Protein 8FEK (pdb70)

Nearest PDB structures (foldseek):
  8fek-assembly1_A  TM=1.002E+00  e=8.211E-88  Streptomyces sp. KCB13F003
  6ksv-assembly1_A  TM=8.564E-01  e=2.194E-37  Streptomyces albidoflavus
  6ksv-assembly2_B  TM=8.534E-01  e=2.439E-36  Streptomyces albidoflavus
  6ksu-assembly2_B  TM=8.434E-01  e=5.977E-36  Streptomyces albidoflavus
  6ksu-assembly1_A  TM=8.569E-01  e=5.311E-35  Streptomyces albidoflavus

Sequence (408 aa):
GPLGGAGDGAPVGLDLDRLARDCDVVGGQLALHHQGTLTTWEFGTEEHAGGRPVHVGSAFPYGSSVTKAFTATAVLQLAGDGDLDLDRPVRELLPEAEAHPALAATLRQLLSHTAGLPSDHDDERAPSLRRWLTGFLALPVGPWPAPGSFSYSNVGYGIAGRVVEAVTGLTWSEAVRDFLLHHPLGTAITVLPTDPGSLPAGGLAGSAADLVRLGRLHLDEPGDPDLARLADPDALREMARPTAGADPFGLADGWGPGLGRFGPAGNRWLGHDGTLDGATCHLRIHPGRGTVVALTTNSPTGQALWDAVVDALRDADIDVGVHRPAPPPAIAAAAFADCTGTYRNGDLAVTVGIDGPYLVLELPGGARELAQPLAHRTFSSRGAGFFLGRFVTDADAVHALQYSGRTLLRE

B-factor: mean 40.67, std 15.97, range [16.1, 115.21]

Secondary structure (DSSP, 8-state):
-TT------SPSS--HHHHHHHTT--EEEEEEEETTEEEEEEEEBSSTT--SBP-TT--EE-GGGHHHHHHHHHHHHHHTTS--TTSBGGGT-HHHH--GGGGSBHHHHHHT-S---S----TT--SHHHHHHHHHTS---S-PPTTS----HHHHHHHHHHHHHHHSS-HHHHHIIIIITTTT---EE-S--TTTHHHH-EEE-HHHHHHHHHHTSSS-S-HHHHTTS-HHHHGGGGSPPTT---TTT-SEE-SS-EEESSTT--EEEEEE-GGG-EEEEEEETTTTEEEEEEESSTTHHHHHHHHHHHHHHTT---------PPPB--GGGGGGG-EEEEETTEEEEEEEETTEEEEE-GGG-EEEEEEBSTTEEEETTT--EEEEEE----EEEEEETTEEEEE-

InterPro domains:
  IPR001466 Beta-lactamase-related [PF00144] (30-327)
  IPR012338 Beta-lactamase/transpeptidase-like [G3DSA:3.40.710.10] (23-341)
  IPR012338 Beta-lactamase/transpeptidase-like [SSF56601] (23-339)
  IPR050491 Beta-lactamase AmpC-like [PTHR46825] (23-214)

Radius of gyration: 21.03 Å; Cα contacts (8 Å, |Δi|>4): 965; chains: 1; bounding box: 51×48×56 Å

Organism: NCBI:txid2052824

Foldseek 3Di:
DVVDDLAFWDDDPPDLQVLCVVLVFQWWKKWKFFPLDIDIDTYHPPDNVGDHGDDQWDKFFQAQLLLLLLLQLLLQVVVVVLDDQQQQCCVLVVVLVCALQSRDGLFQLLQQQSQAFADDDDQPQPALSSSSSVVRPDPRPDTGHHLEFAHHLQSQSSSLVSSCSRPVHGSQVSSVVQPQVLLPFPKDFAPGRNSNRSRTGIMIHQNSVVSSQLLQAPHSNDPSSPVSGDNVSSCQQVDFDPNYCQALAARGGGRRWGWFADPPATWTWDWRQPPQKIWTWTHDRHSSMIMIMTGNGSSVVVSVVVVQVVVVVRVHHTGHHDDDFAAFDALVVCVLVAAWFAGPNWIWGWDDDHRWIKIQGPPRDIWIWGHHPPQKTATPPVRRIKGFDADVHGTFWIQDPSHITGGD

Structure (mmCIF, N/CA/C/O backbone):
data_8FEK
#
_entry.id   8FEK
#
_cell.length_a   48.822
_cell.length_b   67.871
_cell.length_c   56.779
_cell.angle_alpha   90.00
_cell.angle_beta   102.50
_cell.angle_gamma   90.00
#
_symmetry.space_group_name_H-M   'P 1 21 1'
#
loop_
_entity.id
_entity.type
_entity.pdbx_description
1 polymer 'PBP cyclase Ulm16'
2 water water
#
loop_
_atom_site.group_PDB
_atom_site.id
_atom_site.type_symbol
_atom_site.label_atom_id
_atom_site.label_alt_id
_atom_site.label_comp_id
_atom_site.label_asym_id
_atom_site.label_entity_id
_atom_site.label_seq_id
_atom_site.pdbx_PDB_ins_code
_atom_site.Cartn_x
_atom_site.Cartn_y
_atom_site.Cartn_z
_atom_site.occupancy
_atom_site.B_iso_or_equiv
_atom_site.auth_seq_id
_atom_site.auth_comp_id
_atom_site.auth_asym_id
_atom_site.auth_atom_id
_atom_site.pdbx_PDB_model_num
ATOM 1 N N . GLY A 1 1 ? -7.267 -17.339 -17.852 1.00 78.77 12 GLY A N 1
ATOM 2 C CA . GLY A 1 1 ? -8.546 -17.922 -17.501 1.00 78.97 12 GLY A CA 1
ATOM 3 C C . GLY A 1 1 ? -8.592 -19.434 -17.618 1.00 80.35 12 GLY A C 1
ATOM 4 O O . GLY A 1 1 ? -8.490 -20.137 -16.612 1.00 83.68 12 GLY A O 1
ATOM 5 N N . PRO A 1 2 ? -8.758 -19.937 -18.846 1.00 77.31 13 PRO A N 1
ATOM 6 C CA . PRO A 1 2 ? -8.879 -21.395 -19.027 1.00 77.85 13 PRO A CA 1
ATOM 7 C C . PRO A 1 2 ? -7.687 -22.179 -18.504 1.00 76.40 13 PRO A C 1
ATOM 8 O O . PRO A 1 2 ? -7.870 -23.243 -17.898 1.00 76.22 13 PRO A O 1
ATOM 12 N N . LEU A 1 3 ? -6.468 -21.684 -18.723 1.00 72.56 14 LEU A N 1
ATOM 13 C CA . LEU A 1 3 ? -5.251 -22.358 -18.286 1.00 69.90 14 LEU A CA 1
ATOM 14 C C . LEU A 1 3 ? -4.590 -21.669 -17.098 1.00 71.56 14 LEU A C 1
ATOM 15 O O . LEU A 1 3 ? -3.431 -21.968 -16.789 1.00 72.11 14 LEU A O 1
ATOM 20 N N . GLY A 1 4 ? -5.289 -20.755 -16.431 1.00 68.62 15 GLY A N 1
ATOM 21 C CA . GLY A 1 4 ? -4.737 -20.066 -15.278 1.00 66.68 15 GLY A CA 1
ATOM 22 C C . GLY A 1 4 ? -5.131 -18.605 -15.184 1.00 63.34 15 GLY A C 1
ATOM 23 O O . GLY A 1 4 ? -5.108 -17.882 -16.179 1.00 63.09 15 GLY A O 1
ATOM 24 N N . GLY A 1 6 ? -2.994 -16.591 -14.142 1.00 64.44 17 GLY A N 1
ATOM 25 C CA . GLY A 1 6 ? -1.701 -16.011 -14.440 1.00 67.83 17 GLY A CA 1
ATOM 26 C C . GLY A 1 6 ? -1.185 -15.131 -13.319 1.00 73.37 17 GLY A C 1
ATOM 27 O O . GLY A 1 6 ? -1.818 -15.015 -12.270 1.00 72.45 17 GLY A O 1
ATOM 28 N N . ALA A 1 7 ? -0.029 -14.504 -13.547 1.00 80.97 18 ALA A N 1
ATOM 29 C CA . ALA A 1 7 ? 0.598 -13.657 -12.540 1.00 80.27 18 ALA A CA 1
ATOM 30 C C . ALA A 1 7 ? 0.086 -12.224 -12.555 1.00 79.16 18 ALA A C 1
ATOM 31 O O . ALA A 1 7 ? 0.183 -11.537 -11.532 1.00 83.81 18 ALA A O 1
ATOM 33 N N . GLY A 1 8 ? -0.450 -11.758 -13.675 1.00 78.10 19 GLY A N 1
ATOM 34 C CA . GLY A 1 8 ? -0.942 -10.399 -13.797 1.00 79.25 19 GLY A CA 1
ATOM 35 C C . GLY A 1 8 ? -0.066 -9.567 -14.719 1.00 79.95 19 GLY A C 1
ATOM 36 O O . GLY A 1 8 ? 0.892 -10.047 -15.328 1.00 82.37 19 GLY A O 1
ATOM 37 N N . ASP A 1 9 ? -0.420 -8.289 -14.808 1.00 80.09 20 ASP A N 1
ATOM 38 C CA . ASP A 1 9 ? 0.304 -7.360 -15.662 1.00 79.18 20 ASP A CA 1
ATOM 39 C C . ASP A 1 9 ? 1.644 -6.981 -15.033 1.00 71.03 20 ASP A C 1
ATOM 40 O O . ASP A 1 9 ? 1.844 -7.078 -13.818 1.00 67.70 20 ASP A O 1
ATOM 45 N N . GLY A 1 10 ? 2.570 -6.539 -15.885 1.00 65.91 21 GLY A N 1
ATOM 46 C CA . GLY A 1 10 ? 3.908 -6.179 -15.455 1.00 61.33 21 GLY A CA 1
ATOM 47 C C . GLY A 1 10 ? 3.976 -4.831 -14.770 1.00 59.16 21 GLY A C 1
ATOM 48 O O . GLY A 1 10 ? 3.009 -4.363 -14.159 1.00 60.69 21 GLY A O 1
ATOM 49 N N . ALA A 1 11 ? 5.143 -4.199 -14.870 1.00 57.72 22 ALA A N 1
ATOM 50 C CA . ALA A 1 11 ? 5.338 -2.882 -14.287 1.00 52.46 22 ALA A CA 1
ATOM 51 C C . ALA A 1 11 ? 4.464 -1.849 -14.997 1.00 50.54 22 ALA A C 1
ATOM 52 O O . ALA A 1 11 ? 4.198 -1.970 -16.197 1.00 48.11 22 ALA A O 1
ATOM 54 N N . PRO A 1 12 ? 4.006 -0.824 -14.276 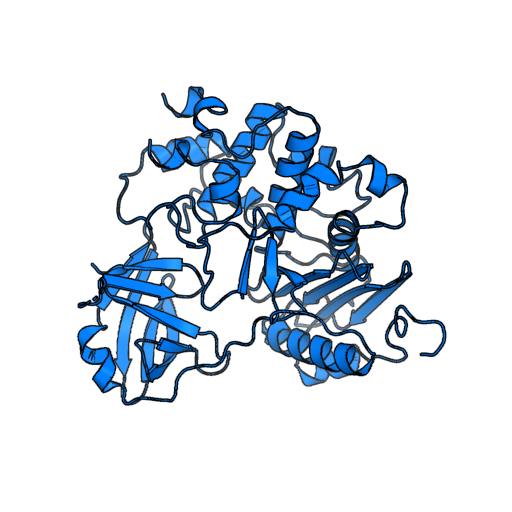1.00 49.49 23 PRO A N 1
ATOM 55 C CA . PRO A 1 12 ? 3.139 0.186 -14.894 1.00 49.55 23 PRO A CA 1
ATOM 56 C C . PRO A 1 12 ? 3.864 0.933 -16.001 1.00 57.03 23 PRO A C 1
ATOM 57 O O . PRO A 1 12 ? 4.997 1.390 -15.836 1.00 56.71 23 PRO A O 1
ATOM 61 N N . VAL A 1 13 ? 3.191 1.055 -17.137 1.00 64.61 24 VAL A N 1
ATOM 62 C CA . VAL A 1 13 ? 3.758 1.639 -18.343 1.00 69.88 24 VAL A CA 1
ATOM 63 C C . VAL A 1 13 ? 3.324 3.094 -18.427 1.00 72.81 24 VAL A C 1
ATOM 64 O O . VAL A 1 13 ? 2.130 3.404 -18.318 1.00 77.34 24 VAL A O 1
ATOM 68 N N . GLY A 1 14 ? 4.293 3.988 -18.606 1.00 71.43 25 GLY A N 1
ATOM 69 C CA . GLY A 1 14 ? 3.977 5.393 -18.753 1.00 68.90 25 GLY A CA 1
ATOM 70 C C . GLY A 1 14 ? 3.498 6.076 -17.495 1.00 62.28 25 GLY A C 1
ATOM 71 O O . GLY A 1 14 ? 2.846 7.119 -17.580 1.00 67.17 25 GLY A O 1
ATOM 72 N N . LEU A 1 15 ? 3.798 5.520 -16.324 1.00 53.66 26 LEU A N 1
ATOM 73 C CA . LEU A 1 15 ? 3.430 6.167 -15.070 1.00 49.34 26 LEU A CA 1
ATOM 74 C C . LEU A 1 15 ? 4.286 7.412 -14.881 1.00 45.78 26 LEU A C 1
ATOM 75 O O . LEU A 1 15 ? 5.507 7.316 -14.718 1.00 47.25 26 LEU A O 1
ATOM 80 N N . ASP A 1 16 ? 3.647 8.581 -14.897 1.00 42.64 27 ASP A N 1
ATOM 81 C CA . ASP A 1 16 ? 4.338 9.869 -14.822 1.00 40.15 27 ASP A CA 1
ATOM 82 C C . ASP A 1 16 ? 4.422 10.294 -13.361 1.00 36.32 27 ASP A C 1
ATOM 83 O O . ASP A 1 16 ? 3.575 11.033 -12.852 1.00 36.75 27 ASP A O 1
ATOM 88 N N . LEU A 1 17 ? 5.471 9.830 -12.676 1.00 32.04 28 LEU A N 1
ATOM 89 C CA . LEU A 1 17 ? 5.680 10.210 -11.283 1.00 33.93 28 LEU A CA 1
ATOM 90 C C . LEU A 1 17 ? 6.017 11.686 -11.125 1.00 34.77 28 LEU A C 1
ATOM 91 O O . LEU A 1 17 ? 5.818 12.241 -10.039 1.00 31.42 28 LEU A O 1
ATOM 96 N N . ASP A 1 18 ? 6.527 12.331 -12.176 1.00 38.68 29 ASP A N 1
ATOM 97 C CA . ASP A 1 18 ? 6.771 13.768 -12.110 1.00 43.06 29 ASP A CA 1
ATOM 98 C C . ASP A 1 18 ? 5.463 14.542 -11.999 1.00 40.95 29 ASP A C 1
ATOM 99 O O . ASP A 1 18 ? 5.364 15.495 -11.218 1.00 39.56 29 ASP A O 1
ATOM 104 N N . ARG A 1 19 ? 4.450 14.145 -12.772 1.00 40.51 30 ARG A N 1
ATOM 105 C CA . ARG A 1 19 ? 3.146 14.793 -12.675 1.00 41.70 30 ARG A CA 1
ATOM 106 C C . ARG A 1 19 ? 2.521 14.558 -11.307 1.00 37.52 30 ARG A C 1
ATOM 107 O O . ARG A 1 19 ? 2.053 15.501 -10.661 1.00 39.28 30 ARG A O 1
ATOM 115 N N . LEU A 1 20 ? 2.512 13.304 -10.846 1.00 36.37 31 LEU A N 1
ATOM 116 C CA . LEU A 1 20 ? 1.947 13.005 -9.534 1.00 33.08 31 LEU A CA 1
ATOM 117 C C . LEU A 1 20 ? 2.663 13.784 -8.437 1.00 28.87 31 LEU A C 1
ATOM 118 O O . LEU A 1 20 ? 2.025 14.300 -7.512 1.00 30.00 31 LEU A O 1
ATOM 123 N N . ALA A 1 21 ? 3.988 13.892 -8.530 1.00 32.64 32 ALA A N 1
ATOM 124 C CA . ALA A 1 21 ? 4.744 14.637 -7.527 1.00 32.05 32 ALA A CA 1
ATOM 125 C C . ALA A 1 21 ? 4.394 16.119 -7.552 1.00 33.74 32 ALA A C 1
ATOM 126 O O . ALA A 1 21 ? 4.318 16.763 -6.498 1.00 27.60 32 ALA A O 1
ATOM 128 N N . ARG A 1 22 ? 4.190 16.681 -8.744 1.00 29.64 33 ARG A N 1
ATOM 129 C CA . ARG A 1 22 ? 3.766 18.076 -8.833 1.00 35.46 33 ARG A CA 1
ATOM 130 C C . ARG A 1 22 ? 2.352 18.257 -8.297 1.00 36.41 33 ARG A C 1
ATOM 131 O O . ARG A 1 22 ? 2.064 19.245 -7.613 1.00 33.42 33 ARG A O 1
ATOM 139 N N . ASP A 1 23 ? 1.457 17.313 -8.600 1.00 37.65 34 ASP A N 1
ATOM 140 C CA . ASP A 1 23 ? 0.096 17.385 -8.079 1.00 36.40 34 ASP A CA 1
ATOM 141 C C . ASP A 1 23 ? 0.086 17.395 -6.555 1.00 31.24 34 ASP A C 1
ATOM 142 O O . ASP A 1 23 ? -0.688 18.131 -5.935 1.00 31.83 34 ASP A O 1
ATOM 147 N N . CYS A 1 24 ? 0.935 16.584 -5.934 1.00 29.50 35 CYS A N 1
ATOM 148 C CA . CYS A 1 24 ? 1.001 16.498 -4.484 1.00 33.03 35 CYS A CA 1
ATOM 149 C C . CYS A 1 24 ? 2.020 17.454 -3.885 1.00 32.40 35 CYS A C 1
ATOM 150 O O . CYS A 1 24 ? 2.172 17.483 -2.660 1.00 31.73 35 CYS A O 1
ATOM 153 N N . ASP A 1 25 ? 2.711 18.228 -4.720 1.00 32.04 36 ASP A N 1
ATOM 154 C CA . ASP A 1 25 ? 3.697 19.221 -4.298 1.00 30.78 36 ASP A CA 1
ATOM 155 C C . ASP A 1 25 ? 4.755 18.591 -3.392 1.00 28.28 36 ASP A C 1
ATOM 156 O O . ASP A 1 25 ? 4.970 18.991 -2.245 1.00 29.56 36 ASP A O 1
ATOM 161 N N . VAL A 1 26 ? 5.409 17.569 -3.936 1.00 26.65 37 VAL A N 1
ATOM 162 C CA . VAL A 1 26 ? 6.559 16.931 -3.310 1.00 23.99 37 VAL A CA 1
ATOM 163 C C . VAL A 1 26 ? 7.806 17.477 -3.985 1.00 27.66 37 VAL A C 1
ATOM 164 O O . VAL A 1 26 ? 7.884 17.517 -5.221 1.00 30.10 37 VAL A O 1
ATOM 168 N N . VAL A 1 27 ? 8.779 17.910 -3.182 1.00 23.90 38 VAL A N 1
ATOM 169 C CA . VAL A 1 27 ? 9.931 18.609 -3.741 1.00 23.88 38 VAL A CA 1
ATOM 170 C C . VAL A 1 27 ? 10.791 17.650 -4.559 1.00 23.64 38 VAL A C 1
ATOM 171 O O . VAL A 1 27 ? 11.174 17.947 -5.694 1.00 29.82 38 VAL A O 1
ATOM 175 N N . GLY A 1 28 ? 11.080 16.478 -4.010 1.00 22.56 39 GLY A N 1
ATOM 176 C CA . GLY A 1 28 ? 11.858 15.478 -4.721 1.00 24.99 39 GLY A CA 1
ATOM 177 C C . GLY A 1 28 ? 11.714 14.133 -4.045 1.00 21.45 39 GLY A C 1
ATOM 178 O O . GLY A 1 28 ? 11.284 14.041 -2.889 1.00 20.88 39 GLY A O 1
ATOM 179 N N . GLY A 1 29 ? 12.071 13.090 -4.783 1.00 21.46 40 GLY A N 1
ATOM 180 C CA . GLY A 1 29 ? 11.960 11.750 -4.244 1.00 22.72 40 GLY A CA 1
ATOM 181 C C . GLY A 1 29 ? 12.192 10.709 -5.314 1.00 24.99 40 GLY A C 1
ATOM 182 O O . GLY A 1 29 ? 12.429 11.022 -6.486 1.00 24.19 40 GLY A O 1
ATOM 183 N N . GLN A 1 30 ? 12.120 9.450 -4.879 1.00 22.23 41 GLN A N 1
ATOM 184 C CA . GLN A 1 30 ? 12.288 8.310 -5.762 1.00 25.35 41 GLN A CA 1
ATOM 185 C C . GLN A 1 30 ? 11.200 7.286 -5.500 1.00 27.24 41 GLN A C 1
ATOM 186 O O . GLN A 1 30 ? 10.720 7.140 -4.374 1.00 27.65 41 GLN A O 1
ATOM 192 N N . LEU A 1 31 ? 10.831 6.567 -6.548 1.00 21.92 42 LEU A N 1
ATOM 193 C CA . LEU A 1 31 ? 10.012 5.382 -6.396 1.00 22.23 42 LEU A CA 1
ATOM 194 C C . LEU A 1 31 ? 10.709 4.245 -7.122 1.00 28.19 42 LEU A C 1
ATOM 195 O O . LEU A 1 31 ? 11.252 4.433 -8.218 1.00 22.86 42 LEU A O 1
ATOM 200 N N . ALA A 1 32 ? 10.730 3.081 -6.486 1.00 22.52 43 ALA A N 1
ATOM 201 C CA . ALA A 1 32 ? 11.373 1.903 -7.034 1.00 26.38 43 ALA A CA 1
ATOM 202 C C . ALA A 1 32 ? 10.433 0.726 -6.855 1.00 28.54 43 ALA A C 1
ATOM 203 O O . ALA A 1 32 ? 9.768 0.602 -5.823 1.00 28.83 43 ALA A O 1
ATOM 205 N N . LEU A 1 33 ? 10.369 -0.128 -7.868 1.00 28.35 44 LEU A N 1
ATOM 206 C CA . LEU A 1 33 ? 9.395 -1.208 -7.895 1.00 27.34 44 LEU A CA 1
ATOM 207 C C . LEU A 1 33 ? 10.058 -2.459 -8.444 1.00 30.97 44 LEU A C 1
ATOM 208 O O . LEU A 1 33 ? 10.490 -2.473 -9.600 1.00 32.34 44 LEU A O 1
ATOM 213 N N . HIS A 1 34 ? 10.136 -3.501 -7.622 1.00 31.06 45 HIS A N 1
ATOM 214 C CA . HIS A 1 34 ? 10.509 -4.828 -8.090 1.00 31.58 45 HIS A CA 1
ATOM 215 C C . HIS A 1 34 ? 9.230 -5.627 -8.277 1.00 34.62 45 HIS A C 1
ATOM 216 O O . HIS A 1 34 ? 8.508 -5.881 -7.308 1.00 38.05 45 HIS A O 1
ATOM 223 N N . HIS A 1 35 ? 8.951 -6.012 -9.519 1.00 34.56 46 HIS A N 1
ATOM 224 C CA . HIS A 1 35 ? 7.690 -6.654 -9.865 1.00 36.53 46 HIS A CA 1
ATOM 225 C C . HIS A 1 35 ? 7.970 -7.704 -10.923 1.00 36.03 46 HIS A C 1
ATOM 226 O O . HIS A 1 35 ? 8.402 -7.367 -12.027 1.00 32.31 46 HIS A O 1
ATOM 233 N N . GLN A 1 36 ? 7.744 -8.969 -10.574 1.00 41.66 47 GLN A N 1
ATOM 234 C CA . GLN A 1 36 ? 7.909 -10.083 -11.502 1.00 45.93 47 GLN A CA 1
ATOM 235 C C . GLN A 1 36 ? 9.334 -10.137 -12.048 1.00 44.90 47 GLN A C 1
ATOM 236 O O . GLN A 1 36 ? 9.561 -10.235 -13.254 1.00 47.16 47 GLN A O 1
ATOM 242 N N . GLY A 1 37 ? 10.301 -10.054 -11.138 1.00 41.20 48 GLY A N 1
ATOM 243 C CA . GLY A 1 37 ? 11.702 -10.165 -11.481 1.00 41.51 48 GLY A CA 1
ATOM 244 C C . GLY A 1 37 ? 12.328 -8.946 -12.126 1.00 42.44 48 GLY A C 1
ATOM 245 O O . GLY A 1 37 ? 13.518 -8.997 -12.466 1.00 40.50 48 GLY A O 1
ATOM 246 N N . THR A 1 38 ? 11.589 -7.850 -12.297 1.00 38.95 49 THR A N 1
ATOM 247 C CA . THR A 1 38 ? 12.078 -6.690 -13.031 1.00 40.12 49 THR A CA 1
ATOM 248 C C . THR A 1 38 ? 12.016 -5.454 -12.150 1.00 36.27 49 THR A C 1
ATOM 249 O O . THR A 1 38 ? 10.981 -5.175 -11.531 1.00 34.36 49 THR A O 1
ATOM 253 N N . LEU A 1 39 ? 13.119 -4.711 -12.110 1.00 32.85 50 LEU A N 1
ATOM 254 C CA . LEU A 1 39 ? 13.213 -3.479 -11.344 1.00 29.31 50 LEU A CA 1
ATOM 255 C C . LEU A 1 39 ? 12.937 -2.284 -12.248 1.00 29.48 50 LEU A C 1
ATOM 256 O O . LEU A 1 39 ? 13.549 -2.146 -13.313 1.00 33.21 50 LEU A O 1
ATOM 261 N N . THR A 1 40 ? 12.012 -1.432 -11.824 1.00 28.56 51 THR A N 1
ATOM 262 C CA . THR A 1 40 ? 11.740 -0.160 -12.474 1.00 31.82 51 THR A CA 1
ATOM 263 C C . THR A 1 40 ? 11.890 0.935 -11.433 1.00 28.42 51 THR A C 1
ATOM 264 O O . THR A 1 40 ? 11.429 0.780 -10.300 1.00 28.15 51 THR A O 1
ATOM 268 N N . THR A 1 41 ? 12.558 2.027 -11.806 1.00 28.19 52 THR A N 1
ATOM 269 C CA . THR A 1 41 ? 12.778 3.144 -10.895 1.00 27.60 52 THR A CA 1
ATOM 270 C C . THR A 1 41 ? 12.289 4.437 -11.533 1.00 26.57 52 THR A C 1
ATOM 271 O O . THR A 1 41 ? 12.325 4.596 -12.757 1.00 26.27 52 THR A O 1
ATOM 275 N N . TRP A 1 42 ? 11.830 5.357 -10.681 1.00 25.11 53 TRP A N 1
ATOM 276 C CA . TRP A 1 42 ? 11.444 6.705 -11.076 1.00 25.97 53 TRP A CA 1
ATOM 277 C C . TRP A 1 42 ? 12.124 7.704 -10.149 1.00 28.21 53 TRP A C 1
ATOM 278 O O . TRP A 1 42 ? 12.193 7.481 -8.935 1.00 28.57 53 TRP A O 1
ATOM 289 N N . GLU A 1 43 ? 12.602 8.816 -10.719 1.00 26.87 54 GLU A N 1
ATOM 290 C CA . GLU A 1 43 ? 13.160 9.924 -9.948 1.00 25.34 54 GLU A CA 1
ATOM 291 C C . GLU A 1 43 ? 12.520 11.231 -10.395 1.00 31.48 54 GLU A C 1
ATOM 292 O O . GLU A 1 43 ? 12.196 11.411 -11.573 1.00 35.17 54 GLU A O 1
ATOM 298 N N . PHE A 1 44 ? 12.358 12.152 -9.446 1.00 29.86 55 PHE A N 1
ATOM 299 C CA . PHE A 1 44 ? 11.701 13.417 -9.730 1.00 33.40 55 PHE A CA 1
ATOM 300 C C . PHE A 1 44 ? 12.206 14.481 -8.767 1.00 32.29 55 PHE A C 1
ATOM 301 O O . PHE A 1 44 ? 12.600 14.190 -7.632 1.00 30.70 55 PHE A O 1
ATOM 309 N N . GLY A 1 45 ? 12.151 15.726 -9.225 1.00 27.61 56 GLY A N 1
ATOM 310 C CA . GLY A 1 45 ? 12.406 16.832 -8.340 1.00 28.22 56 GLY A CA 1
ATOM 311 C C . GLY A 1 45 ? 13.872 16.947 -7.967 1.00 28.30 56 GLY A C 1
ATOM 312 O O . GLY A 1 45 ? 14.764 16.354 -8.581 1.00 28.14 56 GLY A O 1
ATOM 313 N N . THR A 1 46 ? 14.113 17.724 -6.925 1.00 28.84 57 THR A N 1
ATOM 314 C CA . THR A 1 46 ? 15.467 18.056 -6.522 1.00 32.52 57 THR A CA 1
ATOM 315 C C . THR A 1 46 ? 15.724 17.514 -5.127 1.00 34.84 57 THR A C 1
ATOM 316 O O . THR A 1 46 ? 14.795 17.311 -4.341 1.00 32.07 57 THR A O 1
ATOM 320 N N . GLU A 1 47 ? 16.998 17.250 -4.835 1.00 36.08 58 GLU A N 1
ATOM 321 C CA . GLU A 1 47 ? 17.364 16.822 -3.493 1.00 41.05 58 GLU A CA 1
ATOM 322 C C . GLU A 1 47 ? 17.086 17.905 -2.454 1.00 46.57 58 GLU A C 1
ATOM 323 O O . GLU A 1 47 ? 16.996 17.594 -1.264 1.00 46.08 58 GLU A O 1
ATOM 329 N N . GLU A 1 48 ? 16.928 19.161 -2.868 1.00 53.88 59 GLU A N 1
ATOM 330 C CA . GLU A 1 48 ? 16.723 20.250 -1.925 1.00 61.99 59 GLU A CA 1
ATOM 331 C C . GLU A 1 48 ? 15.522 21.094 -2.330 1.00 59.57 59 GLU A C 1
ATOM 332 O O . GLU A 1 48 ? 15.151 21.175 -3.504 1.00 58.37 59 GLU A O 1
ATOM 338 N N . HIS A 1 49 ? 14.930 21.744 -1.326 1.00 60.56 60 HIS A N 1
ATOM 339 C CA . HIS A 1 49 ? 13.659 22.434 -1.520 1.00 60.03 60 HIS A CA 1
ATOM 340 C C . HIS A 1 49 ? 13.798 23.663 -2.410 1.00 63.54 60 HIS A C 1
ATOM 341 O O . HIS A 1 49 ? 12.871 23.987 -3.163 1.00 62.81 60 HIS A O 1
ATOM 348 N N . ALA A 1 50 ? 14.936 24.355 -2.347 1.00 65.31 61 ALA A N 1
ATOM 349 C CA . ALA A 1 50 ? 15.152 25.560 -3.136 1.00 66.91 61 ALA A CA 1
ATOM 350 C C . ALA A 1 50 ? 15.735 25.264 -4.512 1.00 64.26 61 ALA A C 1
ATOM 351 O O . ALA A 1 50 ? 16.214 26.185 -5.183 1.00 63.71 61 ALA A O 1
ATOM 353 N N . GLY A 1 51 ? 15.697 24.012 -4.948 1.00 61.24 62 GLY A N 1
ATOM 354 C CA . GLY A 1 51 ? 16.278 23.626 -6.213 1.00 58.89 62 GLY A CA 1
ATOM 355 C C . GLY A 1 51 ? 17.649 23.000 -6.050 1.00 56.50 62 GLY A C 1
ATOM 356 O O . GLY A 1 51 ? 18.036 22.519 -4.981 1.00 49.83 62 GLY A O 1
ATOM 357 N N . GLY A 1 52 ? 18.400 23.018 -7.146 1.00 57.73 63 GLY A N 1
ATOM 358 C CA . GLY A 1 52 ? 19.726 22.438 -7.141 1.00 57.71 63 GLY A CA 1
ATOM 359 C C . GLY A 1 52 ? 19.794 21.086 -7.819 1.00 51.85 63 GLY A C 1
ATOM 360 O O . GLY A 1 52 ? 19.098 20.843 -8.813 1.00 45.71 63 GLY A O 1
ATOM 361 N N . ARG A 1 53 ? 20.634 20.204 -7.288 1.00 47.63 64 ARG A N 1
ATOM 362 C CA . ARG A 1 53 ? 20.882 18.910 -7.905 1.00 45.18 64 ARG A CA 1
ATOM 363 C C . ARG A 1 53 ? 19.580 18.133 -8.047 1.00 43.70 64 ARG A C 1
ATOM 364 O O . ARG A 1 53 ? 18.863 17.954 -7.050 1.00 40.70 64 ARG A O 1
ATOM 366 N N . PRO A 1 54 ? 19.216 17.694 -9.249 1.00 41.20 65 PRO A N 1
ATOM 367 C CA . PRO A 1 54 ? 18.056 16.812 -9.382 1.00 36.43 65 PRO A CA 1
ATOM 368 C C . PRO A 1 54 ? 18.308 15.475 -8.707 1.00 32.72 65 PRO A C 1
ATOM 369 O O . PRO A 1 54 ? 19.435 14.979 -8.657 1.00 32.76 65 PRO A O 1
ATOM 373 N N . VAL A 1 55 ? 17.235 14.905 -8.165 1.00 32.30 66 VAL A N 1
ATOM 374 C CA . VAL A 1 55 ? 17.301 13.574 -7.581 1.00 30.77 66 VAL A CA 1
ATOM 375 C C . VAL A 1 55 ? 17.632 12.569 -8.678 1.00 35.41 66 VAL A C 1
ATOM 376 O O . VAL A 1 55 ? 17.025 12.583 -9.757 1.00 35.61 66 VAL A O 1
ATOM 380 N N . HIS A 1 56 ? 18.619 11.713 -8.422 1.00 31.47 67 HIS A N 1
ATOM 381 C CA . HIS A 1 56 ? 18.966 10.613 -9.307 1.00 25.37 67 HIS A CA 1
ATOM 382 C C . HIS A 1 56 ? 18.707 9.296 -8.584 1.00 29.12 67 HIS A C 1
ATOM 383 O O . HIS A 1 56 ? 18.350 9.270 -7.403 1.00 27.50 67 HIS A O 1
ATOM 390 N N . VAL A 1 57 ? 18.895 8.188 -9.309 1.00 31.08 68 VAL A N 1
ATOM 391 C CA . VAL A 1 57 ? 18.558 6.879 -8.759 1.00 27.36 68 VAL A CA 1
ATOM 392 C C . VAL A 1 57 ? 19.361 6.597 -7.493 1.00 28.11 68 VAL A C 1
ATOM 393 O O . VAL A 1 57 ? 18.893 5.884 -6.597 1.00 28.44 68 VAL A O 1
ATOM 397 N N . GLY A 1 58 ? 20.550 7.179 -7.374 1.00 27.19 69 GLY A N 1
ATOM 398 C CA . GLY A 1 58 ? 21.411 6.974 -6.229 1.00 29.70 69 GLY A CA 1
ATOM 399 C C . GLY A 1 58 ? 21.258 7.964 -5.091 1.00 31.90 69 GLY A C 1
ATOM 400 O O . GLY A 1 58 ? 22.010 7.867 -4.113 1.00 32.92 69 GLY A O 1
ATOM 401 N N . SER A 1 59 ? 20.315 8.906 -5.175 1.00 32.66 70 SER A N 1
ATOM 402 C CA . SER A 1 59 ? 20.165 9.905 -4.122 1.00 26.73 70 SER A CA 1
ATOM 403 C C . SER A 1 59 ? 19.785 9.241 -2.806 1.00 26.49 70 SER A C 1
ATOM 404 O O . SER A 1 59 ? 19.036 8.260 -2.780 1.00 25.29 70 SER A O 1
ATOM 407 N N . ALA A 1 60 ? 20.304 9.780 -1.706 1.00 27.42 71 ALA A N 1
ATOM 408 C CA . ALA A 1 60 ? 20.070 9.219 -0.380 1.00 26.30 71 ALA A CA 1
ATOM 409 C C . ALA A 1 60 ? 18.967 9.996 0.330 1.00 26.59 71 ALA A C 1
ATOM 410 O O . ALA A 1 60 ? 18.974 11.230 0.335 1.00 26.35 71 ALA A O 1
ATOM 412 N N . PHE A 1 61 ? 18.026 9.269 0.923 1.00 22.17 72 PHE A N 1
ATOM 413 C CA . PHE A 1 61 ? 16.940 9.828 1.710 1.00 25.28 72 PHE A CA 1
ATOM 414 C C . PHE A 1 61 ? 16.895 9.125 3.057 1.00 27.53 72 PHE A C 1
ATOM 415 O O . PHE A 1 61 ? 17.202 7.932 3.143 1.00 25.14 72 PHE A O 1
ATOM 423 N N . PRO A 1 62 ? 16.538 9.833 4.128 1.00 24.91 73 PRO A N 1
ATOM 424 C CA . PRO A 1 62 ? 16.386 9.153 5.420 1.00 23.60 73 PRO A CA 1
ATOM 425 C C . PRO A 1 62 ? 15.273 8.112 5.366 1.00 20.22 73 PRO A C 1
ATOM 426 O O . PRO A 1 62 ? 14.179 8.366 4.863 1.00 22.40 73 PRO A O 1
ATOM 430 N N . TYR A 1 63 ? 15.578 6.914 5.856 1.00 19.45 74 TYR A N 1
ATOM 431 C CA . TYR A 1 63 ? 14.575 5.859 5.947 1.00 19.47 74 TYR A CA 1
ATOM 432 C C . TYR A 1 63 ? 13.713 6.001 7.192 1.00 19.79 74 TYR A C 1
ATOM 433 O O . TYR A 1 63 ? 12.653 5.368 7.275 1.00 18.63 74 TYR A O 1
ATOM 442 N N . GLY A 1 64 ? 14.148 6.808 8.158 1.00 20.27 75 GLY A N 1
ATOM 443 C CA . GLY A 1 64 ? 13.367 6.977 9.370 1.00 23.84 75 GLY A CA 1
ATOM 444 C C . GLY A 1 64 ? 13.158 5.638 10.043 1.00 26.82 75 GLY A C 1
ATOM 445 O O . GLY A 1 64 ? 14.076 4.820 10.144 1.00 28.80 75 GLY A O 1
ATOM 446 N N . SER A 1 65 ? 11.926 5.388 10.476 1.00 24.50 76 SER A N 1
ATOM 447 C CA A SER A 1 65 ? 11.595 4.143 11.160 0.46 21.60 76 SER A CA 1
ATOM 448 C CA B SER A 1 65 ? 11.628 4.140 11.169 0.54 21.41 76 SER A CA 1
ATOM 449 C C . SER A 1 65 ? 11.745 2.909 10.278 1.00 21.67 76 SER A C 1
ATOM 450 O O . SER A 1 65 ? 11.794 1.788 10.808 1.00 21.59 76 SER A O 1
ATOM 455 N N . VAL A 1 66 ? 11.799 3.069 8.953 1.00 22.21 77 VAL A N 1
ATOM 456 C CA . VAL A 1 66 ? 11.981 1.895 8.102 1.00 21.02 77 VAL A CA 1
ATOM 457 C C . VAL A 1 66 ? 13.332 1.230 8.373 1.00 21.99 77 VAL A C 1
ATOM 458 O O . VAL A 1 66 ? 13.528 0.054 8.025 1.00 20.74 77 VAL A O 1
ATOM 462 N N . THR A 1 67 ? 14.266 1.953 9.009 1.00 20.67 78 THR A N 1
ATOM 463 C CA . THR A 1 67 ? 15.500 1.347 9.513 1.00 20.51 78 THR A CA 1
ATOM 464 C C . THR A 1 67 ? 15.227 0.087 10.327 1.00 21.54 78 THR A C 1
ATOM 465 O O . THR A 1 67 ? 16.026 -0.855 10.310 1.00 23.44 78 THR A O 1
ATOM 469 N N . LYS A 1 68 ? 14.100 0.055 11.039 1.00 18.86 79 LYS A N 1
ATOM 470 C CA . LYS A 1 68 ? 13.735 -1.109 11.842 1.00 19.03 79 LYS A CA 1
ATOM 471 C C . LYS A 1 68 ? 13.708 -2.386 11.017 1.00 20.27 79 LYS A C 1
ATOM 472 O O . LYS A 1 68 ? 14.035 -3.461 11.524 1.00 24.87 79 LYS A O 1
ATOM 478 N N . ALA A 1 69 ? 13.275 -2.301 9.759 1.00 19.70 80 ALA A N 1
ATOM 479 C CA . ALA A 1 69 ? 13.194 -3.512 8.950 1.00 20.87 80 ALA A CA 1
ATOM 480 C C . ALA A 1 69 ? 14.579 -4.099 8.713 1.00 23.91 80 ALA A C 1
ATOM 481 O O . ALA A 1 69 ? 14.737 -5.320 8.663 1.00 28.72 80 ALA A O 1
ATOM 483 N N . PHE A 1 70 ? 15.597 -3.242 8.580 1.00 23.29 81 PHE A N 1
ATOM 484 C CA . PHE A 1 70 ? 16.974 -3.718 8.474 1.00 24.89 81 PHE A CA 1
ATOM 485 C C . PHE A 1 70 ? 17.434 -4.357 9.778 1.00 25.26 81 PHE A C 1
ATOM 486 O O . PHE A 1 70 ? 18.075 -5.414 9.773 1.00 23.14 81 PHE A O 1
ATOM 494 N N . THR A 1 71 ? 17.156 -3.696 10.902 1.00 23.14 82 THR A N 1
ATOM 495 C CA . THR A 1 71 ? 17.565 -4.216 12.199 1.00 25.74 82 THR A CA 1
ATOM 496 C C . THR A 1 71 ? 16.964 -5.591 12.440 1.00 27.07 82 THR A C 1
ATOM 497 O O . THR A 1 71 ? 17.661 -6.525 12.853 1.00 26.01 82 THR A O 1
ATOM 501 N N . ALA A 1 72 ? 15.661 -5.730 12.183 1.00 23.30 83 ALA A N 1
ATOM 502 C CA . ALA A 1 72 ? 15.002 -7.011 12.401 1.00 26.31 83 ALA A CA 1
ATOM 503 C C . ALA A 1 72 ? 15.509 -8.062 11.427 1.00 24.76 83 ALA A C 1
ATOM 504 O O . ALA A 1 72 ? 15.719 -9.217 11.812 1.00 29.86 83 ALA A O 1
ATOM 506 N N . THR A 1 73 ? 15.716 -7.683 10.161 1.00 24.34 84 THR A N 1
ATOM 507 C CA . THR A 1 73 ? 16.278 -8.630 9.199 1.00 29.58 84 THR A CA 1
ATOM 508 C C . THR A 1 73 ? 17.638 -9.140 9.661 1.00 29.52 84 THR A C 1
ATOM 509 O O . THR A 1 73 ? 17.940 -10.331 9.524 1.00 31.27 84 THR A O 1
ATOM 513 N N . ALA A 1 74 ? 18.466 -8.260 10.227 1.00 25.99 85 ALA A N 1
ATOM 514 C CA . ALA A 1 74 ? 19.762 -8.712 10.728 1.00 27.57 85 ALA A CA 1
ATOM 515 C C . ALA A 1 74 ? 19.603 -9.646 11.920 1.00 27.74 85 ALA A C 1
ATOM 516 O O . ALA A 1 74 ? 20.394 -10.582 12.084 1.00 28.96 85 ALA A O 1
ATOM 518 N N . VAL A 1 75 ? 18.594 -9.405 12.760 1.00 26.20 86 VAL A N 1
ATOM 519 C CA . VAL A 1 75 ? 18.328 -10.291 13.892 1.00 27.28 86 VAL A CA 1
ATOM 520 C C . VAL A 1 75 ? 17.946 -11.676 13.394 1.00 28.34 86 VAL A C 1
ATOM 521 O O . VAL A 1 75 ? 18.492 -12.694 13.841 1.00 30.77 86 VAL A O 1
ATOM 525 N N . LEU A 1 76 ? 16.978 -11.732 12.477 1.00 28.20 87 LEU A N 1
ATOM 526 C CA . LEU A 1 76 ? 16.492 -13.009 11.975 1.00 31.23 87 LEU A CA 1
ATOM 527 C C . LEU A 1 76 ? 17.558 -13.731 11.168 1.00 35.36 87 LEU A C 1
ATOM 528 O O . LEU A 1 76 ? 17.549 -14.965 11.096 1.00 36.38 87 LEU A O 1
ATOM 533 N N . GLN A 1 77 ? 18.479 -12.984 10.557 1.00 33.29 88 GLN A N 1
ATOM 534 C CA . GLN A 1 77 ? 19.610 -13.614 9.888 1.00 34.20 88 GLN A CA 1
ATOM 535 C C . GLN A 1 77 ? 20.449 -14.416 10.874 1.00 36.68 88 GLN A C 1
ATOM 536 O O . GLN A 1 77 ? 20.848 -15.549 10.583 1.00 41.82 88 GLN A O 1
ATOM 542 N N . LEU A 1 78 ? 20.727 -13.847 12.048 1.00 33.58 89 LEU A N 1
ATOM 543 C CA . LEU A 1 78 ? 21.425 -14.594 13.088 1.00 38.65 89 LEU A CA 1
ATOM 544 C C . LEU A 1 78 ? 20.582 -15.740 13.629 1.00 42.09 89 LEU A C 1
ATOM 545 O O . LEU A 1 78 ? 21.137 -16.675 14.218 1.00 38.91 89 LEU A O 1
ATOM 550 N N . ALA A 1 79 ? 19.258 -15.686 13.433 1.00 38.45 90 ALA A N 1
ATOM 551 C CA . ALA A 1 79 ? 18.385 -16.777 13.859 1.00 42.89 90 ALA A CA 1
ATOM 552 C C . ALA A 1 79 ? 18.610 -18.033 13.031 1.00 38.70 90 ALA A C 1
ATOM 553 O O . ALA A 1 79 ? 18.776 -19.130 13.585 1.00 41.55 90 ALA A O 1
ATOM 555 N N . GLY A 1 80 ? 18.603 -17.898 11.699 1.00 38.43 91 GLY A N 1
ATOM 556 C CA . GLY A 1 80 ? 18.880 -19.047 10.847 1.00 52.02 91 GLY A CA 1
ATOM 557 C C . GLY A 1 80 ? 20.242 -19.659 11.102 1.00 52.70 91 GLY A C 1
ATOM 558 O O . GLY A 1 80 ? 20.429 -20.867 10.930 1.00 54.63 91 GLY A O 1
ATOM 559 N N . ASP A 1 81 ? 21.209 -18.840 11.518 1.00 54.11 92 ASP A N 1
ATOM 560 C CA . ASP A 1 81 ? 22.543 -19.326 11.849 1.00 58.29 92 ASP A CA 1
ATOM 561 C C . ASP A 1 81 ? 22.605 -20.018 13.205 1.00 55.38 92 ASP A C 1
ATOM 562 O O . ASP A 1 81 ? 23.652 -20.578 13.546 1.00 57.35 92 ASP A O 1
ATOM 567 N N . GLY A 1 82 ? 21.521 -19.991 13.979 1.00 53.74 93 GLY A N 1
ATOM 568 C CA . GLY A 1 82 ? 21.496 -20.614 15.286 1.00 54.69 93 GLY A CA 1
ATOM 569 C C . GLY A 1 82 ? 22.205 -19.846 16.376 1.00 55.78 93 GLY A C 1
ATOM 570 O O . GLY A 1 82 ? 22.409 -20.393 17.466 1.00 55.59 93 GLY A O 1
ATOM 571 N N . ASP A 1 83 ? 22.589 -18.596 16.118 1.00 56.52 94 ASP A N 1
ATOM 572 C CA . ASP A 1 83 ? 23.335 -17.797 17.082 1.00 59.09 94 ASP A CA 1
ATOM 573 C C . ASP A 1 83 ? 22.448 -17.135 18.128 1.00 60.34 94 ASP A C 1
ATOM 574 O O . ASP A 1 83 ? 22.971 -16.637 19.131 1.0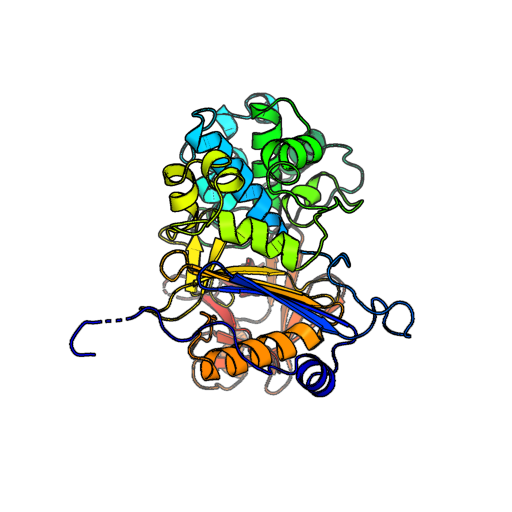0 59.09 94 ASP A O 1
ATOM 579 N N . LEU A 1 84 ? 21.132 -17.110 17.924 1.00 59.98 95 LEU A N 1
ATOM 580 C CA . LEU A 1 84 ? 20.225 -16.510 18.890 1.00 53.68 95 LEU A CA 1
ATOM 581 C C . LEU A 1 84 ? 18.892 -17.245 18.816 1.00 51.48 95 LEU A C 1
ATOM 582 O O . LEU A 1 84 ? 18.633 -18.007 17.881 1.00 51.49 95 LEU A O 1
ATOM 587 N N . ASP A 1 85 ? 18.045 -17.005 19.817 1.00 54.16 96 ASP A N 1
ATOM 588 C CA . ASP A 1 85 ? 16.721 -17.611 19.921 1.00 53.91 96 ASP A CA 1
ATOM 589 C C . ASP A 1 85 ? 15.689 -16.499 20.040 1.00 51.75 96 ASP A C 1
ATOM 590 O O . ASP A 1 85 ? 15.832 -15.608 20.883 1.00 52.67 96 ASP A O 1
ATOM 595 N N . LEU A 1 86 ? 14.654 -16.549 19.195 1.00 50.77 97 LEU A N 1
ATOM 596 C CA . LEU A 1 86 ? 13.679 -15.459 19.143 1.00 46.88 97 LEU A CA 1
ATOM 597 C C . LEU A 1 86 ? 12.784 -15.418 20.375 1.00 45.34 97 LEU A C 1
ATOM 598 O O . LEU A 1 86 ? 12.214 -14.366 20.687 1.00 43.80 97 LEU A O 1
ATOM 603 N N . ASP A 1 87 ? 12.611 -16.546 21.063 1.00 40.41 98 ASP A N 1
ATOM 604 C CA . ASP A 1 87 ? 11.680 -16.620 22.180 1.00 40.99 98 ASP A CA 1
ATOM 605 C C . ASP A 1 87 ? 12.387 -16.775 23.519 1.00 41.99 98 ASP A C 1
ATOM 606 O O . ASP A 1 87 ? 11.753 -17.135 24.514 1.00 46.35 98 ASP A O 1
ATOM 611 N N . ARG A 1 88 ? 13.689 -16.513 23.563 1.00 42.89 99 ARG A N 1
ATOM 612 C CA . ARG A 1 88 ? 14.346 -16.524 24.861 1.00 44.07 99 ARG A CA 1
ATOM 613 C C . ARG A 1 88 ? 14.441 -15.108 25.412 1.00 41.45 99 ARG A C 1
ATOM 614 O O . ARG A 1 88 ? 14.613 -14.156 24.643 1.00 40.27 99 ARG A O 1
ATOM 622 N N . PRO A 1 89 ? 14.328 -14.931 26.728 1.00 44.50 100 PRO A N 1
ATOM 623 C CA . PRO A 1 89 ? 14.529 -13.596 27.307 1.00 44.80 100 PRO A CA 1
ATOM 624 C C . PRO A 1 89 ? 15.939 -13.103 27.020 1.00 43.22 100 PRO A C 1
ATOM 625 O O . PRO A 1 89 ? 16.915 -13.830 27.205 1.00 41.25 100 PRO A O 1
ATOM 629 N N . VAL A 1 90 ? 16.041 -11.853 26.559 1.00 40.79 101 VAL A N 1
ATOM 630 C CA . VAL A 1 90 ? 17.324 -11.293 26.155 1.00 41.04 101 VAL A CA 1
ATOM 631 C C . VAL A 1 90 ? 18.304 -11.172 27.311 1.00 43.61 101 VAL A C 1
ATOM 632 O O . VAL A 1 90 ? 19.500 -10.976 27.076 1.00 40.85 101 VAL A O 1
ATOM 636 N N . ARG A 1 91 ? 17.832 -11.285 28.557 1.00 45.86 102 ARG A N 1
ATOM 637 C CA . ARG A 1 91 ? 18.750 -11.315 29.692 1.00 49.25 102 ARG A CA 1
ATOM 638 C C . ARG A 1 91 ? 19.765 -12.444 29.560 1.00 50.05 102 ARG A C 1
ATOM 639 O O . ARG A 1 91 ? 20.903 -12.311 30.024 1.00 49.67 102 ARG A O 1
ATOM 647 N N . GLU A 1 92 ? 19.378 -13.555 28.927 1.00 51.63 103 GLU A N 1
ATOM 648 C CA . GLU A 1 92 ? 20.318 -14.650 28.709 1.00 56.97 103 GLU A CA 1
ATOM 649 C C . GLU A 1 92 ? 21.346 -14.298 27.642 1.00 55.94 103 GLU A C 1
ATOM 650 O O . GLU A 1 92 ? 22.449 -14.856 27.638 1.00 57.92 103 GLU A O 1
ATOM 656 N N . LEU A 1 93 ? 21.007 -13.382 26.736 1.00 51.72 104 LEU A N 1
ATOM 657 C CA . LEU A 1 93 ? 21.937 -12.898 25.725 1.00 51.84 104 LEU A CA 1
ATOM 658 C C . LEU A 1 93 ? 22.660 -11.627 26.146 1.00 50.18 104 LEU A C 1
ATOM 659 O O . LEU A 1 93 ? 23.636 -11.244 25.494 1.00 47.52 104 LEU A O 1
ATOM 664 N N . LEU A 1 94 ? 22.205 -10.969 27.210 1.00 51.06 105 LEU A N 1
ATOM 665 C CA . LEU A 1 94 ? 22.855 -9.781 27.763 1.00 49.65 105 LEU A CA 1
ATOM 666 C C . LEU A 1 94 ? 23.037 -9.970 29.265 1.00 57.91 105 LEU A C 1
ATOM 667 O O . LEU A 1 94 ? 22.454 -9.234 30.070 1.00 58.54 105 LEU A O 1
ATOM 672 N N . PRO A 1 95 ? 23.851 -10.949 29.680 1.00 62.66 106 PRO A N 1
ATOM 673 C CA . PRO A 1 95 ? 23.982 -11.209 31.123 1.00 65.15 106 PRO A CA 1
ATOM 674 C C . PRO A 1 95 ? 24.699 -10.099 31.865 1.00 66.56 106 PRO A C 1
ATOM 675 O O . PRO A 1 95 ? 24.462 -9.916 33.066 1.00 67.76 106 PRO A O 1
ATOM 679 N N . GLU A 1 96 ? 25.568 -9.352 31.183 1.00 66.63 107 GLU A N 1
ATOM 680 C CA . GLU A 1 96 ? 26.294 -8.270 31.837 1.00 69.87 107 GLU A CA 1
ATOM 681 C C . GLU A 1 96 ? 25.384 -7.086 32.139 1.00 66.00 107 GLU A C 1
ATOM 682 O O . GLU A 1 96 ? 25.555 -6.418 33.166 1.00 67.93 107 GLU A O 1
ATOM 688 N N . ALA A 1 97 ? 24.407 -6.817 31.269 1.00 64.01 108 ALA A N 1
ATOM 689 C CA . ALA A 1 97 ? 23.498 -5.702 31.504 1.00 65.23 108 ALA A CA 1
ATOM 690 C C . ALA A 1 97 ? 22.591 -5.961 32.700 1.00 65.19 108 ALA A C 1
ATOM 691 O O . ALA A 1 97 ? 22.230 -5.019 33.416 1.00 62.91 108 ALA A O 1
ATOM 693 N N . GLU A 1 98 ? 22.227 -7.225 32.940 1.00 68.37 109 GLU A N 1
ATOM 694 C CA . GLU A 1 98 ? 21.363 -7.552 34.071 1.00 76.72 109 GLU A CA 1
ATOM 695 C C . GLU A 1 98 ? 21.999 -7.160 35.400 1.00 83.33 109 GLU A C 1
ATOM 696 O O . GLU A 1 98 ? 21.288 -6.787 36.340 1.00 82.66 109 GLU A O 1
ATOM 702 N N . ALA A 1 99 ? 23.324 -7.229 35.496 1.00 73.93 110 ALA A N 1
ATOM 703 C CA . ALA A 1 99 ? 24.027 -6.825 36.711 1.00 75.82 110 ALA A CA 1
ATOM 704 C C . ALA A 1 99 ? 24.235 -5.313 36.750 1.00 78.52 110 ALA A C 1
ATOM 705 O O . ALA A 1 99 ? 23.301 -4.537 36.533 1.00 81.08 110 ALA A O 1
ATOM 707 N N . HIS A 1 119 ? 15.279 -7.269 35.544 1.00 61.81 130 HIS A N 1
ATOM 708 C CA . HIS A 1 119 ? 14.701 -6.058 34.974 1.00 58.76 130 HIS A CA 1
ATOM 709 C C . HIS A 1 119 ? 13.624 -6.394 33.947 1.00 56.27 130 HIS A C 1
ATOM 710 O O . HIS A 1 119 ? 13.795 -7.307 33.139 1.00 57.28 130 HIS A O 1
ATOM 717 N N . PRO A 1 120 ? 12.518 -5.649 33.981 1.00 53.84 131 PRO A N 1
ATOM 718 C CA . PRO A 1 120 ? 11.425 -5.908 33.028 1.00 49.21 131 PRO A CA 1
ATOM 719 C C . PRO A 1 120 ? 11.844 -5.831 31.570 1.00 43.69 131 PRO A C 1
ATOM 720 O O . PRO A 1 120 ? 11.303 -6.573 30.740 1.00 40.47 131 PRO A O 1
ATOM 724 N N . ALA A 1 121 ? 12.787 -4.950 31.229 1.00 40.85 132 ALA A N 1
ATOM 725 C CA . ALA A 1 121 ? 13.185 -4.798 29.834 1.00 41.25 132 ALA A CA 1
ATOM 726 C C . ALA A 1 121 ? 13.978 -5.998 29.336 1.00 44.98 132 ALA A C 1
ATOM 727 O O . ALA A 1 121 ? 13.903 -6.340 28.150 1.00 47.97 132 ALA A O 1
ATOM 729 N N . LEU A 1 122 ? 14.743 -6.640 30.213 1.00 42.37 133 LEU A N 1
ATOM 730 C CA . LEU A 1 122 ? 15.549 -7.785 29.820 1.00 46.48 133 LEU A CA 1
ATOM 731 C C . LEU A 1 122 ? 14.785 -9.099 29.902 1.00 47.79 133 LEU A C 1
ATOM 732 O O . LEU A 1 122 ? 15.322 -10.140 29.503 1.00 48.13 133 LEU A O 1
ATOM 737 N N . ALA A 1 123 ? 13.553 -9.082 30.411 1.00 42.50 134 ALA A N 1
ATOM 738 C CA . ALA A 1 123 ? 12.715 -10.271 30.377 1.00 43.30 134 ALA A CA 1
ATOM 739 C C . ALA A 1 123 ? 12.029 -10.451 29.031 1.00 40.22 134 ALA A C 1
ATOM 740 O O . ALA A 1 123 ? 11.483 -11.528 28.767 1.00 41.53 134 ALA A O 1
ATOM 742 N N . ALA A 1 124 ? 12.055 -9.431 28.179 1.00 36.64 135 ALA A N 1
ATOM 743 C CA . ALA A 1 124 ? 11.427 -9.506 26.872 1.00 36.15 135 ALA A CA 1
ATOM 744 C C . ALA A 1 124 ? 12.238 -10.385 25.928 1.00 39.21 135 ALA A C 1
ATOM 745 O O . ALA A 1 124 ? 13.470 -10.445 25.998 1.00 35.93 135 ALA A O 1
ATOM 747 N N . THR A 1 125 ? 11.530 -11.074 25.041 1.00 29.74 136 THR A N 1
ATOM 748 C CA . THR A 1 125 ? 12.173 -11.833 23.982 1.00 36.77 136 THR A CA 1
ATOM 749 C C . THR A 1 125 ? 12.392 -10.946 22.764 1.00 34.91 136 THR A C 1
ATOM 750 O O . THR A 1 125 ? 11.812 -9.862 22.637 1.00 29.97 136 THR A O 1
ATOM 754 N N . LEU A 1 126 ? 13.254 -11.418 21.860 1.00 35.03 137 LEU A N 1
ATOM 755 C CA . LEU A 1 126 ? 13.474 -10.682 20.618 1.00 32.40 137 LEU A CA 1
ATOM 756 C C . LEU A 1 126 ? 12.196 -10.603 19.797 1.00 29.00 137 LEU A C 1
ATOM 757 O O . LEU A 1 126 ? 11.957 -9.600 19.116 1.00 24.60 137 LEU A O 1
ATOM 762 N N . ARG A 1 127 ? 11.366 -11.648 19.852 1.00 27.60 138 ARG A N 1
ATOM 763 C CA . ARG A 1 127 ? 10.069 -11.592 19.190 1.00 30.90 138 ARG A CA 1
ATOM 764 C C . ARG A 1 127 ? 9.240 -10.430 19.723 1.00 35.06 138 ARG A C 1
ATOM 765 O O . ARG A 1 127 ? 8.613 -9.696 18.952 1.00 38.38 138 ARG A O 1
ATOM 773 N N . GLN A 1 128 ? 9.241 -10.229 21.042 1.00 31.94 139 GLN A N 1
ATOM 774 C CA . GLN A 1 128 ? 8.480 -9.126 21.618 1.00 28.57 139 GLN A CA 1
ATOM 775 C C . GLN A 1 128 ? 9.095 -7.780 21.260 1.00 32.90 139 GLN A C 1
ATOM 776 O O . GLN A 1 128 ? 8.369 -6.824 20.954 1.00 29.94 139 GLN A O 1
ATOM 782 N N . LEU A 1 129 ? 10.429 -7.683 21.297 1.00 29.83 140 LEU A N 1
ATOM 783 C CA . LEU A 1 129 ? 11.082 -6.403 21.028 1.00 27.30 140 LEU A CA 1
ATOM 784 C C . LEU A 1 129 ? 10.856 -5.956 19.587 1.00 25.87 140 LEU A C 1
ATOM 785 O O . LEU A 1 129 ? 10.595 -4.774 19.331 1.00 25.28 140 LEU A O 1
ATOM 790 N N . LEU A 1 130 ? 10.951 -6.882 18.632 1.00 25.13 141 LEU A N 1
ATOM 791 C CA . LEU A 1 130 ? 10.764 -6.530 17.230 1.00 22.91 141 LEU A CA 1
ATOM 792 C C . LEU A 1 130 ? 9.305 -6.309 16.868 1.00 23.76 141 LEU A C 1
ATOM 793 O O . LEU A 1 130 ? 9.021 -5.665 15.850 1.00 20.48 141 LEU A O 1
ATOM 798 N N . SER A 1 131 ? 8.387 -6.837 17.671 1.00 23.76 142 SER A N 1
ATOM 799 C CA . SER A 1 131 ? 6.950 -6.732 17.458 1.00 21.15 142 SER A CA 1
ATOM 800 C C . SER A 1 131 ? 6.326 -5.572 18.224 1.00 20.46 142 SER A C 1
ATOM 801 O O . SER A 1 131 ? 5.118 -5.349 18.098 1.00 27.76 142 SER A O 1
ATOM 804 N N . HIS A 1 132 ? 7.117 -4.848 19.020 1.00 22.02 143 HIS A N 1
ATOM 805 C CA . HIS A 1 132 ? 6.626 -3.746 19.853 1.00 25.38 143 HIS A CA 1
ATOM 806 C C . HIS A 1 132 ? 5.631 -4.232 20.902 1.00 23.09 143 HIS A C 1
ATOM 807 O O . HIS A 1 132 ? 4.720 -3.504 21.301 1.00 23.00 143 HIS A O 1
ATOM 814 N N . THR A 1 133 ? 5.801 -5.468 21.365 1.00 25.07 144 THR A N 1
ATOM 815 C CA . THR A 1 133 ? 4.974 -6.021 22.431 1.00 28.15 144 THR A CA 1
ATOM 816 C C . THR A 1 133 ? 5.793 -6.316 23.682 1.00 31.19 144 THR A C 1
ATOM 817 O O . THR A 1 133 ? 5.375 -7.121 24.518 1.00 29.24 144 THR A O 1
ATOM 821 N N . ALA A 1 134 ? 6.957 -5.683 23.829 1.00 28.68 145 ALA A N 1
ATOM 822 C CA . ALA A 1 134 ? 7.810 -5.947 24.982 1.00 28.59 145 ALA A CA 1
ATOM 823 C C . ALA A 1 134 ? 7.432 -5.125 26.207 1.00 30.31 145 ALA A C 1
ATOM 824 O O . ALA A 1 134 ? 8.091 -5.254 27.245 1.00 30.39 145 ALA A O 1
ATOM 826 N N . GLY A 1 135 ? 6.406 -4.285 26.118 1.00 30.53 146 GLY A N 1
ATOM 827 C CA . GLY A 1 135 ? 5.990 -3.506 27.271 1.00 28.63 146 GLY A CA 1
ATOM 828 C C . GLY A 1 135 ? 6.971 -2.415 27.630 1.00 30.80 146 GLY A C 1
ATOM 829 O O . GLY A 1 135 ? 7.215 -2.171 28.818 1.00 34.16 146 GLY A O 1
ATOM 830 N N . LEU A 1 136 ? 7.525 -1.738 26.629 1.00 29.58 147 LEU A N 1
ATOM 831 C CA . LEU A 1 136 ? 8.573 -0.752 26.805 1.00 31.88 147 LEU A CA 1
ATOM 832 C C . LEU A 1 136 ? 8.097 0.631 26.379 1.00 30.18 147 LEU A C 1
ATOM 833 O O . LEU A 1 136 ? 7.199 0.749 25.539 1.00 27.93 147 LEU A O 1
ATOM 838 N N . PRO A 1 137 ? 8.683 1.694 26.929 1.00 30.77 148 PRO A N 1
ATOM 839 C CA . PRO A 1 137 ? 8.323 3.045 26.485 1.00 31.82 148 PRO A CA 1
ATOM 840 C C . PRO A 1 137 ? 8.843 3.311 25.081 1.00 30.79 148 PRO A C 1
ATOM 841 O O . PRO A 1 137 ? 9.716 2.609 24.563 1.00 29.23 148 PRO A O 1
ATOM 845 N N . SER A 1 138 ? 8.293 4.358 24.465 1.00 26.43 149 SER A N 1
ATOM 846 C CA . SER A 1 138 ? 8.601 4.633 23.066 1.00 22.51 149 SER A CA 1
ATOM 847 C C . SER A 1 138 ? 10.039 5.111 22.892 1.00 25.57 149 SER A C 1
ATOM 848 O O . SER A 1 138 ? 10.739 4.681 21.968 1.00 24.78 149 SER A O 1
ATOM 851 N N . ASP A 1 139 ? 10.493 6.013 23.757 1.00 25.79 150 ASP A N 1
ATOM 852 C CA . ASP A 1 139 ? 11.757 6.701 23.557 1.00 28.69 150 ASP A CA 1
ATOM 853 C C . ASP A 1 139 ? 12.637 6.584 24.791 1.00 28.86 150 ASP A C 1
ATOM 854 O O . ASP A 1 139 ? 12.149 6.517 25.924 1.00 26.60 150 ASP A O 1
ATOM 859 N N . HIS A 1 140 ? 13.948 6.558 24.553 1.00 23.28 151 HIS A N 1
ATOM 860 C CA . HIS A 1 140 ? 14.921 6.909 25.584 1.00 28.52 151 HIS A CA 1
ATOM 861 C C . HIS A 1 140 ? 16.086 7.582 24.878 1.00 29.55 151 HIS A C 1
ATOM 862 O O . HIS A 1 140 ? 16.831 6.923 24.144 1.00 32.18 151 HIS A O 1
ATOM 869 N N . ASP A 1 141 ? 16.238 8.880 25.101 1.00 31.81 152 ASP A N 1
ATOM 870 C CA . ASP A 1 141 ? 17.229 9.687 24.409 1.00 36.14 152 ASP A CA 1
ATOM 871 C C . ASP A 1 141 ? 18.387 9.992 25.346 1.00 39.40 152 ASP A C 1
ATOM 872 O O . ASP A 1 141 ? 18.185 10.506 26.452 1.00 38.85 152 ASP A O 1
ATOM 877 N N . ASP A 1 142 ? 19.597 9.671 24.897 1.00 24.55 153 ASP A N 1
ATOM 878 C CA . ASP A 1 142 ? 20.813 9.917 25.672 1.00 42.09 153 ASP A CA 1
ATOM 879 C C . ASP A 1 142 ? 21.908 10.247 24.658 1.00 40.21 153 ASP A C 1
ATOM 880 O O . ASP A 1 142 ? 22.592 9.353 24.155 1.00 38.63 153 ASP A O 1
ATOM 885 N N . GLU A 1 143 ? 22.047 11.537 24.354 1.00 42.29 154 GLU A N 1
ATOM 886 C CA . GLU A 1 143 ? 22.971 11.963 23.312 1.00 46.86 154 GLU A CA 1
ATOM 887 C C . GLU A 1 143 ? 24.425 11.828 23.734 1.00 44.01 154 GLU A C 1
ATOM 888 O O . GLU A 1 143 ? 25.308 11.854 22.874 1.00 46.70 154 GLU A O 1
ATOM 894 N N . ARG A 1 144 ? 24.694 11.687 25.029 1.00 44.86 155 ARG A N 1
ATOM 895 C CA . ARG A 1 144 ? 26.058 11.531 25.509 1.00 46.59 155 ARG A CA 1
ATOM 896 C C . ARG A 1 144 ? 26.499 10.076 25.586 1.00 39.70 155 ARG A C 1
ATOM 897 O O . ARG A 1 144 ? 27.685 9.820 25.814 1.00 42.26 155 ARG A O 1
ATOM 905 N N . ALA A 1 145 ? 25.591 9.127 25.407 1.00 36.30 156 ALA A N 1
ATOM 906 C CA . ALA A 1 145 ? 25.960 7.715 25.461 1.00 36.76 156 ALA A CA 1
ATOM 907 C C . ALA A 1 145 ? 26.777 7.340 24.230 1.00 37.49 156 ALA A C 1
ATOM 908 O O . ALA A 1 145 ? 26.248 7.401 23.113 1.00 40.48 156 ALA A O 1
ATOM 910 N N . PRO A 1 146 ? 28.049 6.959 24.371 1.00 36.28 157 PRO A N 1
ATOM 911 C CA . PRO A 1 146 ? 28.881 6.683 23.193 1.00 31.27 157 PRO A CA 1
ATOM 912 C C . PRO A 1 146 ? 28.622 5.339 22.531 1.00 32.32 157 PRO A C 1
ATOM 913 O O . PRO A 1 146 ? 29.213 5.068 21.481 1.00 38.11 157 PRO A O 1
ATOM 917 N N . SER A 1 147 ? 27.751 4.506 23.093 1.00 30.89 158 SER A N 1
ATOM 918 C CA . SER A 1 147 ? 27.533 3.158 22.596 1.00 32.00 158 SER A CA 1
ATOM 919 C C . SER A 1 147 ? 26.124 2.717 22.951 1.00 30.70 158 SER A C 1
ATOM 920 O O . SER A 1 147 ? 25.490 3.264 23.858 1.00 28.62 158 SER A O 1
ATOM 923 N N . LEU A 1 148 ? 25.649 1.692 22.240 1.00 28.86 159 LEU A N 1
ATOM 924 C CA . LEU A 1 148 ? 24.406 1.042 22.633 1.00 27.23 159 LEU A CA 1
ATOM 925 C C . LEU A 1 148 ? 24.518 0.429 24.024 1.00 28.11 159 LEU A C 1
ATOM 926 O O . LEU A 1 148 ? 23.518 0.346 24.744 1.00 29.20 159 LEU A O 1
ATOM 931 N N . ARG A 1 149 ? 25.720 0.005 24.428 1.00 26.65 160 ARG A N 1
ATOM 932 C CA . ARG A 1 149 ? 25.893 -0.553 25.767 1.00 36.46 160 ARG A CA 1
ATOM 933 C C . ARG A 1 149 ? 25.671 0.511 26.838 1.00 38.39 160 ARG A C 1
ATOM 934 O O . ARG A 1 149 ? 24.911 0.297 27.791 1.00 39.50 160 ARG A O 1
ATOM 942 N N . ARG A 1 150 ? 26.334 1.664 26.701 1.00 34.96 161 ARG A N 1
ATOM 943 C CA . ARG A 1 150 ? 26.148 2.738 27.672 1.00 36.70 161 ARG A CA 1
ATOM 944 C C . ARG A 1 150 ? 24.742 3.310 27.603 1.00 31.81 161 ARG A C 1
ATOM 945 O O . ARG A 1 150 ? 24.201 3.745 28.623 1.00 32.29 161 ARG A O 1
ATOM 953 N N . TRP A 1 151 ? 24.149 3.332 26.410 1.00 30.36 162 TRP A N 1
ATOM 954 C CA . TRP A 1 151 ? 22.760 3.746 26.268 1.00 30.25 162 TRP A CA 1
ATOM 955 C C . TRP A 1 151 ? 21.842 2.817 27.050 1.00 29.95 162 TRP A C 1
ATOM 956 O O . TRP A 1 151 ? 20.990 3.270 27.821 1.00 32.49 162 TRP A O 1
ATOM 967 N N . LEU A 1 152 ? 22.018 1.504 26.879 1.00 34.81 163 LEU A N 1
ATOM 968 C CA . LEU A 1 152 ? 21.186 0.546 27.601 1.00 33.23 163 LEU A CA 1
ATOM 969 C C . LEU A 1 152 ? 21.407 0.648 29.105 1.00 36.15 163 LEU A C 1
ATOM 970 O O . LEU A 1 152 ? 20.445 0.616 29.879 1.00 37.70 163 LEU A O 1
ATOM 975 N N . THR A 1 153 ? 22.667 0.782 29.536 1.00 37.73 164 THR A N 1
ATOM 976 C CA . THR A 1 153 ? 22.966 0.910 30.961 1.00 36.87 164 THR A CA 1
ATOM 977 C C . THR A 1 153 ? 22.181 2.052 31.594 1.00 39.88 164 THR A C 1
ATOM 978 O O . THR A 1 153 ? 21.638 1.907 32.695 1.00 41.58 164 THR A O 1
ATOM 982 N N . GLY A 1 154 ? 22.101 3.194 30.908 1.00 40.34 165 GLY A N 1
ATOM 983 C CA . GLY A 1 154 ? 21.368 4.324 31.456 1.00 39.80 165 GLY A CA 1
ATOM 984 C C . GLY A 1 154 ? 19.866 4.112 31.455 1.00 40.36 165 GLY A C 1
ATOM 985 O O . GLY A 1 154 ? 19.165 4.576 32.359 1.00 43.70 165 GLY A O 1
ATOM 986 N N . PHE A 1 155 ? 19.345 3.418 30.442 1.00 37.02 166 PHE A N 1
ATOM 987 C CA . PHE A 1 155 ? 17.908 3.166 30.408 1.00 36.81 166 PHE A CA 1
ATOM 988 C C . PHE A 1 155 ? 17.492 2.197 31.507 1.00 39.07 166 PHE A C 1
ATOM 989 O O . PHE A 1 155 ? 16.438 2.372 32.131 1.00 38.80 166 PHE A O 1
ATOM 997 N N . LEU A 1 156 ? 18.303 1.169 31.759 1.00 37.85 167 LEU A N 1
ATOM 998 C CA . LEU A 1 156 ? 17.969 0.211 32.804 1.00 39.52 167 LEU A CA 1
ATOM 999 C C . LEU A 1 156 ? 18.083 0.817 34.196 1.00 43.17 167 LEU A C 1
ATOM 1000 O O . LEU A 1 156 ? 17.496 0.279 35.139 1.00 47.13 167 LEU A O 1
ATOM 1005 N N . ALA A 1 157 ? 18.820 1.919 34.344 1.00 42.57 168 ALA A N 1
ATOM 1006 C CA . ALA A 1 157 ? 18.915 2.604 35.627 1.00 47.55 168 ALA A CA 1
ATOM 1007 C C . ALA A 1 157 ? 17.737 3.532 35.896 1.00 51.00 168 ALA A C 1
ATOM 1008 O O . ALA A 1 157 ? 17.586 4.001 37.029 1.00 55.26 168 ALA A O 1
ATOM 1010 N N . LEU A 1 158 ? 16.910 3.813 34.893 1.00 51.16 169 LEU A N 1
ATOM 1011 C CA . LEU A 1 158 ? 15.740 4.645 35.106 1.00 51.34 169 LEU A CA 1
ATOM 1012 C C . LEU A 1 158 ? 14.718 3.911 35.971 1.00 52.31 169 LEU A C 1
ATOM 1013 O O . LEU A 1 158 ? 14.693 2.677 36.008 1.00 49.05 169 LEU A O 1
ATOM 1018 N N . PRO A 1 159 ? 13.868 4.647 36.685 1.00 57.11 170 PRO A N 1
ATOM 1019 C CA . PRO A 1 159 ? 12.695 4.016 37.296 1.00 57.08 170 PRO A CA 1
ATOM 1020 C C . PRO A 1 159 ? 11.813 3.393 36.226 1.00 55.97 170 PRO A C 1
ATOM 1021 O O . PRO A 1 159 ? 11.752 3.865 35.089 1.00 50.72 170 PRO A O 1
ATOM 1025 N N . VAL A 1 160 ? 11.131 2.309 36.602 1.00 69.10 171 VAL A N 1
ATOM 1026 C CA . VAL A 1 160 ? 10.286 1.596 35.647 1.00 77.45 171 VAL A CA 1
ATOM 1027 C C . VAL A 1 160 ? 9.202 2.518 35.096 1.00 84.03 171 VAL A C 1
ATOM 1028 O O . VAL A 1 160 ? 8.876 2.471 33.905 1.00 90.77 171 VAL A O 1
ATOM 1032 N N . GLY A 1 161 ? 8.639 3.377 35.943 1.00 82.00 172 GLY A N 1
ATOM 1033 C CA . GLY A 1 161 ? 7.728 4.410 35.500 1.00 78.44 172 GLY A CA 1
ATOM 1034 C C . GLY A 1 161 ? 6.527 3.904 34.722 1.00 73.06 172 GLY A C 1
ATOM 1035 O O . GLY A 1 161 ? 6.142 2.734 34.813 1.00 73.14 172 GLY A O 1
ATOM 1036 N N . PRO A 1 162 ? 5.913 4.789 33.922 1.00 67.32 173 PRO A N 1
ATOM 1037 C CA . PRO A 1 162 ? 4.701 4.405 33.186 1.00 58.99 173 PRO A CA 1
ATOM 1038 C C . PRO A 1 162 ? 5.019 3.727 31.864 1.00 51.12 173 PRO A C 1
ATOM 1039 O O . PRO A 1 162 ? 5.375 4.393 30.886 1.00 45.31 173 PRO A O 1
ATOM 1043 N N . TRP A 1 163 ? 4.892 2.402 31.825 1.00 51.11 174 TRP A N 1
ATOM 1044 C CA . TRP A 1 163 ? 5.178 1.633 30.624 1.00 44.68 174 TRP A CA 1
ATOM 1045 C C . TRP A 1 163 ? 3.950 0.833 30.202 1.00 39.78 174 TRP A C 1
ATOM 1046 O O . TRP A 1 163 ? 3.161 0.406 31.050 1.00 42.49 174 TRP A O 1
ATOM 1057 N N . PRO A 1 164 ? 3.765 0.611 28.903 1.00 36.15 175 PRO A N 1
ATOM 1058 C CA . PRO A 1 164 ? 2.675 -0.258 28.448 1.00 35.82 175 PRO A CA 1
ATOM 1059 C C . PRO A 1 164 ? 2.900 -1.694 28.896 1.00 38.09 175 PRO A C 1
ATOM 1060 O O . PRO A 1 164 ? 4.013 -2.106 29.229 1.00 33.54 175 PRO A O 1
ATOM 1064 N N . ALA A 1 165 ? 1.812 -2.462 28.885 1.00 40.83 176 ALA A N 1
ATOM 1065 C CA . ALA A 1 165 ? 1.838 -3.841 29.351 1.00 40.22 176 ALA A CA 1
ATOM 1066 C C . ALA A 1 165 ? 2.472 -4.753 28.300 1.00 39.44 176 ALA A C 1
ATOM 1067 O O . ALA A 1 165 ? 2.172 -4.633 27.107 1.00 31.52 176 ALA A O 1
ATOM 1069 N N . PRO A 1 166 ? 3.345 -5.670 28.716 1.00 40.74 177 PRO A N 1
ATOM 1070 C CA . PRO A 1 166 ? 3.919 -6.626 27.761 1.00 38.89 177 PRO A CA 1
ATOM 1071 C C . PRO A 1 166 ? 2.829 -7.481 27.130 1.00 33.23 177 PRO A C 1
ATOM 1072 O O . PRO A 1 166 ? 1.859 -7.866 27.785 1.00 38.00 177 PRO A O 1
ATOM 1076 N N . GLY A 1 167 ? 2.986 -7.760 25.840 1.00 30.98 178 GLY A N 1
ATOM 1077 C CA . GLY A 1 167 ? 2.033 -8.544 25.092 1.00 36.06 178 GLY A CA 1
ATOM 1078 C C . GLY A 1 167 ? 1.089 -7.734 24.228 1.00 39.46 178 GLY A C 1
ATOM 1079 O O . GLY A 1 167 ? 0.445 -8.302 23.341 1.00 40.46 178 GLY A O 1
ATOM 1080 N N . SER A 1 168 ? 0.990 -6.430 24.463 1.00 37.84 179 SER A N 1
ATOM 1081 C CA . SER A 1 168 ? 0.177 -5.545 23.648 1.00 34.43 179 SER A CA 1
ATOM 1082 C C . SER A 1 168 ? 1.078 -4.635 22.824 1.00 29.84 179 SER A C 1
ATOM 1083 O O . SER A 1 168 ? 2.204 -4.325 23.221 1.00 29.85 179 SER A O 1
ATOM 1086 N N . PHE A 1 169 ? 0.573 -4.216 21.666 1.00 25.49 180 PHE A N 1
ATOM 1087 C CA . PHE A 1 169 ? 1.357 -3.379 20.770 1.00 26.04 180 PHE A CA 1
ATOM 1088 C C . PHE A 1 169 ? 1.481 -1.968 21.320 1.00 26.53 180 PHE A C 1
ATOM 1089 O O . PHE A 1 169 ? 0.479 -1.323 21.635 1.00 22.53 180 PHE A O 1
ATOM 1097 N N . SER A 1 170 ? 2.717 -1.483 21.413 1.00 30.63 181 SER A N 1
ATOM 1098 C CA . SER A 1 170 ? 2.982 -0.078 21.712 1.00 25.08 181 SER A CA 1
ATOM 1099 C C . SER A 1 170 ? 4.340 0.236 21.105 1.00 25.22 181 SER A C 1
ATOM 1100 O O . SER A 1 170 ? 5.363 -0.199 21.642 1.00 22.49 181 SER A O 1
ATOM 1103 N N . TYR A 1 171 ? 4.333 0.947 19.973 1.00 18.76 182 TYR A N 1
ATOM 1104 C CA . TYR A 1 171 ? 5.551 1.229 19.220 1.00 18.01 182 TYR A CA 1
ATOM 1105 C C . TYR A 1 171 ? 6.672 1.675 20.148 1.00 22.08 182 TYR A C 1
ATOM 1106 O O . TYR A 1 171 ? 6.460 2.504 21.039 1.00 22.52 182 TYR A O 1
ATOM 1115 N N . SER A 1 172 ? 7.864 1.104 19.965 1.00 21.05 183 SER A N 1
ATOM 1116 C CA . SER A 1 172 ? 8.957 1.451 20.865 1.00 19.02 183 SER A CA 1
ATOM 1117 C C . SER A 1 172 ? 10.275 1.467 20.117 1.00 25.08 183 SER A C 1
ATOM 1118 O O . SER A 1 172 ? 10.705 0.436 19.591 1.00 26.80 183 SER A O 1
ATOM 1121 N N . ASN A 1 173 ? 10.921 2.637 20.091 1.00 23.96 184 ASN A N 1
ATOM 1122 C CA . ASN A 1 173 ? 12.303 2.695 19.633 1.00 23.26 184 ASN A CA 1
ATOM 1123 C C . ASN A 1 173 ? 13.241 2.012 20.619 1.00 21.67 184 ASN A C 1
ATOM 1124 O O . ASN A 1 173 ? 14.252 1.433 20.210 1.00 29.96 184 ASN A O 1
ATOM 1129 N N . VAL A 1 174 ? 12.923 2.069 21.915 1.00 19.40 185 VAL A N 1
ATOM 1130 C CA . VAL A 1 174 ? 13.767 1.447 22.932 1.00 22.59 185 VAL A CA 1
ATOM 1131 C C . VAL A 1 174 ? 13.917 -0.044 22.666 1.00 28.51 185 VAL A C 1
ATOM 1132 O O . VAL A 1 174 ? 15.013 -0.605 22.798 1.00 28.91 185 VAL A O 1
ATOM 1136 N N . GLY A 1 175 ? 12.819 -0.711 22.297 1.00 24.18 186 GLY A N 1
ATOM 1137 C CA . GLY A 1 175 ? 12.900 -2.131 21.990 1.00 25.21 186 GLY A CA 1
ATOM 1138 C C . GLY A 1 175 ? 13.896 -2.430 20.886 1.00 25.72 186 GLY A C 1
ATOM 1139 O O . GLY A 1 175 ? 14.645 -3.407 20.957 1.00 24.74 186 GLY A O 1
ATOM 1140 N N . TYR A 1 176 ? 13.934 -1.581 19.859 1.00 24.57 187 TYR A N 1
ATOM 1141 C CA . TYR A 1 176 ? 14.860 -1.821 18.763 1.00 22.40 187 TYR A CA 1
ATOM 1142 C C . TYR A 1 176 ? 16.296 -1.479 19.147 1.00 22.88 187 TYR A C 1
ATOM 1143 O O . TYR A 1 176 ? 17.228 -2.090 18.620 1.00 26.81 187 TYR A O 1
ATOM 1152 N N . GLY A 1 177 ? 16.498 -0.544 20.080 1.00 24.68 188 GLY A N 1
ATOM 1153 C CA . GLY A 1 177 ? 17.832 -0.336 20.621 1.00 24.93 188 GLY A CA 1
ATOM 1154 C C . GLY A 1 177 ? 18.342 -1.551 21.373 1.00 26.52 188 GLY A C 1
ATOM 1155 O O . GLY A 1 177 ? 19.511 -1.935 21.244 1.00 21.78 188 GLY A O 1
ATOM 1156 N N . ILE A 1 178 ? 17.468 -2.180 22.162 1.00 21.96 189 ILE A N 1
ATOM 1157 C CA . ILE A 1 178 ? 17.841 -3.411 22.851 1.00 25.30 189 ILE A CA 1
ATOM 1158 C C . ILE A 1 178 ? 18.124 -4.520 21.847 1.00 26.99 189 ILE A C 1
ATOM 1159 O O . ILE A 1 178 ? 19.088 -5.282 22.001 1.00 31.20 189 ILE A O 1
ATOM 1164 N N . ALA A 1 179 ? 17.297 -4.629 20.804 1.00 22.40 190 ALA A N 1
ATOM 1165 C CA . ALA A 1 179 ? 17.533 -5.648 19.789 1.00 25.63 190 ALA A CA 1
ATOM 1166 C C . ALA A 1 179 ? 18.866 -5.422 19.085 1.00 26.11 190 ALA A C 1
ATOM 1167 O O . ALA A 1 179 ? 19.601 -6.378 18.806 1.00 27.06 190 ALA A O 1
ATOM 1169 N N . GLY A 1 180 ? 19.194 -4.164 18.788 1.00 26.96 191 GLY A N 1
ATOM 1170 C CA . GLY A 1 180 ? 20.495 -3.874 18.207 1.00 27.87 191 GLY A CA 1
ATOM 1171 C C . GLY A 1 180 ? 21.639 -4.225 19.140 1.00 29.19 191 GLY A C 1
ATOM 1172 O O . GLY A 1 180 ? 22.692 -4.695 18.699 1.00 33.14 191 GLY A O 1
ATOM 1173 N N . ARG A 1 181 ? 21.449 -3.998 20.443 1.00 29.79 192 ARG A N 1
ATOM 1174 C CA . ARG A 1 181 ? 22.471 -4.368 21.418 1.00 32.37 192 ARG A CA 1
ATOM 1175 C C . ARG A 1 181 ? 22.660 -5.879 21.479 1.00 33.76 192 ARG A C 1
ATOM 1176 O O . ARG A 1 181 ? 23.785 -6.353 21.676 1.00 31.46 192 ARG A O 1
ATOM 1184 N N . VAL A 1 182 ? 21.583 -6.653 21.300 1.00 29.64 193 VAL A N 1
ATOM 1185 C CA . VAL A 1 182 ? 21.727 -8.107 21.247 1.00 30.85 193 VAL A CA 1
ATOM 1186 C C . VAL A 1 182 ? 22.556 -8.511 20.030 1.00 30.98 193 VAL A C 1
ATOM 1187 O O . VAL A 1 182 ? 23.377 -9.431 20.100 1.00 30.16 193 VAL A O 1
ATOM 1191 N N . VAL A 1 183 ? 22.368 -7.820 18.903 1.00 30.66 194 VAL A N 1
ATOM 1192 C CA . VAL A 1 183 ? 23.165 -8.108 17.713 1.00 33.30 194 VAL A CA 1
ATOM 1193 C C . VAL A 1 183 ? 24.644 -7.873 17.993 1.00 34.56 194 VAL A C 1
ATOM 1194 O O . VAL A 1 183 ? 25.501 -8.670 17.585 1.00 34.15 194 VAL A O 1
ATOM 1198 N N . GLU A 1 184 ? 24.968 -6.781 18.697 1.00 27.35 195 GLU A N 1
ATOM 1199 C CA . GLU A 1 184 ? 26.361 -6.498 19.034 1.00 34.27 195 GLU A CA 1
ATOM 1200 C C . GLU A 1 184 ? 26.947 -7.583 19.928 1.00 36.02 195 GLU A C 1
ATOM 1201 O O . GLU A 1 184 ? 28.090 -8.018 19.729 1.00 36.09 195 GLU A O 1
ATOM 1207 N N . ALA A 1 185 ? 26.180 -8.021 20.927 1.00 33.75 196 ALA A N 1
ATOM 1208 C CA . ALA A 1 185 ? 26.662 -9.045 21.844 1.00 34.82 196 ALA A CA 1
ATOM 1209 C C . ALA A 1 185 ? 26.904 -10.366 21.125 1.00 39.07 196 ALA A C 1
ATOM 1210 O O . ALA A 1 185 ? 27.876 -11.071 21.419 1.00 42.78 196 ALA A O 1
ATOM 1212 N N . VAL A 1 186 ? 26.040 -10.710 20.169 1.00 40.86 197 VAL A N 1
ATOM 1213 C CA . VAL A 1 186 ? 26.150 -11.997 19.490 1.00 43.66 197 VAL A CA 1
ATOM 1214 C C . VAL A 1 186 ? 27.296 -11.986 18.484 1.00 43.43 197 VAL A C 1
ATOM 1215 O O . VAL A 1 186 ? 28.092 -12.926 18.423 1.00 47.82 197 VAL A O 1
ATOM 1219 N N . THR A 1 187 ? 27.403 -10.923 17.683 1.00 41.92 198 THR A N 1
ATOM 1220 C CA . THR A 1 187 ? 28.399 -10.858 16.618 1.00 40.46 198 THR A CA 1
ATOM 1221 C C . THR A 1 187 ? 29.756 -10.340 17.073 1.00 42.93 198 THR A C 1
ATOM 1222 O O . THR A 1 187 ? 30.746 -10.544 16.362 1.00 46.06 198 THR A O 1
ATOM 1226 N N . GLY A 1 188 ? 29.833 -9.655 18.208 1.00 39.05 199 GLY A N 1
ATOM 1227 C CA . GLY A 1 188 ? 31.086 -9.039 18.596 1.00 38.18 199 GLY A CA 1
ATOM 1228 C C . GLY A 1 188 ? 31.444 -7.777 17.837 1.00 36.94 199 GLY A C 1
ATOM 1229 O O . GLY A 1 188 ? 32.576 -7.300 17.966 1.00 38.73 199 GLY A O 1
ATOM 1230 N N . LEU A 1 189 ? 30.522 -7.227 17.051 1.00 33.49 200 LEU A N 1
ATOM 1231 C CA . LEU A 1 189 ? 30.719 -5.982 16.323 1.00 32.97 200 LEU A CA 1
ATOM 1232 C C . LEU A 1 189 ? 29.785 -4.909 16.862 1.00 33.61 200 LEU A C 1
ATOM 1233 O O . LEU A 1 189 ? 28.817 -5.194 17.571 1.00 32.75 200 LEU A O 1
ATOM 1238 N N . THR A 1 190 ? 30.077 -3.661 16.513 1.00 29.82 201 THR A N 1
ATOM 1239 C CA . THR A 1 190 ? 29.108 -2.611 16.777 1.00 33.84 201 THR A CA 1
ATOM 1240 C C . THR A 1 190 ? 27.909 -2.792 15.856 1.00 29.44 201 THR A C 1
ATOM 1241 O O . THR A 1 190 ? 27.968 -3.504 14.850 1.00 30.67 201 THR A O 1
ATOM 1245 N N . TRP A 1 191 ? 26.806 -2.130 16.203 1.00 26.17 202 TRP A N 1
ATOM 1246 C CA . TRP A 1 191 ? 25.602 -2.282 15.395 1.00 31.17 202 TRP A CA 1
ATOM 1247 C C . TRP A 1 191 ? 25.839 -1.824 13.967 1.00 26.09 202 TRP A C 1
ATOM 1248 O O . TRP A 1 191 ? 25.419 -2.495 13.017 1.00 27.36 202 TRP A O 1
ATOM 1259 N N . SER A 1 192 ? 26.503 -0.680 13.794 1.00 27.54 203 SER A N 1
ATOM 1260 C CA . SER A 1 192 ? 26.753 -0.175 12.449 1.00 30.54 203 SER A CA 1
ATOM 1261 C C . SER A 1 192 ? 27.630 -1.135 11.655 1.00 30.10 203 SER A C 1
ATOM 1262 O O . SER A 1 192 ? 27.410 -1.335 10.455 1.00 32.31 203 SER A O 1
ATOM 1265 N N . GLU A 1 193 ? 28.620 -1.752 12.306 1.00 32.34 204 GLU A N 1
ATOM 1266 C CA . GLU A 1 193 ? 29.457 -2.725 11.605 1.00 34.61 204 GLU A CA 1
ATOM 1267 C C . GLU A 1 193 ? 28.666 -3.978 11.251 1.00 33.67 204 GLU A C 1
ATOM 1268 O O . GLU A 1 193 ? 28.778 -4.496 10.133 1.00 27.52 204 GLU A O 1
ATOM 1274 N N . ALA A 1 194 ? 27.865 -4.479 12.193 1.00 32.15 205 ALA A N 1
ATOM 1275 C CA . ALA A 1 194 ? 27.111 -5.704 11.954 1.00 32.68 205 ALA A CA 1
ATOM 1276 C C . ALA A 1 194 ? 26.114 -5.523 10.817 1.00 27.45 205 ALA A C 1
ATOM 1277 O O . ALA A 1 194 ? 26.023 -6.367 9.916 1.00 27.01 205 ALA A O 1
ATOM 1279 N N . VAL A 1 195 ? 25.359 -4.424 10.834 1.00 24.39 206 VAL A N 1
ATOM 1280 C CA . VAL A 1 195 ? 24.351 -4.233 9.798 1.00 26.56 206 VAL A CA 1
ATOM 1281 C C . VAL A 1 195 ? 25.016 -4.063 8.437 1.00 26.83 206 VAL A C 1
ATOM 1282 O O . VAL A 1 195 ? 24.515 -4.569 7.427 1.00 29.91 206 VAL A O 1
ATOM 1286 N N . ARG A 1 196 ? 26.174 -3.402 8.387 1.00 28.10 207 ARG A N 1
ATOM 1287 C CA . ARG A 1 196 ? 26.914 -3.291 7.133 1.00 31.89 207 ARG A CA 1
ATOM 1288 C C . ARG A 1 196 ? 27.437 -4.651 6.679 1.00 31.90 207 ARG A C 1
ATOM 1289 O O . ARG A 1 196 ? 27.184 -5.078 5.546 1.00 36.08 207 ARG A O 1
ATOM 1297 N N . ASP A 1 197 ? 28.159 -5.351 7.558 1.00 28.39 208 ASP A N 1
ATOM 1298 C CA . ASP A 1 197 ? 28.841 -6.578 7.147 1.00 30.25 208 ASP A CA 1
ATOM 1299 C C . ASP A 1 197 ? 27.857 -7.704 6.849 1.00 36.71 208 ASP A C 1
ATOM 1300 O O . ASP A 1 197 ? 28.085 -8.508 5.937 1.00 40.14 208 ASP A O 1
ATOM 1305 N N . PHE A 1 198 ? 26.766 -7.791 7.613 1.00 36.68 209 PHE A N 1
ATOM 1306 C CA . PHE A 1 198 ? 25.816 -8.887 7.466 1.00 36.69 209 PHE A CA 1
ATOM 1307 C C . PHE A 1 198 ? 24.667 -8.573 6.514 1.00 35.35 209 PHE A C 1
ATOM 1308 O O . PHE A 1 198 ? 24.014 -9.505 6.029 1.00 37.16 209 PHE A O 1
ATOM 1316 N N . LEU A 1 199 ? 24.406 -7.297 6.225 1.00 27.87 210 LEU A N 1
ATOM 1317 C CA . LEU A 1 199 ? 23.216 -6.944 5.465 1.00 30.60 210 LEU A CA 1
ATOM 1318 C C . LEU A 1 199 ? 23.478 -5.929 4.356 1.00 29.06 210 LEU A C 1
ATOM 1319 O O . LEU A 1 199 ? 23.240 -6.223 3.181 1.00 29.38 210 LEU A O 1
ATOM 1324 N N . LEU A 1 200 ? 23.961 -4.736 4.714 1.00 27.79 211 LEU A N 1
ATOM 1325 C CA . LEU A 1 200 ? 24.029 -3.638 3.750 1.00 28.46 211 LEU A CA 1
ATOM 1326 C C . LEU A 1 200 ? 24.963 -3.965 2.591 1.00 30.45 211 LEU A C 1
ATOM 1327 O O . LEU A 1 200 ? 24.603 -3.787 1.421 1.00 33.07 211 LEU A O 1
ATOM 1332 N N . HIS A 1 201 ? 26.176 -4.431 2.895 1.00 30.49 212 HIS A N 1
ATOM 1333 C CA A HIS A 1 201 ? 27.115 -4.746 1.817 0.46 32.64 212 HIS A CA 1
ATOM 1334 C CA B HIS A 1 201 ? 27.113 -4.747 1.814 0.54 32.58 212 HIS A CA 1
ATOM 1335 C C . HIS A 1 201 ? 26.686 -5.982 1.031 1.00 34.87 212 HIS A C 1
ATOM 1336 O O . HIS A 1 201 ? 26.664 -5.914 -0.211 1.00 37.17 212 HIS A O 1
ATOM 1349 N N . PRO A 1 202 ? 26.338 -7.118 1.659 1.00 33.92 213 PRO A N 1
ATOM 1350 C CA . PRO A 1 202 ? 25.931 -8.285 0.850 1.00 36.70 213 PRO A CA 1
ATOM 1351 C C . PRO A 1 202 ? 24.713 -8.029 -0.015 1.00 35.91 213 PRO A C 1
ATOM 1352 O O . PRO A 1 202 ? 24.598 -8.628 -1.093 1.00 32.84 213 PRO A O 1
ATOM 1356 N N . LEU A 1 203 ? 23.795 -7.164 0.433 1.00 29.05 214 LEU A N 1
ATOM 1357 C CA . LEU A 1 203 ? 22.664 -6.750 -0.391 1.00 29.41 214 LEU A CA 1
ATOM 1358 C C . LEU A 1 203 ? 23.087 -5.937 -1.604 1.00 32.96 214 LEU A C 1
ATOM 1359 O O . LEU A 1 203 ? 22.264 -5.713 -2.497 1.00 36.86 214 LEU A O 1
ATOM 1364 N N . GLY A 1 204 ? 24.327 -5.461 -1.641 1.00 33.21 215 GLY A N 1
ATOM 1365 C CA . GLY A 1 204 ? 24.787 -4.640 -2.746 1.00 36.65 215 GLY A CA 1
ATOM 1366 C C . GLY A 1 204 ? 24.288 -3.210 -2.732 1.00 36.18 215 GLY A C 1
ATOM 1367 O O . GLY A 1 204 ? 23.990 -2.651 -3.795 1.00 39.38 215 GLY A O 1
ATOM 1368 N N . THR A 1 205 ? 24.190 -2.595 -1.558 1.00 33.84 216 THR A N 1
ATOM 1369 C CA . THR A 1 205 ? 23.631 -1.256 -1.437 1.00 30.70 216 THR A CA 1
ATOM 1370 C C . THR A 1 205 ? 24.699 -0.254 -1.027 1.00 36.41 216 THR A C 1
ATOM 1371 O O . THR A 1 205 ? 25.754 -0.612 -0.490 1.00 36.87 216 THR A O 1
ATOM 1375 N N . ALA A 1 206 ? 24.400 1.022 -1.282 1.00 34.07 217 ALA A N 1
ATOM 1376 C CA . ALA A 1 206 ? 25.207 2.136 -0.803 1.00 30.53 217 ALA A CA 1
ATOM 1377 C C . ALA A 1 206 ? 24.561 2.821 0.393 1.00 28.21 217 ALA A C 1
ATOM 1378 O O . ALA A 1 206 ? 24.772 4.015 0.617 1.00 28.19 217 ALA A O 1
ATOM 1380 N N . ILE A 1 207 ? 23.770 2.075 1.166 1.00 30.24 218 ILE A N 1
ATOM 1381 C CA . ILE A 1 207 ? 23.060 2.650 2.299 1.00 31.55 218 ILE A CA 1
ATOM 1382 C C . ILE A 1 207 ? 24.077 3.134 3.318 1.00 35.11 218 ILE A C 1
ATOM 1383 O O . ILE A 1 207 ? 25.069 2.453 3.602 1.00 33.15 218 ILE A O 1
ATOM 1388 N N . THR A 1 208 ? 23.856 4.331 3.848 1.00 31.46 219 THR A N 1
ATOM 1389 C CA . THR A 1 208 ? 24.778 4.958 4.779 1.00 32.53 219 THR A CA 1
ATOM 1390 C C . THR A 1 208 ? 24.141 5.073 6.156 1.00 30.56 219 THR A C 1
ATOM 1391 O O . THR A 1 208 ? 22.915 5.071 6.306 1.00 27.16 219 THR A O 1
ATOM 1395 N N . VAL A 1 209 ? 24.997 5.173 7.163 1.00 28.60 220 VAL A N 1
ATOM 1396 C CA . VAL A 1 209 ? 24.566 5.401 8.534 1.00 31.78 220 VAL A CA 1
ATOM 1397 C C . VAL A 1 209 ? 24.601 6.902 8.795 1.00 37.58 220 VAL A C 1
ATOM 1398 O O . VAL A 1 209 ? 25.639 7.550 8.608 1.00 35.95 220 VAL A O 1
ATOM 1402 N N . LEU A 1 210 ? 23.468 7.461 9.204 1.00 35.73 221 LEU A N 1
ATOM 1403 C CA . LEU A 1 210 ? 23.463 8.878 9.529 1.00 38.71 221 LEU A CA 1
ATOM 1404 C C . LEU A 1 210 ? 24.118 9.109 10.891 1.00 39.52 221 LEU A C 1
ATOM 1405 O O . LEU A 1 210 ? 24.068 8.240 11.765 1.00 39.32 221 LEU A O 1
ATOM 1410 N N . PRO A 1 211 ? 24.752 10.267 11.093 1.00 45.58 222 PRO A N 1
ATOM 1411 C CA . PRO A 1 211 ? 25.400 10.534 12.386 1.00 49.02 222 PRO A CA 1
ATOM 1412 C C . PRO A 1 211 ? 24.421 10.950 13.474 1.00 53.72 222 PRO A C 1
ATOM 1413 O O . PRO A 1 211 ? 24.196 12.145 13.693 1.00 62.71 222 PRO A O 1
ATOM 1417 N N . THR A 1 212 ? 23.835 9.975 14.169 1.00 48.58 223 THR A N 1
ATOM 1418 C CA . THR A 1 212 ? 22.899 10.264 15.249 1.00 47.15 223 THR A CA 1
ATOM 1419 C C . THR A 1 212 ? 23.298 9.529 16.523 1.00 41.60 223 THR A C 1
ATOM 1420 O O . THR A 1 212 ? 24.387 8.957 16.596 1.00 41.71 223 THR A O 1
ATOM 1424 N N . ASP A 1 213 ? 22.425 9.542 17.523 1.00 40.27 224 ASP A N 1
ATOM 1425 C CA . ASP A 1 213 ? 22.694 8.831 18.764 1.00 39.81 224 ASP A CA 1
ATOM 1426 C C . ASP A 1 213 ? 22.963 7.358 18.468 1.00 35.53 224 ASP A C 1
ATOM 1427 O O . ASP A 1 213 ? 22.243 6.749 17.667 1.00 33.46 224 ASP A O 1
ATOM 1432 N N . PRO A 1 214 ? 23.988 6.758 19.081 1.00 32.38 225 PRO A N 1
ATOM 1433 C CA . PRO A 1 214 ? 24.160 5.302 18.946 1.00 32.35 225 PRO A CA 1
ATOM 1434 C C . PRO A 1 214 ? 22.954 4.516 19.426 1.00 29.27 225 PRO A C 1
ATOM 1435 O O . PRO A 1 214 ? 22.647 3.461 18.854 1.00 27.60 225 PRO A O 1
ATOM 1439 N N . GLY A 1 215 ? 22.253 5.007 20.452 1.00 27.36 226 GLY A N 1
ATOM 1440 C CA . GLY A 1 215 ? 21.086 4.314 20.966 1.00 28.67 226 GLY A CA 1
ATOM 1441 C C . GLY A 1 215 ? 19.866 4.432 20.082 1.00 30.88 226 GLY A C 1
ATOM 1442 O O . GLY A 1 215 ? 18.950 3.610 20.194 1.00 34.26 226 GLY A O 1
ATOM 1443 N N . SER A 1 216 ? 19.828 5.436 19.212 1.00 29.81 227 SER A N 1
ATOM 1444 C CA . SER A 1 216 ? 18.738 5.582 18.260 1.00 30.44 227 SER A CA 1
ATOM 1445 C C . SER A 1 216 ? 19.046 4.930 16.925 1.00 28.06 227 SER A C 1
ATOM 1446 O O . SER A 1 216 ? 18.131 4.744 16.114 1.00 22.16 227 SER A O 1
ATOM 1449 N N . LEU A 1 217 ? 20.308 4.573 16.693 1.00 22.88 228 LEU A N 1
ATOM 1450 C CA . LEU A 1 217 ? 20.715 4.011 15.407 1.00 25.82 228 LEU A CA 1
ATOM 1451 C C . LEU A 1 217 ? 19.899 2.790 14.988 1.00 26.61 228 LEU A C 1
ATOM 1452 O O . LEU A 1 217 ? 19.409 2.768 13.844 1.00 20.58 228 LEU A O 1
ATOM 1457 N N . PRO A 1 218 ? 19.708 1.759 15.819 1.00 21.41 229 PRO A N 1
ATOM 1458 C CA . PRO A 1 218 ? 18.903 0.610 15.363 1.00 28.09 229 PRO A CA 1
ATOM 1459 C C . PRO A 1 218 ? 17.458 0.957 15.049 1.00 25.71 229 PRO A C 1
ATOM 1460 O O . PRO A 1 218 ? 16.801 0.196 14.326 1.00 24.85 229 PRO A O 1
ATOM 1464 N N . ALA A 1 219 ? 16.949 2.079 15.559 1.00 20.46 230 ALA A N 1
ATOM 1465 C CA . ALA A 1 219 ? 15.553 2.470 15.389 1.00 21.83 230 ALA A CA 1
ATOM 1466 C C . ALA A 1 219 ? 15.308 3.417 14.220 1.00 25.48 230 ALA A C 1
ATOM 1467 O O . ALA A 1 219 ? 14.197 3.434 13.684 1.00 23.47 230 ALA A O 1
ATOM 1469 N N . GLY A 1 220 ? 16.295 4.218 13.808 1.00 26.33 231 GLY A N 1
ATOM 1470 C CA . GLY A 1 220 ? 16.036 5.120 12.700 1.00 22.62 231 GLY A CA 1
ATOM 1471 C C . GLY A 1 220 ? 17.215 5.802 12.034 1.00 24.64 231 GLY A C 1
ATOM 1472 O O . GLY A 1 220 ? 17.047 6.868 11.440 1.00 29.94 231 GLY A O 1
ATOM 1473 N N . GLY A 1 221 ? 18.398 5.204 12.070 1.00 25.21 232 GLY A N 1
ATOM 1474 C CA . GLY A 1 221 ? 19.587 5.888 11.603 1.00 30.00 232 GLY A CA 1
ATOM 1475 C C . GLY A 1 221 ? 20.100 5.570 10.211 1.00 30.09 232 GLY A C 1
ATOM 1476 O O . GLY A 1 221 ? 21.218 5.986 9.881 1.00 30.86 232 GLY A O 1
ATOM 1477 N N . LEU A 1 222 ? 19.341 4.863 9.377 1.00 24.24 233 LEU A N 1
ATOM 1478 C CA . LEU A 1 222 ? 19.825 4.519 8.046 1.00 23.83 233 LEU A CA 1
ATOM 1479 C C . LEU A 1 222 ? 19.274 5.487 7.000 1.00 26.55 233 LEU A C 1
ATOM 1480 O O . LEU A 1 222 ? 18.192 6.060 7.159 1.00 23.19 233 LEU A O 1
ATOM 1485 N N . ALA A 1 223 ? 20.036 5.660 5.921 1.00 21.85 234 ALA A N 1
ATOM 1486 C CA . ALA A 1 223 ? 19.630 6.513 4.815 1.00 20.65 234 ALA A CA 1
ATOM 1487 C C . ALA A 1 223 ? 20.119 5.901 3.512 1.00 27.93 234 ALA A C 1
ATOM 1488 O O . ALA A 1 223 ? 21.165 5.250 3.469 1.00 27.00 234 ALA A O 1
ATOM 1490 N N . GLY A 1 224 ? 19.353 6.110 2.451 1.00 24.80 235 GLY A N 1
ATOM 1491 C CA . GLY A 1 224 ? 19.720 5.548 1.169 1.00 21.08 235 GLY A CA 1
ATOM 1492 C C . GLY A 1 224 ? 18.645 5.799 0.141 1.00 27.40 235 GLY A C 1
ATOM 1493 O O . GLY A 1 224 ? 17.775 6.652 0.324 1.00 23.42 235 GLY A O 1
ATOM 1494 N N . SER A 1 225 ? 18.713 5.047 -0.951 1.00 21.18 236 SER A N 1
ATOM 1495 C CA . SER A 1 225 ? 17.816 5.234 -2.080 1.00 21.32 236 SER A CA 1
ATOM 1496 C C . SER A 1 225 ? 16.620 4.295 -1.986 1.00 20.52 236 SER A C 1
ATOM 1497 O O . SER A 1 225 ? 16.604 3.332 -1.216 1.00 24.12 236 SER A O 1
ATOM 1500 N N . ALA A 1 226 ? 15.601 4.588 -2.795 1.00 22.17 237 ALA A N 1
ATOM 1501 C CA . ALA A 1 226 ? 14.468 3.676 -2.877 1.00 26.05 237 ALA A CA 1
ATOM 1502 C C . ALA A 1 226 ? 14.863 2.375 -3.561 1.00 23.93 237 ALA A C 1
ATOM 1503 O O . ALA A 1 226 ? 14.386 1.302 -3.174 1.00 24.15 237 ALA A O 1
ATOM 1505 N N . ALA A 1 227 ? 15.737 2.443 -4.565 1.00 25.69 238 ALA A N 1
ATOM 1506 C CA . ALA A 1 227 ? 16.197 1.216 -5.207 1.00 26.31 238 ALA A CA 1
ATOM 1507 C C . ALA A 1 227 ? 16.895 0.307 -4.205 1.00 28.83 238 ALA A C 1
ATOM 1508 O O . ALA A 1 227 ? 16.638 -0.900 -4.171 1.00 30.54 238 ALA A O 1
ATOM 1510 N N . ASP A 1 228 ? 17.768 0.871 -3.365 1.00 29.05 239 ASP A N 1
ATOM 1511 C CA . ASP A 1 228 ? 18.441 0.048 -2.365 1.00 28.17 239 ASP A CA 1
ATOM 1512 C C . ASP A 1 228 ? 17.463 -0.472 -1.324 1.00 24.64 239 ASP A C 1
ATOM 1513 O O . ASP A 1 228 ? 17.626 -1.589 -0.821 1.00 27.87 239 ASP A O 1
ATOM 1518 N N . LEU A 1 229 ? 16.440 0.313 -0.995 1.00 25.08 240 LEU A N 1
ATOM 1519 C CA . LEU A 1 229 ? 15.399 -0.172 -0.096 1.00 21.32 240 LEU A CA 1
ATOM 1520 C C . LEU A 1 229 ? 14.699 -1.388 -0.690 1.00 27.94 240 LEU A C 1
ATOM 1521 O O . LEU A 1 229 ? 14.410 -2.362 0.020 1.00 32.12 240 LEU A O 1
ATOM 1526 N N . VAL A 1 230 ? 14.458 -1.367 -2.005 1.00 25.78 241 VAL A N 1
ATOM 1527 C CA . VAL A 1 230 ? 13.834 -2.508 -2.670 1.00 27.60 241 VAL A CA 1
ATOM 1528 C C . VAL A 1 230 ? 14.701 -3.755 -2.549 1.00 29.00 241 VAL A C 1
ATOM 1529 O O . VAL A 1 230 ? 14.181 -4.875 -2.456 1.00 30.89 241 VAL A O 1
ATOM 1533 N N . ARG A 1 231 ? 16.028 -3.590 -2.521 1.00 25.82 242 ARG A N 1
ATOM 1534 C CA . ARG A 1 231 ? 16.912 -4.745 -2.380 1.00 29.29 242 ARG A CA 1
ATOM 1535 C C . ARG A 1 231 ? 16.674 -5.468 -1.059 1.00 30.14 242 ARG A C 1
ATOM 1536 O O . ARG A 1 231 ? 16.713 -6.702 -1.003 1.00 31.64 242 ARG A O 1
ATOM 1544 N N . LEU A 1 232 ? 16.429 -4.721 0.019 1.00 27.02 243 LEU A N 1
ATOM 1545 C CA . LEU A 1 232 ? 16.052 -5.363 1.273 1.00 30.90 243 LEU A CA 1
ATOM 1546 C C . LEU A 1 232 ? 14.725 -6.090 1.124 1.00 29.75 243 LEU A C 1
ATOM 1547 O O . LEU A 1 232 ? 14.579 -7.233 1.574 1.00 31.12 243 LEU A O 1
ATOM 1552 N N . GLY A 1 233 ? 13.750 -5.449 0.474 1.00 30.44 244 GLY A N 1
ATOM 1553 C CA . GLY A 1 233 ? 12.457 -6.079 0.267 1.00 25.82 244 GLY A CA 1
ATOM 1554 C C . GLY A 1 233 ? 12.525 -7.331 -0.584 1.00 28.44 244 GLY A C 1
ATOM 1555 O O . GLY A 1 233 ? 11.785 -8.290 -0.340 1.00 30.05 244 GLY A O 1
ATOM 1556 N N . ARG A 1 234 ? 13.404 -7.343 -1.593 1.00 30.25 245 ARG A N 1
ATOM 1557 C CA . ARG A 1 234 ? 13.554 -8.538 -2.418 1.00 28.93 245 ARG A CA 1
ATOM 1558 C C . ARG A 1 234 ? 14.028 -9.722 -1.592 1.00 29.31 245 ARG A C 1
ATOM 1559 O O . ARG A 1 234 ? 13.697 -10.870 -1.905 1.00 30.40 245 ARG A O 1
ATOM 1567 N N . LEU A 1 235 ? 14.802 -9.462 -0.537 1.00 28.67 246 LEU A N 1
ATOM 1568 C CA . LEU A 1 235 ? 15.255 -10.541 0.333 1.00 30.68 246 LEU A CA 1
ATOM 1569 C C . LEU A 1 235 ? 14.081 -11.269 0.973 1.00 34.58 246 LEU A C 1
ATOM 1570 O O . LEU A 1 235 ? 14.178 -12.465 1.268 1.00 33.88 246 LEU A O 1
ATOM 1575 N N . HIS A 1 236 ? 12.964 -10.581 1.178 1.00 32.39 247 HIS A N 1
ATOM 1576 C CA . HIS A 1 236 ? 11.805 -11.188 1.809 1.00 30.54 247 HIS A CA 1
ATOM 1577 C C . HIS A 1 236 ? 10.829 -11.797 0.811 1.00 32.25 247 HIS A C 1
ATOM 1578 O O . HIS A 1 236 ? 9.746 -12.234 1.213 1.00 36.36 247 HIS A O 1
ATOM 1585 N N . LEU A 1 237 ? 11.191 -11.868 -0.466 1.00 39.45 248 LEU A N 1
ATOM 1586 C CA . LEU A 1 237 ? 10.332 -12.512 -1.446 1.00 39.85 248 LEU A CA 1
ATOM 1587 C C . LEU A 1 237 ? 10.522 -14.023 -1.412 1.00 45.26 248 LEU A C 1
ATOM 1588 O O . LEU A 1 237 ? 11.605 -14.528 -1.106 1.00 45.46 248 LEU A O 1
ATOM 1593 N N . ASP A 1 238 ? 9.445 -14.746 -1.729 1.00 49.26 249 ASP A N 1
ATOM 1594 C CA . ASP A 1 238 ? 9.537 -16.202 -1.812 1.00 57.88 249 ASP A CA 1
ATOM 1595 C C . ASP A 1 238 ? 10.576 -16.637 -2.831 1.00 62.19 249 ASP A C 1
ATOM 1596 O O . ASP A 1 238 ? 11.268 -17.636 -2.627 1.00 65.97 249 ASP A O 1
ATOM 1601 N N . GLU A 1 239 ? 10.718 -15.892 -3.917 1.00 65.33 250 GLU A N 1
ATOM 1602 C CA . GLU A 1 239 ? 11.835 -16.066 -4.842 1.00 72.96 250 GLU A CA 1
ATOM 1603 C C . GLU A 1 239 ? 12.460 -14.686 -5.004 1.00 72.35 250 GLU A C 1
ATOM 1604 O O . GLU A 1 239 ? 11.882 -13.794 -5.652 1.00 71.42 250 GLU A O 1
ATOM 1610 N N . PRO A 1 240 ? 13.606 -14.440 -4.353 1.00 75.37 251 PRO A N 1
ATOM 1611 C CA . PRO A 1 240 ? 14.250 -13.117 -4.457 1.00 76.46 251 PRO A CA 1
ATOM 1612 C C . PRO A 1 240 ? 14.804 -12.784 -5.836 1.00 79.02 251 PRO A C 1
ATOM 1613 O O . PRO A 1 240 ? 15.132 -11.614 -6.081 1.00 78.46 251 PRO A O 1
ATOM 1617 N N . GLY A 1 241 ? 14.920 -13.753 -6.740 1.00 80.06 252 GLY A N 1
ATOM 1618 C CA . GLY A 1 241 ? 15.371 -13.455 -8.087 1.00 84.77 252 GLY A CA 1
ATOM 1619 C C . GLY A 1 241 ? 16.856 -13.226 -8.219 1.00 89.37 252 GLY A C 1
ATOM 1620 O O . GLY A 1 241 ? 17.292 -12.571 -9.171 1.00 93.71 252 GLY A O 1
ATOM 1621 N N . ASP A 1 242 ? 17.649 -13.756 -7.300 1.00 89.02 253 ASP A N 1
ATOM 1622 C CA . ASP A 1 242 ? 19.079 -13.490 -7.336 1.00 90.36 253 ASP A CA 1
ATOM 1623 C C . ASP A 1 242 ? 19.809 -14.450 -6.408 1.00 92.52 253 ASP A C 1
ATOM 1624 O O . ASP A 1 242 ? 19.471 -14.543 -5.220 1.00 89.67 253 ASP A O 1
ATOM 1629 N N . PRO A 1 243 ? 20.805 -15.185 -6.911 1.00 96.28 254 PRO A N 1
ATOM 1630 C CA . PRO A 1 243 ? 21.550 -16.091 -6.026 1.00 94.90 254 PRO A CA 1
ATOM 1631 C C . PRO A 1 243 ? 22.338 -15.362 -4.957 1.00 90.29 254 PRO A C 1
ATOM 1632 O O . PRO A 1 243 ? 22.557 -15.931 -3.884 1.00 90.13 254 PRO A O 1
ATOM 1636 N N . ASP A 1 244 ? 22.755 -14.116 -5.202 1.00 86.32 255 ASP A N 1
ATOM 1637 C CA . ASP A 1 244 ? 23.450 -13.352 -4.170 1.00 81.84 255 ASP A CA 1
ATOM 1638 C C . ASP A 1 244 ? 22.530 -13.040 -2.995 1.00 73.50 255 ASP A C 1
ATOM 1639 O O . ASP A 1 244 ? 22.966 -13.051 -1.838 1.00 74.63 255 ASP A O 1
ATOM 1641 N N . LEU A 1 245 ? 21.257 -12.750 -3.267 1.00 68.00 256 LEU A N 1
ATOM 1642 C CA . LEU A 1 245 ? 20.313 -12.528 -2.179 1.00 65.00 256 LEU A CA 1
ATOM 1643 C C . LEU A 1 245 ? 19.839 -13.842 -1.565 1.00 64.70 256 LEU A C 1
ATOM 1644 O O . LEU A 1 245 ? 19.595 -13.902 -0.355 1.00 60.68 256 LEU A O 1
ATOM 1649 N N . ALA A 1 246 ? 19.731 -14.900 -2.373 1.00 70.19 257 ALA A N 1
ATOM 1650 C CA . ALA A 1 246 ? 19.228 -16.174 -1.873 1.00 72.91 257 ALA A CA 1
ATOM 1651 C C . ALA A 1 246 ? 20.150 -16.755 -0.801 1.00 74.73 257 ALA A C 1
ATOM 1652 O O . ALA A 1 246 ? 19.676 -17.273 0.220 1.00 74.28 257 ALA A O 1
ATOM 1654 N N . ARG A 1 247 ? 21.475 -16.674 -1.007 1.00 77.20 258 ARG A N 1
ATOM 1655 C CA . ARG A 1 247 ? 22.407 -17.224 -0.022 1.00 79.67 258 ARG A CA 1
ATOM 1656 C C . ARG A 1 247 ? 22.613 -16.288 1.154 1.00 74.57 258 ARG A C 1
ATOM 1657 O O . ARG A 1 247 ? 23.263 -16.672 2.129 1.00 76.48 258 ARG A O 1
ATOM 1665 N N . LEU A 1 248 ? 22.135 -15.054 1.060 1.00 73.31 259 LEU A N 1
ATOM 1666 C CA . LEU A 1 248 ? 22.394 -14.089 2.117 1.00 74.76 259 LEU A CA 1
ATOM 1667 C C . LEU A 1 248 ? 21.652 -14.435 3.416 1.00 77.89 259 LEU A C 1
ATOM 1668 O O . LEU A 1 248 ? 22.242 -14.418 4.508 1.00 84.60 259 LEU A O 1
ATOM 1673 N N . ALA A 1 249 ? 20.368 -14.768 3.329 1.00 74.13 260 ALA A N 1
ATOM 1674 C CA . ALA A 1 249 ? 19.563 -15.016 4.516 1.00 75.15 260 ALA A CA 1
ATOM 1675 C C . ALA A 1 249 ? 18.765 -16.308 4.379 1.00 76.45 260 ALA A C 1
ATOM 1676 O O . ALA A 1 249 ? 18.335 -16.681 3.284 1.00 80.29 260 ALA A O 1
ATOM 1678 N N . ASP A 1 250 ? 18.571 -16.982 5.511 1.00 70.26 261 ASP A N 1
ATOM 1679 C CA . ASP A 1 250 ? 17.796 -18.219 5.561 1.00 68.60 261 ASP A CA 1
ATOM 1680 C C . ASP A 1 250 ? 16.335 -17.898 5.271 1.00 62.36 261 ASP A C 1
ATOM 1681 O O . ASP A 1 250 ? 15.736 -17.084 5.988 1.00 62.73 261 ASP A O 1
ATOM 1686 N N . PRO A 1 251 ? 15.730 -18.482 4.230 1.00 60.66 262 PRO A N 1
ATOM 1687 C CA . PRO A 1 251 ? 14.306 -18.202 3.976 1.00 60.40 262 PRO A CA 1
ATOM 1688 C C . PRO A 1 251 ? 13.408 -18.608 5.128 1.00 57.87 262 PRO A C 1
ATOM 1689 O O . PRO A 1 251 ? 12.413 -17.928 5.402 1.00 55.11 262 PRO A O 1
ATOM 1693 N N . ASP A 1 252 ? 13.739 -19.701 5.821 1.00 61.41 263 ASP A N 1
ATOM 1694 C CA . ASP A 1 252 ? 12.928 -20.120 6.959 1.00 60.50 263 ASP A CA 1
ATOM 1695 C C . ASP A 1 252 ? 13.021 -19.125 8.107 1.00 56.44 263 ASP A C 1
ATOM 1696 O O . ASP A 1 252 ? 12.035 -18.912 8.822 1.00 59.60 263 ASP A O 1
ATOM 1701 N N . ALA A 1 253 ? 14.184 -18.495 8.288 1.00 51.28 264 ALA A N 1
ATOM 1702 C CA . ALA A 1 253 ? 14.323 -17.494 9.339 1.00 50.48 264 ALA A CA 1
ATOM 1703 C C . ALA A 1 253 ? 13.562 -16.219 8.997 1.00 46.62 264 ALA A C 1
ATOM 1704 O O . ALA A 1 253 ? 12.879 -15.651 9.857 1.00 46.25 264 ALA A O 1
ATOM 1706 N N . LEU A 1 254 ? 13.653 -15.757 7.747 1.00 47.77 265 LEU A N 1
ATOM 1707 C CA . LEU A 1 254 ? 12.963 -14.523 7.371 1.00 45.03 265 LEU A CA 1
ATOM 1708 C C . LEU A 1 254 ? 11.449 -14.682 7.396 1.00 44.27 265 LEU A C 1
ATOM 1709 O O . LEU A 1 254 ? 10.729 -13.694 7.589 1.00 37.48 265 LEU A O 1
ATOM 1714 N N . ARG A 1 255 ? 10.942 -15.903 7.200 1.00 45.18 266 ARG A N 1
ATOM 1715 C CA . ARG A 1 255 ? 9.495 -16.092 7.173 1.00 43.38 266 ARG A CA 1
ATOM 1716 C C . ARG A 1 255 ? 8.848 -15.735 8.504 1.00 37.72 266 ARG A C 1
ATOM 1717 O O . ARG A 1 255 ? 7.654 -15.423 8.534 1.00 35.72 266 ARG A O 1
ATOM 1725 N N . GLU A 1 256 ? 9.611 -15.756 9.599 1.00 37.88 267 GLU A N 1
ATOM 1726 C CA . GLU A 1 256 ? 9.074 -15.318 10.882 1.00 40.33 267 GLU A CA 1
ATOM 1727 C C . GLU A 1 256 ? 8.624 -13.864 10.817 1.00 36.74 267 GLU A C 1
ATOM 1728 O O . GLU A 1 256 ? 7.607 -13.493 11.412 1.00 32.66 267 GLU A O 1
ATOM 1734 N N . MET A 1 257 ? 9.363 -13.028 10.087 1.00 33.86 268 MET A N 1
ATOM 1735 C CA . MET A 1 257 ? 8.957 -11.641 9.921 1.00 32.33 268 MET A CA 1
ATOM 1736 C C . MET A 1 257 ? 7.710 -11.502 9.062 1.00 34.56 268 MET A C 1
ATOM 1737 O O . MET A 1 257 ? 7.047 -10.461 9.119 1.00 38.01 268 MET A O 1
ATOM 1742 N N . ALA A 1 258 ? 7.372 -12.519 8.275 1.00 37.18 269 ALA A N 1
ATOM 1743 C CA . ALA A 1 258 ? 6.173 -12.501 7.446 1.00 36.33 269 ALA A CA 1
ATOM 1744 C C . ALA A 1 258 ? 4.933 -12.986 8.186 1.00 38.97 269 ALA A C 1
ATOM 1745 O O . ALA A 1 258 ? 3.863 -13.092 7.575 1.00 42.35 269 ALA A O 1
ATOM 1747 N N . ARG A 1 259 ? 5.048 -13.300 9.474 1.00 35.94 270 ARG A N 1
ATOM 1748 C CA . ARG A 1 259 ? 3.916 -13.817 10.218 1.00 34.35 270 ARG A CA 1
ATOM 1749 C C . ARG A 1 259 ? 3.552 -12.874 11.356 1.00 33.56 270 ARG A C 1
ATOM 1750 O O . ARG A 1 259 ? 4.441 -12.375 12.055 1.00 31.21 270 ARG A O 1
ATOM 1758 N N . PRO A 1 260 ? 2.263 -12.608 11.564 1.00 38.89 271 PRO A N 1
ATOM 1759 C CA . PRO A 1 260 ? 1.870 -11.658 12.612 1.00 36.21 271 PRO A CA 1
ATOM 1760 C C . PRO A 1 260 ? 2.173 -12.210 13.993 1.00 36.48 271 PRO A C 1
ATOM 1761 O O . PRO A 1 260 ? 2.057 -13.411 14.235 1.00 32.01 271 PRO A O 1
ATOM 1765 N N . THR A 1 261 ? 2.559 -11.322 14.905 1.00 34.35 272 THR A N 1
ATOM 1766 C CA . THR A 1 261 ? 2.694 -11.713 16.304 1.00 36.05 272 THR A CA 1
ATOM 1767 C C . THR A 1 261 ? 1.315 -11.660 16.950 1.00 31.51 272 THR A C 1
ATOM 1768 O O . THR A 1 261 ? 0.639 -10.629 16.884 1.00 30.97 272 THR A O 1
ATOM 1772 N N . ALA A 1 262 ? 0.889 -12.766 17.557 1.00 33.47 273 ALA A N 1
ATOM 1773 C CA . ALA A 1 262 ? -0.448 -12.825 18.136 1.00 41.85 273 ALA A CA 1
ATOM 1774 C C . ALA A 1 262 ? -0.585 -11.832 19.284 1.00 43.99 273 ALA A C 1
ATOM 1775 O O . ALA A 1 262 ? 0.304 -11.704 20.130 1.00 47.86 273 ALA A O 1
ATOM 1777 N N . GLY A 1 263 ? -1.715 -11.129 19.312 1.00 44.95 274 GLY A N 1
ATOM 1778 C CA . GLY A 1 263 ? -1.977 -10.149 20.343 1.00 46.02 274 GLY A CA 1
ATOM 1779 C C . GLY A 1 263 ? -1.452 -8.759 20.059 1.00 45.45 274 GLY A C 1
ATOM 1780 O O . GLY A 1 263 ? -1.664 -7.857 20.878 1.00 50.92 274 GLY A O 1
ATOM 1781 N N . ALA A 1 264 ? -0.772 -8.557 18.933 1.00 39.86 275 ALA A N 1
ATOM 1782 C CA . ALA A 1 264 ? -0.247 -7.247 18.553 1.00 33.32 275 ALA A CA 1
ATOM 1783 C C . ALA A 1 264 ? -1.271 -6.562 17.658 1.00 33.87 275 ALA A C 1
ATOM 1784 O O . ALA A 1 264 ? -1.318 -6.805 16.449 1.00 34.85 275 ALA A O 1
ATOM 1786 N N . ASP A 1 265 ? -2.104 -5.708 18.251 1.00 32.43 276 ASP A N 1
ATOM 1787 C CA . ASP A 1 265 ? -3.077 -4.945 17.483 1.00 35.66 276 ASP A CA 1
ATOM 1788 C C . ASP A 1 265 ? -2.564 -3.522 17.316 1.00 32.25 276 ASP A C 1
ATOM 1789 O O . ASP A 1 265 ? -2.714 -2.703 18.235 1.00 36.57 276 ASP A O 1
ATOM 1794 N N . PRO A 1 266 ? -1.953 -3.174 16.187 1.00 26.75 277 PRO A N 1
ATOM 1795 C CA . PRO A 1 266 ? -1.371 -1.822 16.041 1.00 26.40 277 PRO A CA 1
ATOM 1796 C C . PRO A 1 266 ? -2.395 -0.811 15.535 1.00 25.59 277 PRO A C 1
ATOM 1797 O O . PRO A 1 266 ? -2.284 -0.257 14.434 1.00 32.44 277 PRO A O 1
ATOM 1801 N N . PHE A 1 267 ? -3.410 -0.566 16.360 1.00 26.86 278 PHE A N 1
ATOM 1802 C CA . PHE A 1 267 ? -4.516 0.300 15.976 1.00 27.44 278 PHE A CA 1
ATOM 1803 C C . PHE A 1 267 ? -4.005 1.659 15.521 1.00 27.11 278 PHE A C 1
ATOM 1804 O O . PHE A 1 267 ? -3.147 2.262 16.170 1.00 28.32 278 PHE A O 1
ATOM 1812 N N . GLY A 1 268 ? -4.525 2.129 14.387 1.00 30.82 279 GLY A N 1
ATOM 1813 C CA . GLY A 1 268 ? -4.144 3.398 13.814 1.00 37.94 279 GLY A CA 1
ATOM 1814 C C . GLY A 1 268 ? -2.947 3.336 12.885 1.00 39.66 279 GLY A C 1
ATOM 1815 O O . GLY A 1 268 ? -2.805 4.202 12.015 1.00 40.20 279 GLY A O 1
ATOM 1816 N N . LEU A 1 269 ? -2.087 2.328 13.047 1.00 38.93 280 LEU A N 1
ATOM 1817 C CA . LEU A 1 269 ? -0.887 2.175 12.232 1.00 34.31 280 LEU A CA 1
ATOM 1818 C C . LEU A 1 269 ? -1.052 1.088 11.175 1.00 36.17 280 LEU A C 1
ATOM 1819 O O . LEU A 1 269 ? -0.836 1.330 9.987 1.00 37.27 280 LEU A O 1
ATOM 1824 N N . ALA A 1 270 ? -1.433 -0.117 11.586 1.00 37.24 281 ALA A N 1
ATOM 1825 C CA . ALA A 1 270 ? -1.439 -1.236 10.658 1.00 39.61 281 ALA A CA 1
ATOM 1826 C C . ALA A 1 270 ? -2.477 -2.253 11.094 1.00 39.23 281 ALA A C 1
ATOM 1827 O O . ALA A 1 270 ? -3.024 -2.190 12.198 1.00 39.56 281 ALA A O 1
ATOM 1829 N N . ASP A 1 271 ? -2.746 -3.201 10.201 1.00 38.42 282 ASP A N 1
ATOM 1830 C CA . ASP A 1 271 ? -3.701 -4.248 10.519 1.00 40.80 282 ASP A CA 1
ATOM 1831 C C . ASP A 1 271 ? -3.072 -5.327 11.391 1.00 38.88 282 ASP A C 1
ATOM 1832 O O . ASP A 1 271 ? -3.779 -5.990 12.159 1.00 38.66 282 ASP A O 1
ATOM 1837 N N . GLY A 1 272 ? -1.753 -5.492 11.310 1.00 32.60 283 GLY A N 1
ATOM 1838 C CA . GLY A 1 272 ? -1.045 -6.450 12.138 1.00 27.73 283 GLY A CA 1
ATOM 1839 C C . GLY A 1 272 ? 0.409 -6.053 12.209 1.00 24.70 283 GLY A C 1
ATOM 1840 O O . GLY A 1 272 ? 0.857 -5.123 11.535 1.00 25.87 283 GLY A O 1
ATOM 1841 N N . TRP A 1 273 ? 1.156 -6.772 13.042 1.00 24.65 284 TRP A N 1
ATOM 1842 C CA . TRP A 1 273 ? 2.586 -6.519 13.145 1.00 26.23 284 TRP A CA 1
ATOM 1843 C C . TRP A 1 273 ? 3.301 -7.812 13.492 1.00 28.43 284 TRP A C 1
ATOM 1844 O O . TRP A 1 273 ? 2.866 -8.544 14.386 1.00 27.92 284 TRP A O 1
ATOM 1855 N N . GLY A 1 274 ? 4.389 -8.081 12.782 1.00 27.99 285 GLY A N 1
ATOM 1856 C CA . GLY A 1 274 ? 5.222 -9.222 13.069 1.00 26.95 285 GLY A CA 1
ATOM 1857 C C . GLY A 1 274 ? 6.584 -8.787 13.569 1.00 34.12 285 GLY A C 1
ATOM 1858 O O . GLY A 1 274 ? 6.831 -7.601 13.817 1.00 32.84 285 GLY A O 1
ATOM 1859 N N . PRO A 1 275 ? 7.505 -9.746 13.712 1.00 32.23 286 PRO A N 1
ATOM 1860 C CA . PRO A 1 275 ? 8.820 -9.432 14.284 1.00 29.26 286 PRO A CA 1
ATOM 1861 C C . PRO A 1 275 ? 9.690 -8.602 13.358 1.00 32.47 286 PRO A C 1
ATOM 1862 O O . PRO A 1 275 ? 10.723 -9.087 12.886 1.00 29.88 286 PRO A O 1
ATOM 1866 N N . GLY A 1 276 ? 9.297 -7.357 13.098 1.00 27.64 287 GLY A N 1
ATOM 1867 C CA . GLY A 1 276 ? 10.121 -6.466 12.308 1.00 27.23 287 GLY A CA 1
ATOM 1868 C C . GLY A 1 276 ? 9.440 -5.809 11.125 1.00 36.93 287 GLY A C 1
ATOM 1869 O O . GLY A 1 276 ? 10.021 -4.919 10.496 1.00 26.08 287 GLY A O 1
ATOM 1870 N N . LEU A 1 277 ? 8.214 -6.222 10.811 1.00 25.49 288 LEU A N 1
ATOM 1871 C CA . LEU A 1 277 ? 7.494 -5.660 9.680 1.00 27.18 288 LEU A CA 1
ATOM 1872 C C . LEU A 1 277 ? 6.021 -5.509 10.019 1.00 27.23 288 LEU A C 1
ATOM 1873 O O . LEU A 1 277 ? 5.413 -6.410 10.603 1.00 26.27 288 LEU A O 1
ATOM 1878 N N . GLY A 1 278 ? 5.454 -4.369 9.638 1.00 23.13 289 GLY A N 1
ATOM 1879 C CA . GLY A 1 278 ? 4.025 -4.193 9.723 1.00 22.64 289 GLY A CA 1
ATOM 1880 C C . GLY A 1 278 ? 3.287 -5.018 8.684 1.00 27.69 289 GLY A C 1
ATOM 1881 O O . GLY A 1 278 ? 3.852 -5.466 7.687 1.00 23.17 289 GLY A O 1
ATOM 1882 N N . ARG A 1 279 ? 1.999 -5.236 8.942 1.00 24.89 290 ARG A N 1
ATOM 1883 C CA . ARG A 1 279 ? 1.105 -5.905 8.002 1.00 23.91 290 ARG A CA 1
ATOM 1884 C C . ARG A 1 279 ? 0.002 -4.933 7.617 1.00 28.28 290 ARG A C 1
ATOM 1885 O O . ARG A 1 279 ? -0.664 -4.369 8.494 1.00 32.78 290 ARG A O 1
ATOM 1893 N N . PHE A 1 280 ? -0.183 -4.733 6.313 1.00 27.45 291 PHE A N 1
ATOM 1894 C CA . PHE A 1 280 ? -1.046 -3.679 5.789 1.00 24.40 291 PHE A CA 1
ATOM 1895 C C . PHE A 1 280 ? -1.992 -4.243 4.737 1.00 26.34 291 PHE A C 1
ATOM 1896 O O . PHE A 1 280 ? -1.551 -4.919 3.801 1.00 30.34 291 PHE A O 1
ATOM 1904 N N . GLY A 1 281 ? -3.283 -3.939 4.876 1.00 26.06 292 GLY A N 1
ATOM 1905 C CA . GLY A 1 281 ? -4.279 -4.368 3.924 1.00 24.47 292 GLY A CA 1
ATOM 1906 C C . GLY A 1 281 ? -5.349 -5.231 4.568 1.00 32.41 292 GLY A C 1
ATOM 1907 O O . GLY A 1 281 ? -5.175 -5.761 5.670 1.00 25.25 292 GLY A O 1
ATOM 1908 N N . PRO A 1 282 ? -6.483 -5.378 3.893 1.00 30.03 293 PRO A N 1
ATOM 1909 C CA . PRO A 1 282 ? -7.551 -6.238 4.408 1.00 30.90 293 PRO A CA 1
ATOM 1910 C C . PRO A 1 282 ? -7.211 -7.709 4.194 1.00 31.86 293 PRO A C 1
ATOM 1911 O O . PRO A 1 282 ? -6.261 -8.065 3.498 1.00 31.46 293 PRO A O 1
ATOM 1915 N N . ALA A 1 283 ? -8.013 -8.566 4.819 1.00 31.52 294 ALA A N 1
ATOM 1916 C CA . ALA A 1 283 ? -7.849 -10.003 4.645 1.00 30.82 294 ALA A CA 1
ATOM 1917 C C . ALA A 1 283 ? -7.927 -10.368 3.168 1.00 31.68 294 ALA A C 1
ATOM 1918 O O . ALA A 1 283 ? -8.808 -9.898 2.444 1.00 35.10 294 ALA A O 1
ATOM 1920 N N . GLY A 1 284 ? -6.996 -11.209 2.719 1.00 32.08 295 GLY A N 1
ATOM 1921 C CA . GLY A 1 284 ? -6.896 -11.570 1.323 1.00 40.20 295 GLY A CA 1
ATOM 1922 C C . GLY A 1 284 ? -5.947 -10.701 0.529 1.00 36.13 295 GLY A C 1
ATOM 1923 O O . GLY A 1 284 ? -5.623 -11.046 -0.614 1.00 33.32 295 GLY A O 1
ATOM 1924 N N . ASN A 1 285 ? -5.488 -9.593 1.097 1.00 36.63 296 ASN A N 1
ATOM 1925 C CA . ASN A 1 285 ? -4.473 -8.789 0.435 1.00 34.32 296 ASN A CA 1
ATOM 1926 C C . ASN A 1 285 ? -3.656 -8.057 1.496 1.00 30.35 296 ASN A C 1
ATOM 1927 O O . ASN A 1 285 ? -3.513 -6.838 1.492 1.00 31.41 296 ASN A O 1
ATOM 1932 N N . ARG A 1 286 ? -3.094 -8.821 2.429 1.00 32.57 297 ARG A N 1
ATOM 1933 C CA . ARG A 1 286 ? -2.198 -8.276 3.437 1.00 31.12 297 ARG A CA 1
ATOM 1934 C C . ARG A 1 286 ? -0.782 -8.225 2.878 1.00 30.81 297 ARG A C 1
ATOM 1935 O O . ARG A 1 286 ? -0.265 -9.234 2.380 1.00 27.33 297 ARG A O 1
ATOM 1943 N N . TRP A 1 287 ? -0.175 -7.043 2.938 1.00 26.02 298 TRP A N 1
ATOM 1944 C CA . TRP A 1 287 ? 1.202 -6.822 2.523 1.00 25.22 298 TRP A CA 1
ATOM 1945 C C . TRP A 1 287 ? 2.078 -6.600 3.752 1.00 30.14 298 TRP A C 1
ATOM 1946 O O . TRP A 1 287 ? 1.613 -6.111 4.786 1.00 28.32 298 TRP A O 1
ATOM 1957 N N . LEU A 1 288 ? 3.346 -6.988 3.639 1.00 25.13 299 LEU A N 1
ATOM 1958 C CA . LEU A 1 288 ? 4.345 -6.622 4.633 1.00 24.75 299 LEU A CA 1
ATOM 1959 C C . LEU A 1 288 ? 4.909 -5.245 4.305 1.00 28.09 299 LEU A C 1
ATOM 1960 O O . LEU A 1 288 ? 4.879 -4.796 3.159 1.00 24.62 299 LEU A O 1
ATOM 1965 N N . GLY A 1 289 ? 5.439 -4.574 5.314 1.00 26.84 300 GLY A N 1
ATOM 1966 C CA . GLY A 1 289 ? 6.118 -3.329 5.045 1.00 27.15 300 GLY A CA 1
ATOM 1967 C C . GLY A 1 289 ? 6.414 -2.550 6.307 1.00 31.72 300 GLY A C 1
ATOM 1968 O O . GLY A 1 289 ? 6.361 -3.071 7.420 1.00 23.23 300 GLY A O 1
ATOM 1969 N N . HIS A 1 290 ? 6.729 -1.277 6.089 1.00 28.35 301 HIS A N 1
ATOM 1970 C CA . HIS A 1 290 ? 7.132 -0.365 7.142 1.00 23.49 301 HIS A CA 1
ATOM 1971 C C . HIS A 1 290 ? 7.133 1.033 6.549 1.00 31.68 301 HIS A C 1
ATOM 1972 O O . HIS A 1 290 ? 7.470 1.207 5.372 1.00 24.89 301 HIS A O 1
ATOM 1979 N N . ASP A 1 291 ? 6.742 2.016 7.354 1.00 23.78 302 ASP A N 1
ATOM 1980 C CA . ASP A 1 291 ? 6.774 3.409 6.941 1.00 24.49 302 ASP A CA 1
ATOM 1981 C C . ASP A 1 291 ? 7.659 4.190 7.899 1.00 27.29 302 ASP A C 1
ATOM 1982 O O . ASP A 1 291 ? 7.934 3.749 9.020 1.00 25.17 302 ASP A O 1
ATOM 1987 N N . GLY A 1 292 ? 8.119 5.348 7.435 1.00 30.27 303 GLY A N 1
ATOM 1988 C CA . GLY A 1 292 ? 8.877 6.270 8.256 1.00 40.38 303 GLY A CA 1
ATOM 1989 C C . GLY A 1 292 ? 8.662 7.686 7.771 1.00 46.43 303 GLY A C 1
ATOM 1990 O O . GLY A 1 292 ? 9.058 8.025 6.652 1.00 41.94 303 GLY A O 1
ATOM 1991 N N . THR A 1 293 ? 8.020 8.522 8.589 1.00 63.81 304 THR A N 1
ATOM 1992 C CA . THR A 1 293 ? 7.573 9.821 8.101 1.00 71.59 304 THR A CA 1
ATOM 1993 C C . THR A 1 293 ? 7.793 10.925 9.124 1.00 79.03 304 THR A C 1
ATOM 1994 O O . THR A 1 293 ? 7.149 11.976 9.050 1.00 87.80 304 THR A O 1
ATOM 1996 N N . LEU A 1 294 ? 8.708 10.733 10.063 1.00 76.74 305 LEU A N 1
ATOM 1997 C CA . LEU A 1 294 ? 9.121 11.874 10.861 1.00 79.81 305 LEU A CA 1
ATOM 1998 C C . LEU A 1 294 ? 10.039 12.794 10.054 1.00 78.49 305 LEU A C 1
ATOM 1999 O O . LEU A 1 294 ? 10.377 12.517 8.904 1.00 80.74 305 LEU A O 1
ATOM 2001 N N . ASP A 1 295 ? 10.398 13.921 10.670 1.00 74.87 306 ASP A N 1
ATOM 2002 C CA . ASP A 1 295 ? 11.362 14.957 10.235 1.00 69.87 306 ASP A CA 1
ATOM 2003 C C . ASP A 1 295 ? 11.040 15.671 8.924 1.00 58.24 306 ASP A C 1
ATOM 2004 O O . ASP A 1 295 ? 11.899 16.404 8.422 1.00 62.51 306 ASP A O 1
ATOM 2009 N N . GLY A 1 296 ? 9.833 15.559 8.380 1.00 47.10 307 GLY A N 1
ATOM 2010 C CA . GLY A 1 296 ? 9.529 16.237 7.136 1.00 46.57 307 GLY A CA 1
ATOM 2011 C C . GLY A 1 296 ? 9.942 15.496 5.881 1.00 52.94 307 GLY A C 1
ATOM 2012 O O . GLY A 1 296 ? 9.817 16.052 4.780 1.00 55.48 307 GLY A O 1
ATOM 2013 N N . ALA A 1 297 ? 10.446 14.272 6.009 1.00 49.41 308 ALA A N 1
ATOM 2014 C CA . ALA A 1 297 ? 10.679 13.390 4.880 1.00 47.10 308 ALA A CA 1
ATOM 2015 C C . ALA A 1 297 ? 9.807 12.154 5.057 1.00 36.29 308 ALA A C 1
ATOM 2016 O O . ALA A 1 297 ? 9.261 11.906 6.137 1.00 35.12 308 ALA A O 1
ATOM 2018 N N . THR A 1 298 ? 9.645 11.389 3.981 1.00 26.02 309 THR A N 1
ATOM 2019 C CA . THR A 1 298 ? 8.791 10.216 4.021 1.00 25.15 309 THR A CA 1
ATOM 2020 C C . THR A 1 298 ? 9.521 9.030 3.424 1.00 25.78 309 THR A C 1
ATOM 2021 O O . THR A 1 298 ? 10.345 9.166 2.513 1.00 20.42 309 THR A O 1
ATOM 2025 N N . CYS A 1 299 ? 9.189 7.859 3.954 1.00 20.12 310 CYS A N 1
ATOM 2026 C CA . CYS A 1 299 ? 9.692 6.596 3.448 1.00 23.59 310 CYS A CA 1
ATOM 2027 C C . CYS A 1 299 ? 8.570 5.583 3.598 1.00 20.63 310 CYS A C 1
ATOM 2028 O O . CYS A 1 299 ? 7.968 5.491 4.672 1.00 22.30 310 CYS A O 1
ATOM 2031 N N . HIS A 1 300 ? 8.253 4.878 2.511 1.00 18.69 311 HIS A N 1
ATOM 2032 C CA . HIS A 1 300 ? 7.231 3.838 2.510 1.00 19.47 311 HIS A CA 1
ATOM 2033 C C . HIS A 1 300 ? 7.784 2.599 1.824 1.00 19.91 311 HIS A C 1
ATOM 2034 O O . HIS A 1 300 ? 8.298 2.682 0.704 1.00 20.92 311 HIS A O 1
ATOM 2041 N N . LEU A 1 301 ? 7.648 1.453 2.484 1.00 20.92 312 LEU A N 1
ATOM 2042 C CA . LEU A 1 301 ? 8.085 0.169 1.952 1.00 22.98 312 LEU A CA 1
ATOM 2043 C C . LEU A 1 301 ? 6.935 -0.819 2.080 1.00 22.11 312 LEU A C 1
ATOM 2044 O O . LEU A 1 301 ? 6.335 -0.920 3.153 1.00 21.41 312 LEU A O 1
ATOM 2049 N N . ARG A 1 302 ? 6.612 -1.523 0.990 1.00 18.23 313 ARG A N 1
ATOM 2050 C CA . ARG A 1 302 ? 5.626 -2.596 1.032 1.00 23.17 313 ARG A CA 1
ATOM 2051 C C . ARG A 1 302 ? 6.166 -3.801 0.279 1.00 27.53 313 ARG A C 1
ATOM 2052 O O . ARG A 1 302 ? 6.744 -3.655 -0.802 1.00 25.62 313 ARG A O 1
ATOM 2060 N N . ILE A 1 303 ? 5.977 -4.988 0.858 1.00 24.28 314 ILE A N 1
ATOM 2061 C CA . ILE A 1 303 ? 6.466 -6.246 0.301 1.00 27.00 314 ILE A CA 1
ATOM 2062 C C . ILE A 1 303 ? 5.310 -7.230 0.244 1.00 25.14 314 ILE A C 1
ATOM 2063 O O . ILE A 1 303 ? 4.576 -7.388 1.227 1.00 24.98 314 ILE A O 1
ATOM 2068 N N . HIS A 1 304 ? 5.159 -7.904 -0.891 1.00 27.31 315 HIS A N 1
ATOM 2069 C CA . HIS A 1 304 ? 4.290 -9.074 -0.961 1.00 26.76 315 HIS A CA 1
ATOM 2070 C C . HIS A 1 304 ? 5.096 -10.278 -1.419 1.00 29.00 315 HIS A C 1
ATOM 2071 O O . HIS A 1 304 ? 5.320 -10.455 -2.631 1.00 25.52 315 HIS A O 1
ATOM 2078 N N . PRO A 1 305 ? 5.522 -11.141 -0.493 1.00 26.75 316 PRO A N 1
ATOM 2079 C CA . PRO A 1 305 ? 6.391 -12.268 -0.868 1.00 27.04 316 PRO A CA 1
ATOM 2080 C C . PRO A 1 305 ? 5.768 -13.221 -1.864 1.00 34.04 316 PRO A C 1
ATOM 2081 O O . PRO A 1 305 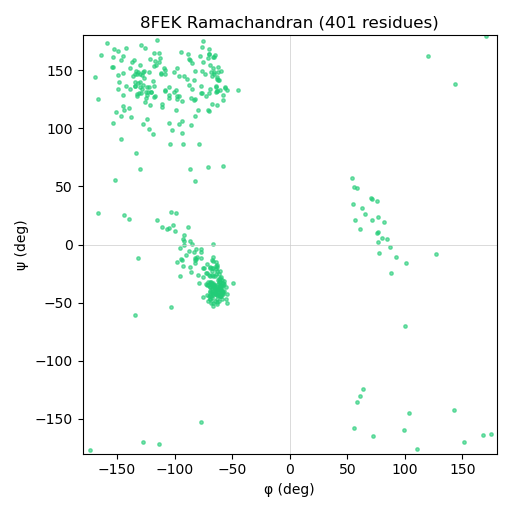? 6.486 -13.769 -2.708 1.00 35.02 316 PRO A O 1
ATOM 2085 N N . GLY A 1 306 ? 4.456 -13.450 -1.788 1.00 34.44 317 GLY A N 1
ATOM 2086 C CA . GLY A 1 306 ? 3.840 -14.434 -2.666 1.00 39.24 317 GLY A CA 1
ATOM 2087 C C . GLY A 1 306 ? 3.790 -13.970 -4.109 1.00 36.48 317 GLY A C 1
ATOM 2088 O O . GLY A 1 306 ? 4.166 -14.704 -5.024 1.00 37.08 317 GLY A O 1
ATOM 2089 N N . ARG A 1 307 ? 3.325 -12.742 -4.334 1.00 31.86 318 ARG A N 1
ATOM 2090 C CA . ARG A 1 307 ? 3.268 -12.205 -5.685 1.00 32.75 318 ARG A CA 1
ATOM 2091 C C . ARG A 1 307 ? 4.625 -11.744 -6.196 1.00 34.25 318 ARG A C 1
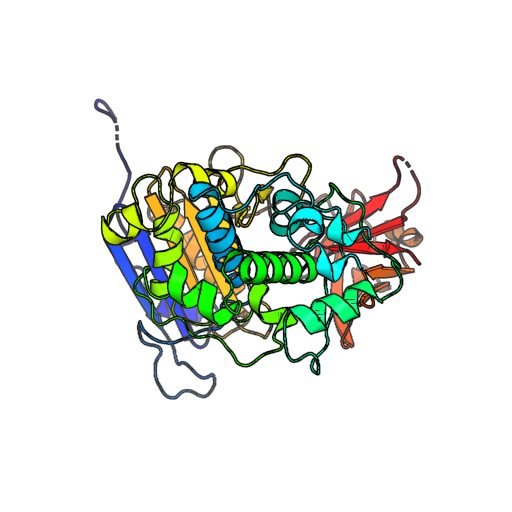ATOM 2092 O O . ARG A 1 307 ? 4.756 -11.482 -7.396 1.00 36.13 318 ARG A O 1
ATOM 2100 N N . GLY A 1 308 ? 5.629 -11.656 -5.328 1.00 33.55 319 GLY A N 1
ATOM 2101 C CA . GLY A 1 308 ? 6.955 -11.222 -5.734 1.00 28.62 319 GLY A CA 1
ATOM 2102 C C . GLY A 1 308 ? 7.049 -9.748 -6.059 1.00 30.58 319 GLY A C 1
ATOM 2103 O O . GLY A 1 308 ? 7.743 -9.372 -7.013 1.00 32.95 319 GLY A O 1
ATOM 2104 N N . THR A 1 309 ? 6.376 -8.901 -5.284 1.00 27.32 320 THR A N 1
ATOM 2105 C CA . THR A 1 309 ? 6.312 -7.471 -5.551 1.00 27.08 320 THR A CA 1
ATOM 2106 C C . THR A 1 309 ? 6.874 -6.707 -4.363 1.00 27.06 320 THR A C 1
ATOM 2107 O O . THR A 1 309 ? 6.510 -6.983 -3.216 1.00 29.25 320 THR A O 1
ATOM 2111 N N . VAL A 1 310 ? 7.773 -5.766 -4.637 1.00 27.82 321 VAL A N 1
ATOM 2112 C CA . VAL A 1 310 ? 8.295 -4.848 -3.633 1.00 24.95 321 VAL A CA 1
ATOM 2113 C C . VAL A 1 310 ? 8.173 -3.437 -4.192 1.00 24.91 321 VAL A C 1
ATOM 2114 O O . VAL A 1 310 ? 8.497 -3.196 -5.361 1.00 27.71 321 VAL A O 1
ATOM 2118 N N . VAL A 1 311 ? 7.701 -2.509 -3.369 1.00 22.97 322 VAL A N 1
ATOM 2119 C CA . VAL A 1 311 ? 7.589 -1.113 -3.766 1.00 24.42 322 VAL A CA 1
ATOM 2120 C C . VAL A 1 311 ? 8.134 -0.244 -2.641 1.00 21.99 322 VAL A C 1
ATOM 2121 O O . VAL A 1 311 ? 7.889 -0.509 -1.458 1.00 20.42 322 VAL A O 1
ATOM 2125 N N . ALA A 1 312 ? 8.917 0.770 -3.012 1.00 23.26 323 ALA A N 1
ATOM 2126 C CA . ALA A 1 312 ? 9.475 1.706 -2.043 1.00 20.40 323 ALA A CA 1
ATOM 2127 C C . ALA A 1 312 ? 9.404 3.116 -2.605 1.00 21.55 323 ALA A C 1
ATOM 2128 O O . ALA A 1 312 ? 9.762 3.348 -3.765 1.00 26.18 323 ALA A O 1
ATOM 2130 N N . LEU A 1 313 ? 8.950 4.051 -1.777 1.00 18.06 324 LEU A N 1
ATOM 2131 C CA . LEU A 1 313 ? 8.910 5.460 -2.136 1.00 19.52 324 LEU A CA 1
ATOM 2132 C C . LEU A 1 313 ? 9.668 6.249 -1.085 1.00 25.81 324 LEU A C 1
ATOM 2133 O O . LEU A 1 313 ? 9.450 6.060 0.116 1.00 26.31 324 LEU A O 1
ATOM 2138 N N . THR A 1 314 ? 10.565 7.117 -1.542 1.00 24.64 325 THR A N 1
ATOM 2139 C CA . THR A 1 314 ? 11.266 8.067 -0.693 1.00 24.61 325 THR A CA 1
ATOM 2140 C C . THR A 1 314 ? 10.910 9.468 -1.159 1.00 21.59 325 THR A C 1
ATOM 2141 O O . THR A 1 314 ? 10.768 9.706 -2.360 1.00 22.86 325 THR A O 1
ATOM 2145 N N . THR A 1 315 ? 10.717 10.389 -0.217 1.00 24.34 326 THR A N 1
ATOM 2146 C CA . THR A 1 315 ? 10.529 11.795 -0.565 1.00 23.05 326 THR A CA 1
ATOM 2147 C C . THR A 1 315 ? 11.144 12.655 0.527 1.00 23.89 326 THR A C 1
ATOM 2148 O O . THR A 1 315 ? 11.321 12.216 1.667 1.00 24.48 326 THR A O 1
ATOM 2152 N N . ASN A 1 316 ? 11.444 13.902 0.169 1.00 23.53 327 ASN A N 1
ATOM 2153 C CA . ASN A 1 316 ? 11.995 14.865 1.110 1.00 24.02 327 ASN A CA 1
ATOM 2154 C C . ASN A 1 316 ? 10.942 15.842 1.626 1.00 27.30 327 ASN A C 1
ATOM 2155 O O . ASN A 1 316 ? 11.298 16.888 2.174 1.00 28.30 327 ASN A O 1
ATOM 2160 N N . SER A 1 317 ? 9.658 15.524 1.469 1.00 24.26 328 SER A N 1
ATOM 2161 C CA . SER A 1 317 ? 8.601 16.457 1.829 1.00 25.74 328 SER A CA 1
ATOM 2162 C C . SER A 1 317 ? 7.510 15.741 2.607 1.00 29.39 328 SER A C 1
ATOM 2163 O O . SER A 1 317 ? 7.226 14.566 2.340 1.00 27.05 328 SER A O 1
ATOM 2166 N N . PRO A 1 318 ? 6.866 16.424 3.558 1.00 29.36 329 PRO A N 1
ATOM 2167 C CA . PRO A 1 318 ? 5.744 15.791 4.268 1.00 33.57 329 PRO A CA 1
ATOM 2168 C C . PRO A 1 318 ? 4.599 15.423 3.348 1.00 34.37 329 PRO A C 1
ATOM 2169 O O . PRO A 1 318 ? 3.856 14.480 3.649 1.00 34.57 329 PRO A O 1
ATOM 2173 N N . THR A 1 319 ? 4.458 16.113 2.216 1.00 31.01 330 THR A N 1
ATOM 2174 C CA . THR A 1 319 ? 3.453 15.776 1.212 1.00 27.96 330 THR A CA 1
ATOM 2175 C C . THR A 1 319 ? 3.715 14.434 0.532 1.00 32.00 330 THR A C 1
ATOM 2176 O O . THR A 1 319 ? 2.932 14.041 -0.340 1.00 25.95 330 THR A O 1
ATOM 2180 N N . GLY A 1 320 ? 4.783 13.727 0.910 1.00 24.29 331 GLY A N 1
ATOM 2181 C CA . GLY A 1 320 ? 5.000 12.385 0.415 1.00 27.41 331 GLY A CA 1
ATOM 2182 C C . GLY A 1 320 ? 3.928 11.416 0.852 1.00 26.33 331 GLY A C 1
ATOM 2183 O O . GLY A 1 320 ? 3.705 10.411 0.178 1.00 22.00 331 GLY A O 1
ATOM 2184 N N . GLN A 1 321 ? 3.255 11.695 1.970 1.00 28.43 332 GLN A N 1
ATOM 2185 C CA . GLN A 1 321 ? 2.108 10.876 2.342 1.00 28.63 332 GLN A CA 1
ATOM 2186 C C . GLN A 1 321 ? 1.029 10.950 1.268 1.00 28.90 332 GLN A C 1
ATOM 2187 O O . GLN A 1 321 ? 0.462 9.925 0.878 1.00 29.85 332 GLN A O 1
ATOM 2193 N N . ALA A 1 322 ? 0.756 12.151 0.748 1.00 28.81 333 ALA A N 1
ATOM 2194 C CA . ALA A 1 322 ? -0.220 12.277 -0.334 1.00 28.18 333 ALA A CA 1
ATOM 2195 C C . ALA A 1 322 ? 0.283 11.616 -1.612 1.00 30.48 333 ALA A C 1
ATOM 2196 O O . ALA A 1 322 ? -0.497 11.005 -2.352 1.00 30.85 333 ALA A O 1
ATOM 2198 N N . LEU A 1 323 ? 1.582 11.726 -1.892 1.00 28.12 334 LEU A N 1
ATOM 2199 C CA . LEU A 1 323 ? 2.135 11.077 -3.076 1.00 24.13 334 LEU A CA 1
ATOM 2200 C C . LEU A 1 323 ? 2.052 9.556 -2.965 1.00 26.47 334 LEU A C 1
ATOM 2201 O O . LEU A 1 323 ? 1.724 8.874 -3.942 1.00 23.36 334 LEU A O 1
ATOM 2206 N N . TRP A 1 324 ? 2.354 9.013 -1.785 1.00 23.79 335 TRP A N 1
ATOM 2207 C CA . TRP A 1 324 ? 2.211 7.578 -1.556 1.00 24.39 335 TRP A CA 1
ATOM 2208 C C . TRP A 1 324 ? 0.798 7.106 -1.876 1.00 27.03 335 TRP A C 1
ATOM 2209 O O . TRP A 1 324 ? 0.613 6.101 -2.576 1.00 23.98 335 TRP A O 1
ATOM 2220 N N . ASP A 1 325 ? -0.216 7.831 -1.386 1.00 24.58 336 ASP A N 1
ATOM 2221 C CA . ASP A 1 325 ? -1.597 7.461 -1.681 1.00 26.45 336 ASP A CA 1
ATOM 2222 C C . ASP A 1 325 ? -1.869 7.499 -3.179 1.00 32.69 336 ASP A C 1
ATOM 2223 O O . ASP A 1 325 ? -2.585 6.642 -3.709 1.00 32.04 336 ASP A O 1
ATOM 2228 N N . ALA A 1 326 ? -1.306 8.488 -3.878 1.00 32.85 337 ALA A N 1
ATOM 2229 C CA . ALA A 1 326 ? -1.531 8.587 -5.315 1.00 32.19 337 ALA A CA 1
ATOM 2230 C C . ALA A 1 326 ? -0.781 7.500 -6.075 1.00 30.14 337 ALA A C 1
ATOM 2231 O O . ALA A 1 326 ? -1.273 7.013 -7.099 1.00 34.26 337 ALA A O 1
ATOM 2233 N N . VAL A 1 327 ? 0.406 7.114 -5.597 1.00 25.82 338 VAL A N 1
ATOM 2234 C CA . VAL A 1 327 ? 1.128 6.005 -6.215 1.00 27.85 338 VAL A CA 1
ATOM 2235 C C . VAL A 1 327 ? 0.376 4.693 -6.005 1.00 30.06 338 VAL A C 1
ATOM 2236 O O . VAL A 1 327 ? 0.250 3.880 -6.930 1.00 28.60 338 VAL A O 1
ATOM 2240 N N . VAL A 1 328 ? -0.136 4.466 -4.793 1.00 26.60 339 VAL A N 1
ATOM 2241 C CA . VAL A 1 328 ? -0.912 3.255 -4.528 1.00 28.40 339 VAL A CA 1
ATOM 2242 C C . VAL A 1 328 ? -2.138 3.196 -5.431 1.00 29.30 339 VAL A C 1
ATOM 2243 O O . VAL A 1 328 ? -2.450 2.149 -6.009 1.00 32.13 339 VAL A O 1
ATOM 2247 N N . ASP A 1 329 ? -2.841 4.319 -5.579 1.00 32.40 340 ASP A N 1
ATOM 2248 C CA . ASP A 1 329 ? -4.016 4.341 -6.447 1.00 38.11 340 ASP A CA 1
ATOM 2249 C C . ASP A 1 329 ? -3.627 4.172 -7.911 1.00 37.56 340 ASP A C 1
ATOM 2250 O O . ASP A 1 329 ? -4.354 3.532 -8.679 1.00 39.05 340 ASP A O 1
ATOM 2255 N N . ALA A 1 330 ? -2.489 4.737 -8.320 1.00 34.37 341 ALA A N 1
ATOM 2256 C CA . ALA A 1 330 ? -2.045 4.551 -9.696 1.00 36.34 341 ALA A CA 1
ATOM 2257 C C . ALA A 1 330 ? -1.614 3.109 -9.945 1.00 37.00 341 ALA A C 1
ATOM 2258 O O . ALA A 1 330 ? -1.962 2.520 -10.975 1.00 41.16 341 ALA A O 1
ATOM 2260 N N . LEU A 1 331 ? -0.867 2.518 -9.007 1.00 32.88 342 LEU A N 1
ATOM 2261 C CA . LEU A 1 331 ? -0.471 1.120 -9.151 1.00 32.65 342 LEU A CA 1
ATOM 2262 C C . LEU A 1 331 ? -1.682 0.198 -9.229 1.00 31.56 342 LEU A C 1
ATOM 2263 O O . LEU A 1 331 ? -1.660 -0.787 -9.973 1.00 34.50 342 LEU A O 1
ATOM 2268 N N . ARG A 1 332 ? -2.744 0.504 -8.476 1.00 37.08 343 ARG A N 1
ATOM 2269 C CA . ARG A 1 332 ? -3.958 -0.308 -8.524 1.00 47.81 343 ARG A CA 1
ATOM 2270 C C . ARG A 1 332 ? -4.537 -0.357 -9.931 1.00 49.13 343 ARG A C 1
ATOM 2271 O O . ARG A 1 332 ? -5.056 -1.394 -10.360 1.00 46.97 343 ARG A O 1
ATOM 2279 N N . ASP A 1 333 ? -4.454 0.754 -10.668 1.00 54.16 344 ASP A N 1
ATOM 2280 C CA . ASP A 1 333 ? -4.908 0.762 -12.054 1.00 60.14 344 ASP A CA 1
ATOM 2281 C C . ASP A 1 333 ? -4.028 -0.098 -12.952 1.00 56.52 344 ASP A C 1
ATOM 2282 O O . ASP A 1 333 ? -4.472 -0.497 -14.033 1.00 59.40 344 ASP A O 1
ATOM 2287 N N . ALA A 1 334 ? -2.798 -0.394 -12.531 1.00 53.60 345 ALA A N 1
ATOM 2288 C CA . ALA A 1 334 ? -1.885 -1.239 -13.292 1.00 55.08 345 ALA A CA 1
ATOM 2289 C C . ALA A 1 334 ? -1.858 -2.678 -12.782 1.00 53.19 345 ALA A C 1
ATOM 2290 O O . ALA A 1 334 ? -0.842 -3.367 -12.930 1.00 53.13 345 ALA A O 1
ATOM 2292 N N . ASP A 1 335 ? -2.951 -3.136 -12.167 1.00 44.75 346 ASP A N 1
ATOM 2293 C CA . ASP A 1 335 ? -3.096 -4.520 -11.705 1.00 45.89 346 ASP A CA 1
ATOM 2294 C C . ASP A 1 335 ? -2.116 -4.862 -10.581 1.00 40.56 346 ASP A C 1
ATOM 2295 O O . ASP A 1 335 ? -1.751 -6.024 -10.391 1.00 42.01 346 ASP A O 1
ATOM 2300 N N . ILE A 1 336 ? -1.686 -3.862 -9.818 1.00 35.64 347 ILE A N 1
ATOM 2301 C CA . ILE A 1 336 ? -0.812 -4.058 -8.665 1.00 34.11 347 ILE A CA 1
ATOM 2302 C C . ILE A 1 336 ? -1.516 -3.437 -7.465 1.00 37.65 347 ILE A C 1
ATOM 2303 O O . ILE A 1 336 ? -1.602 -2.207 -7.358 1.00 34.86 347 ILE A O 1
ATOM 2308 N N . ASP A 1 337 ? -2.024 -4.280 -6.566 1.00 34.87 348 ASP A N 1
ATOM 2309 C CA . ASP A 1 337 ? -2.900 -3.843 -5.475 1.00 33.42 348 ASP A CA 1
ATOM 2310 C C . ASP A 1 337 ? -2.097 -3.826 -4.177 1.00 33.38 348 ASP A C 1
ATOM 2311 O O . ASP A 1 337 ? -2.098 -4.792 -3.409 1.00 32.26 348 ASP A O 1
ATOM 2316 N N . VAL A 1 338 ? -1.423 -2.701 -3.923 1.00 31.95 349 VAL A N 1
ATOM 2317 C CA . VAL A 1 338 ? -0.588 -2.568 -2.736 1.00 30.33 349 VAL A CA 1
ATOM 2318 C C . VAL A 1 338 ? -1.461 -2.521 -1.489 1.00 31.34 349 VAL A C 1
ATOM 2319 O O . VAL A 1 338 ? -2.468 -1.800 -1.434 1.00 28.00 349 VAL A O 1
ATOM 2323 N N . GLY A 1 339 ? -1.077 -3.296 -0.476 1.00 29.68 350 GLY A N 1
ATOM 2324 C CA . GLY A 1 339 ? -1.825 -3.321 0.769 1.00 28.77 350 GLY A CA 1
ATOM 2325 C C . GLY A 1 339 ? -1.526 -2.093 1.612 1.00 29.18 350 GLY A C 1
ATOM 2326 O O . GLY A 1 339 ? -0.361 -1.742 1.833 1.00 28.99 350 GLY A O 1
ATOM 2327 N N . VAL A 1 340 ? -2.584 -1.431 2.078 1.00 31.14 351 VAL A N 1
ATOM 2328 C CA . VAL A 1 340 ? -2.470 -0.242 2.917 1.00 29.97 351 VAL A CA 1
ATOM 2329 C C . VAL A 1 340 ? -3.511 -0.318 4.022 1.00 29.42 351 VAL A C 1
ATOM 2330 O O . VAL A 1 340 ? -4.582 -0.909 3.852 1.00 28.66 351 VAL A O 1
ATOM 2334 N N . HIS A 1 341 ? -3.197 0.312 5.152 1.00 28.72 352 HIS A N 1
ATOM 2335 C CA . HIS A 1 341 ? -4.090 0.345 6.304 1.00 33.44 352 HIS A CA 1
ATOM 2336 C C . HIS A 1 341 ? -5.120 1.449 6.095 1.00 34.57 352 HIS A C 1
ATOM 2337 O O . HIS A 1 341 ? -4.787 2.638 6.132 1.00 30.01 352 HIS A O 1
ATOM 2344 N N . ARG A 1 342 ? -6.371 1.053 5.873 1.00 37.80 353 ARG A N 1
ATOM 2345 C CA . ARG A 1 342 ? -7.472 1.977 5.609 1.00 44.77 353 ARG A CA 1
ATOM 2346 C C . ARG A 1 342 ? -8.640 1.540 6.480 1.00 43.02 353 ARG A C 1
ATOM 2347 O O . ARG A 1 342 ? -9.570 0.873 6.009 1.00 49.45 353 ARG A O 1
ATOM 2355 N N . PRO A 1 343 ? -8.615 1.885 7.761 1.00 42.89 354 PRO A N 1
ATOM 2356 C CA . PRO A 1 343 ? -9.648 1.405 8.681 1.00 47.98 354 PRO A CA 1
ATOM 2357 C C . PRO A 1 343 ? -10.949 2.179 8.523 1.00 45.50 354 PRO A C 1
ATOM 2358 O O . PRO A 1 343 ? -10.996 3.273 7.961 1.00 42.84 354 PRO A O 1
ATOM 2362 N N . ALA A 1 344 ? -12.022 1.580 9.035 1.00 47.16 355 ALA A N 1
ATOM 2363 C CA . ALA A 1 344 ? -13.335 2.206 8.988 1.00 45.10 355 ALA A CA 1
ATOM 2364 C C . ALA A 1 344 ? -13.556 2.984 10.279 1.00 40.09 355 ALA A C 1
ATOM 2365 O O . ALA A 1 344 ? -13.784 2.364 11.330 1.00 42.23 355 ALA A O 1
ATOM 2367 N N . PRO A 1 345 ? -13.497 4.315 10.258 1.00 32.37 356 PRO A N 1
ATOM 2368 C CA . PRO A 1 345 ? -13.690 5.061 11.495 1.00 33.42 356 PRO A CA 1
ATOM 2369 C C . PRO A 1 345 ? -15.124 4.930 11.975 1.00 38.23 356 PRO A C 1
ATOM 2370 O O . PRO A 1 345 ? -16.052 4.778 11.165 1.00 38.22 356 PRO A O 1
ATOM 2374 N N . PRO A 1 346 ? -15.349 4.959 13.284 1.00 38.94 357 PRO A N 1
ATOM 2375 C CA . PRO A 1 346 ? -16.722 4.979 13.797 1.00 34.80 357 PRO A CA 1
ATOM 2376 C C . PRO A 1 346 ? -17.418 6.266 13.397 1.00 35.13 357 PRO A C 1
ATOM 2377 O O . PRO A 1 346 ? -16.754 7.241 13.011 1.00 36.08 357 PRO A O 1
ATOM 2381 N N . PRO A 1 347 ? -18.749 6.312 13.465 1.00 34.14 358 PRO A N 1
ATOM 2382 C CA . PRO A 1 347 ? -19.454 7.551 13.117 1.00 36.79 358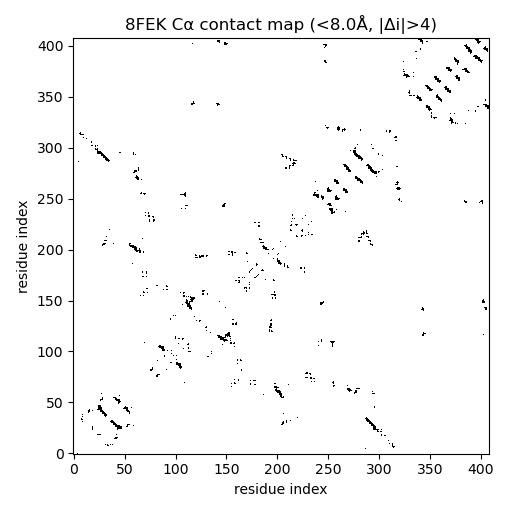 PRO A CA 1
ATOM 2383 C C . PRO A 1 347 ? -19.066 8.692 14.047 1.00 39.31 358 PRO A C 1
ATOM 2384 O O . PRO A 1 347 ? -18.667 8.482 15.195 1.00 38.91 358 PRO A O 1
ATOM 2388 N N . ALA A 1 348 ? -19.173 9.911 13.524 1.00 37.69 359 ALA A N 1
ATOM 2389 C CA . ALA A 1 348 ? -18.836 11.099 14.294 1.00 36.97 359 ALA A CA 1
ATOM 2390 C C . ALA A 1 348 ? -19.748 11.239 15.507 1.00 36.94 359 ALA A C 1
ATOM 2391 O O . ALA A 1 348 ? -20.917 10.845 15.490 1.00 32.21 359 ALA A O 1
ATOM 2393 N N . ILE A 1 349 ? -19.194 11.819 16.572 1.00 37.31 360 ILE A N 1
ATOM 2394 C CA . ILE A 1 349 ? -19.897 11.997 17.834 1.00 36.01 360 ILE A CA 1
ATOM 2395 C C . ILE A 1 349 ? -19.600 13.397 18.358 1.00 36.42 360 ILE A C 1
ATOM 2396 O O . ILE A 1 349 ? -18.602 14.022 17.996 1.00 34.65 360 ILE A O 1
ATOM 2401 N N . ALA A 1 350 ? -20.495 13.890 19.210 1.00 38.30 361 ALA A N 1
ATOM 2402 C CA . ALA A 1 350 ? -20.286 15.172 19.868 1.00 36.72 361 ALA A CA 1
ATOM 2403 C C . ALA A 1 350 ? -19.056 15.118 20.763 1.00 40.60 361 ALA A C 1
ATOM 2404 O O . ALA A 1 350 ? -18.791 14.106 21.416 1.00 44.11 361 ALA A O 1
ATOM 2406 N N . ALA A 1 351 ? -18.306 16.224 20.799 1.00 41.08 362 ALA A N 1
ATOM 2407 C CA . ALA A 1 351 ? -17.079 16.272 21.586 1.00 41.14 362 ALA A CA 1
ATOM 2408 C C . ALA A 1 351 ? -17.327 16.033 23.068 1.00 43.16 362 ALA A C 1
ATOM 2409 O O . ALA A 1 351 ? -16.403 15.619 23.779 1.00 36.63 362 ALA A O 1
ATOM 2411 N N . ALA A 1 352 ? -18.550 16.280 23.547 1.00 42.72 363 ALA A N 1
ATOM 2412 C CA . ALA A 1 352 ? -18.861 16.100 24.961 1.00 42.44 363 ALA A CA 1
ATOM 2413 C C . ALA A 1 352 ? -18.747 14.648 25.402 1.00 39.82 363 ALA A C 1
ATOM 2414 O O . ALA A 1 352 ? -18.590 14.388 26.600 1.00 39.86 363 ALA A O 1
ATOM 2416 N N . ALA A 1 353 ? -18.827 13.696 24.468 1.00 35.84 364 ALA A N 1
ATOM 2417 C CA . ALA A 1 353 ? -18.640 12.293 24.803 1.00 35.04 364 ALA A CA 1
ATOM 2418 C C . ALA A 1 353 ? -17.214 11.983 25.239 1.00 37.36 364 ALA A C 1
ATOM 2419 O O . ALA A 1 353 ? -16.961 10.880 25.739 1.00 33.21 364 ALA A O 1
ATOM 2421 N N . PHE A 1 354 ? -16.286 12.924 25.058 1.00 35.85 365 PHE A N 1
ATOM 2422 C CA . PHE A 1 354 ? -14.899 12.784 25.480 1.00 31.77 365 PHE A CA 1
ATOM 2423 C C . PHE A 1 354 ? -14.588 13.608 26.728 1.00 34.94 365 PHE A C 1
ATOM 2424 O O . PHE A 1 354 ? -13.414 13.822 27.046 1.00 33.38 365 PHE A O 1
ATOM 2432 N N . ALA A 1 355 ? -15.616 14.085 27.436 1.00 33.45 366 ALA A N 1
ATOM 2433 C CA . ALA A 1 355 ? -15.383 14.872 28.644 1.00 34.57 366 ALA A CA 1
ATOM 2434 C C . ALA A 1 355 ? -14.606 14.075 29.685 1.00 37.03 366 ALA A C 1
ATOM 2435 O O . ALA A 1 355 ? -13.773 14.632 30.410 1.00 38.78 366 ALA A O 1
ATOM 2437 N N . ASP A 1 356 ? -14.861 12.772 29.776 1.00 34.31 367 ASP A N 1
ATOM 2438 C CA . ASP A 1 356 ? -14.147 11.936 30.730 1.00 38.96 367 ASP A CA 1
ATOM 2439 C C . ASP A 1 356 ? -12.773 11.508 30.231 1.00 36.16 367 ASP A C 1
ATOM 2440 O O . ASP A 1 356 ? -12.046 10.849 30.978 1.00 42.09 367 ASP A O 1
ATOM 2445 N N . CYS A 1 357 ? -12.403 11.860 28.998 1.00 35.81 368 CYS A N 1
ATOM 2446 C CA . CYS A 1 357 ? -11.123 11.468 28.418 1.00 37.57 368 CYS A CA 1
ATOM 2447 C C . CYS A 1 357 ? -10.054 12.550 28.514 1.00 34.81 368 CYS A C 1
ATOM 2448 O O . CYS A 1 357 ? -8.870 12.249 28.308 1.00 32.62 368 CYS A O 1
ATOM 2451 N N . THR A 1 358 ? -10.439 13.789 28.802 1.00 34.70 369 THR A N 1
ATOM 2452 C CA . THR A 1 358 ? -9.474 14.872 28.940 1.00 33.48 369 THR A CA 1
ATOM 2453 C C . THR A 1 358 ? -8.517 14.599 30.090 1.00 37.02 369 THR A C 1
ATOM 2454 O O . THR A 1 358 ? -8.911 14.086 31.142 1.00 39.93 369 THR A O 1
ATOM 2458 N N . GLY A 1 359 ? -7.260 14.952 29.891 1.00 38.19 370 GLY A N 1
ATOM 2459 C CA . GLY A 1 359 ? -6.244 14.749 30.901 1.00 39.88 370 GLY A CA 1
ATOM 2460 C C . GLY A 1 359 ? -4.891 14.550 30.249 1.00 41.80 370 GLY A C 1
ATOM 2461 O O . GLY A 1 359 ? -4.724 14.742 29.046 1.00 38.64 370 GLY A O 1
ATOM 2462 N N . THR A 1 360 ? -3.928 14.143 31.072 1.00 43.97 371 THR A N 1
ATOM 2463 C CA . THR A 1 360 ? -2.554 13.943 30.636 1.00 40.95 371 THR A CA 1
ATOM 2464 C C . THR A 1 360 ? -2.238 12.455 30.585 1.00 39.93 371 THR A C 1
ATOM 2465 O O . THR A 1 360 ? -2.541 11.717 31.529 1.00 39.74 371 THR A O 1
ATOM 2469 N N . TYR A 1 361 ? -1.626 12.024 29.486 1.00 35.73 372 TYR A N 1
ATOM 2470 C CA . TYR A 1 361 ? -1.254 10.634 29.264 1.00 33.45 372 TYR A CA 1
ATOM 2471 C C . TYR A 1 361 ? 0.249 10.562 29.029 1.00 35.69 372 TYR A C 1
ATOM 2472 O O . TYR A 1 361 ? 0.807 11.383 28.292 1.00 34.19 372 TYR A O 1
ATOM 2481 N N . ARG A 1 362 ? 0.908 9.596 29.665 1.00 35.81 373 ARG A N 1
ATOM 2482 C CA . ARG A 1 362 ? 2.362 9.547 29.652 1.00 38.67 373 ARG A CA 1
ATOM 2483 C C . ARG A 1 362 ? 2.872 8.195 29.180 1.00 35.88 373 ARG A C 1
ATOM 2484 O O . ARG A 1 362 ? 2.304 7.145 29.494 1.00 31.18 373 ARG A O 1
ATOM 2492 N N . ASN A 1 363 ? 3.965 8.238 28.431 1.00 35.27 374 ASN A N 1
ATOM 2493 C CA . ASN A 1 363 ? 4.680 7.042 28.012 1.00 35.75 374 ASN A CA 1
ATOM 2494 C C . ASN A 1 363 ? 6.154 7.373 28.170 1.00 37.05 374 ASN A C 1
ATOM 2495 O O . ASN A 1 363 ? 6.686 8.203 27.429 1.00 35.34 374 ASN A O 1
ATOM 2500 N N . GLY A 1 364 ? 6.798 6.746 29.148 1.00 38.93 375 GLY A N 1
ATOM 2501 C CA . GLY A 1 364 ? 8.134 7.174 29.528 1.00 46.79 375 GLY A CA 1
ATOM 2502 C C . GLY A 1 364 ? 8.084 8.612 30.013 1.00 54.76 375 GLY A C 1
ATOM 2503 O O . GLY A 1 364 ? 7.245 8.980 30.844 1.00 54.86 375 GLY A O 1
ATOM 2504 N N . ASP A 1 365 ? 8.979 9.445 29.483 1.00 57.61 376 ASP A N 1
ATOM 2505 C CA . ASP A 1 365 ? 8.946 10.877 29.751 1.00 59.95 376 ASP A CA 1
ATOM 2506 C C . ASP A 1 365 ? 8.146 11.653 28.713 1.00 53.38 376 ASP A C 1
ATOM 2507 O O . ASP A 1 365 ? 8.110 12.886 28.774 1.00 56.80 376 ASP A O 1
ATOM 2512 N N . LEU A 1 366 ? 7.511 10.969 27.766 1.00 43.14 377 LEU A N 1
ATOM 2513 C CA . LEU A 1 366 ? 6.669 11.625 26.779 1.00 39.90 377 LEU A CA 1
ATOM 2514 C C . LEU A 1 366 ? 5.256 11.763 27.327 1.00 42.19 377 LEU A C 1
ATOM 2515 O O . LEU A 1 366 ? 4.718 10.834 27.938 1.00 38.52 377 LEU A O 1
ATOM 2520 N N . ALA A 1 367 ? 4.657 12.931 27.108 1.00 36.23 378 ALA A N 1
ATOM 2521 C CA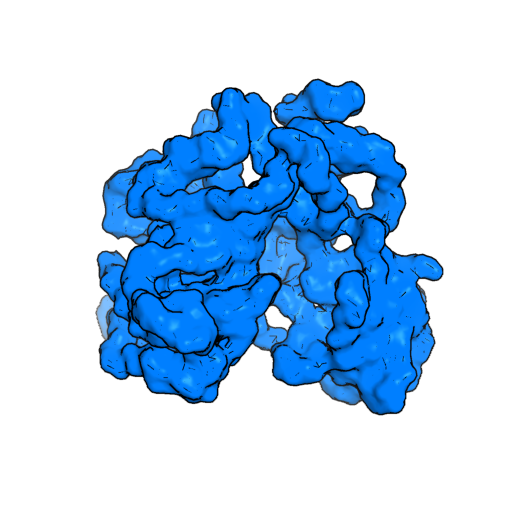 . ALA A 1 367 ? 3.332 13.232 27.622 1.00 36.25 378 ALA A CA 1
ATOM 2522 C C . ALA A 1 367 ? 2.468 13.824 26.520 1.00 34.73 378 ALA A C 1
ATOM 2523 O O . ALA A 1 367 ? 2.936 14.639 25.721 1.00 39.59 378 ALA A O 1
ATOM 2525 N N . VAL A 1 368 ? 1.208 13.403 26.482 1.00 34.15 379 VAL A N 1
ATOM 2526 C CA . VAL A 1 368 ? 0.194 13.997 25.619 1.00 35.41 379 VAL A CA 1
ATOM 2527 C C . VAL A 1 368 ? -0.974 14.433 26.495 1.00 35.39 379 VAL A C 1
ATOM 2528 O O . VAL A 1 368 ? -1.507 13.629 27.268 1.00 35.63 379 VAL A O 1
ATOM 2532 N N . THR A 1 369 ? -1.363 15.704 26.380 1.00 35.63 380 THR A N 1
ATOM 2533 C CA . THR A 1 369 ? -2.494 16.255 27.120 1.00 37.17 380 THR A CA 1
ATOM 2534 C C . THR A 1 369 ? -3.678 16.417 26.177 1.00 37.59 380 THR A C 1
ATOM 2535 O O . THR A 1 369 ? -3.545 17.006 25.098 1.00 37.44 380 THR A O 1
ATOM 2539 N N . VAL A 1 370 ? -4.829 15.895 26.586 1.00 36.18 381 VAL A N 1
ATOM 2540 C CA . VAL A 1 370 ? -6.038 15.911 25.772 1.00 35.31 381 VAL A CA 1
ATOM 2541 C C . VAL A 1 370 ? -6.996 16.956 26.322 1.00 38.05 381 VAL A C 1
ATOM 2542 O O . VAL A 1 370 ? -7.191 17.061 27.541 1.00 38.42 381 VAL A O 1
ATOM 2546 N N . GLY A 1 371 ? -7.586 17.742 25.417 1.00 37.68 382 GLY A N 1
ATOM 2547 C CA . GLY A 1 371 ? -8.595 18.708 25.789 1.00 41.01 382 GLY A CA 1
ATOM 2548 C C . GLY A 1 371 ? -9.671 18.776 24.724 1.00 40.61 382 GLY A C 1
ATOM 2549 O O . GLY A 1 371 ? -9.531 18.215 23.633 1.00 38.23 382 GLY A O 1
ATOM 2550 N N . ILE A 1 372 ? -10.756 19.464 25.064 1.00 37.90 383 ILE A N 1
ATOM 2551 C CA . ILE A 1 372 ? -11.880 19.675 24.159 1.00 38.92 383 ILE A CA 1
ATOM 2552 C C . ILE A 1 372 ? -11.906 21.154 23.796 1.00 43.44 383 ILE A C 1
ATOM 2553 O O . ILE A 1 372 ? -12.052 22.014 24.675 1.00 46.65 383 ILE A O 1
ATOM 2558 N N . ASP A 1 373 ? -11.748 21.452 22.508 1.00 45.73 384 ASP A N 1
ATOM 2559 C CA . ASP A 1 373 ? -11.792 22.822 21.995 1.00 54.69 384 ASP A CA 1
ATOM 2560 C C . ASP A 1 373 ? -12.951 22.886 21.005 1.00 51.45 384 ASP A C 1
ATOM 2561 O O . ASP A 1 373 ? -12.796 22.545 19.830 1.00 47.71 384 ASP A O 1
ATOM 2566 N N . GLY A 1 374 ? -14.115 23.313 21.487 1.00 54.71 385 GLY A N 1
ATOM 2567 C CA . GLY A 1 374 ? -15.300 23.377 20.665 1.00 54.79 385 GLY A CA 1
ATOM 2568 C C . GLY A 1 374 ? -15.731 22.007 20.180 1.00 53.02 385 GLY A C 1
ATOM 2569 O O . GLY A 1 374 ? -15.944 21.083 20.971 1.00 54.89 385 GLY A O 1
ATOM 2570 N N . PRO A 1 375 ? -15.865 21.847 18.860 1.00 49.59 386 PRO A N 1
ATOM 2571 C CA . PRO A 1 375 ? -16.288 20.550 18.314 1.00 46.18 386 PRO A CA 1
ATOM 2572 C C . PRO A 1 375 ? -15.166 19.538 18.143 1.00 41.99 386 PRO A C 1
ATOM 2573 O O . PRO A 1 375 ? -15.458 18.385 17.795 1.00 43.70 386 PRO A O 1
ATOM 2577 N N . TYR A 1 376 ? -13.907 19.916 18.364 1.00 40.00 387 TYR A N 1
ATOM 2578 C CA . TYR A 1 376 ? -12.775 19.029 18.133 1.00 39.52 387 TYR A CA 1
ATOM 2579 C C . TYR A 1 376 ? -12.031 18.746 19.431 1.00 38.69 387 TYR A C 1
ATOM 2580 O O . TYR A 1 376 ? -12.108 19.506 20.400 1.00 42.50 387 TYR A O 1
ATOM 2589 N N . LEU A 1 377 ? -11.308 17.631 19.433 1.00 37.07 388 LEU A N 1
ATOM 2590 C CA . LEU A 1 377 ? -10.344 17.331 20.480 1.00 36.55 388 LEU A CA 1
ATOM 2591 C C . LEU A 1 377 ? -8.995 17.915 20.089 1.00 40.53 388 LEU A C 1
ATOM 2592 O O . LEU A 1 377 ? -8.628 17.918 18.911 1.00 44.67 388 LEU A O 1
ATOM 2597 N N . VAL A 1 378 ? -8.266 18.428 21.078 1.00 41.87 389 VAL A N 1
ATOM 2598 C CA . VAL A 1 378 ? -6.945 19.008 20.868 1.00 45.26 389 VAL A CA 1
ATOM 2599 C C . VAL A 1 378 ? -5.935 18.178 21.650 1.00 41.68 389 VAL A C 1
ATOM 2600 O O . VAL A 1 378 ? -6.131 17.910 22.841 1.00 36.41 389 VAL A O 1
ATOM 2604 N N . LEU A 1 379 ? -4.877 17.743 20.968 1.00 40.30 390 LEU A N 1
ATOM 2605 C CA . LEU A 1 379 ? -3.832 16.921 21.563 1.00 38.87 390 LEU A CA 1
ATOM 2606 C C . LEU A 1 379 ? -2.556 17.745 21.649 1.00 43.07 390 LEU A C 1
ATOM 2607 O O . LEU A 1 379 ? -2.058 18.234 20.629 1.00 45.25 390 LEU A O 1
ATOM 2612 N N . GLU A 1 380 ? -2.043 17.914 22.862 1.00 43.01 391 GLU A N 1
ATOM 2613 C CA . GLU A 1 380 ? -0.795 18.632 23.097 1.00 49.70 391 GLU A CA 1
ATOM 2614 C C . GLU A 1 380 ? 0.307 17.583 23.184 1.00 52.52 391 GLU A C 1
ATOM 2615 O O . GLU A 1 380 ? 0.434 16.879 24.188 1.00 51.27 391 GLU A O 1
ATOM 2621 N N . LEU A 1 381 ? 1.086 17.466 22.113 1.00 53.49 392 LEU A N 1
ATOM 2622 C CA . LEU A 1 381 ? 2.145 16.483 21.966 1.00 50.99 392 LEU A CA 1
ATOM 2623 C C . LEU A 1 381 ? 3.445 17.007 22.557 1.00 51.80 392 LEU A C 1
ATOM 2624 O O . LEU A 1 381 ? 3.626 18.220 22.711 1.00 49.49 392 LEU A O 1
ATOM 2629 N N . PRO A 1 382 ? 4.379 16.120 22.905 1.00 53.54 393 PRO A N 1
ATOM 2630 C CA . PRO A 1 382 ? 5.671 16.591 23.410 1.00 57.05 393 PRO A CA 1
ATOM 2631 C C . PRO A 1 382 ? 6.441 17.314 22.319 1.00 60.31 393 PRO A C 1
ATOM 2632 O O . PRO A 1 382 ? 6.271 17.051 21.126 1.00 58.17 393 PRO A O 1
ATOM 2636 N N . GLY A 1 383 ? 7.291 18.243 22.745 1.00 66.25 394 GLY A N 1
ATOM 2637 C CA . GLY A 1 383 ? 7.997 19.081 21.800 1.00 74.91 394 GLY A CA 1
ATOM 2638 C C . GLY A 1 383 ? 7.203 20.262 21.296 1.00 80.58 394 GLY A C 1
ATOM 2639 O O . GLY A 1 383 ? 7.542 20.821 20.248 1.00 85.11 394 GLY A O 1
ATOM 2640 N N . GLY A 1 384 ? 6.146 20.657 22.009 1.00 78.96 395 GLY A N 1
ATOM 2641 C CA . GLY A 1 384 ? 5.343 21.801 21.636 1.00 78.17 395 GLY A CA 1
ATOM 2642 C C . GLY A 1 384 ? 4.373 21.567 20.501 1.00 71.39 395 GLY A C 1
ATOM 2643 O O . GLY A 1 384 ? 3.559 22.455 20.212 1.00 71.04 395 GLY A O 1
ATOM 2644 N N . ALA A 1 385 ? 4.427 20.410 19.848 1.00 66.62 396 ALA A N 1
ATOM 2645 C CA . ALA A 1 385 ? 3.538 20.135 18.732 1.00 66.62 396 ALA A CA 1
ATOM 2646 C C . ALA A 1 385 ? 2.090 20.040 19.210 1.00 65.86 396 ALA A C 1
ATOM 2647 O O . ALA A 1 385 ? 1.804 19.856 20.397 1.00 64.47 396 ALA A O 1
ATOM 2649 N N . ARG A 1 386 ? 1.168 20.174 18.258 1.00 64.55 397 ARG A N 1
ATOM 2650 C CA . ARG A 1 386 ? -0.256 20.194 18.554 1.00 60.59 397 ARG A CA 1
ATOM 2651 C C . ARG A 1 386 ? -1.010 19.609 17.369 1.00 61.08 397 ARG A C 1
ATOM 2652 O O . ARG A 1 386 ? -0.605 19.775 16.215 1.00 65.51 397 ARG A O 1
ATOM 2660 N N . GLU A 1 387 ? -2.108 18.916 17.664 1.00 54.51 398 GLU A N 1
ATOM 2661 C CA . GLU A 1 387 ? -2.912 18.281 16.629 1.00 53.72 398 GLU A CA 1
ATOM 2662 C C . GLU A 1 387 ? -4.374 18.273 17.055 1.00 47.87 398 GLU A C 1
ATOM 2663 O O . GLU A 1 387 ? -4.687 18.032 18.223 1.00 46.75 398 GLU A O 1
ATOM 2669 N N . LEU A 1 388 ? -5.259 18.538 16.102 1.00 46.64 399 LEU A N 1
ATOM 2670 C CA . LEU A 1 388 ? -6.693 18.475 16.332 1.00 47.06 399 LEU A CA 1
ATOM 2671 C C . LEU A 1 388 ? -7.246 17.171 15.781 1.00 42.02 399 LEU A C 1
ATOM 2672 O O . LEU A 1 388 ? -6.740 16.621 14.799 1.00 42.80 399 LEU A O 1
ATOM 2677 N N . ALA A 1 389 ? -8.292 16.674 16.426 1.00 34.40 400 ALA A N 1
ATOM 2678 C CA . ALA A 1 389 ? -8.864 15.393 16.058 1.00 34.83 400 ALA A CA 1
ATOM 2679 C C . ALA A 1 389 ? -10.378 15.499 16.030 1.00 32.46 400 ALA A C 1
ATOM 2680 O O . ALA A 1 389 ? -10.974 16.222 16.830 1.00 31.90 400 ALA A O 1
ATOM 2682 N N . GLN A 1 390 ? -10.987 14.778 15.102 1.00 32.93 401 GLN A N 1
ATOM 2683 C CA . GLN A 1 390 ? -12.436 14.716 15.022 1.00 38.00 401 GLN A CA 1
ATOM 2684 C C . GLN A 1 390 ? -12.956 13.671 16.004 1.00 36.59 401 GLN A C 1
ATOM 2685 O O . GLN A 1 390 ? -12.522 12.516 15.949 1.00 27.47 401 GLN A O 1
ATOM 2691 N N . PRO A 1 391 ? -13.864 14.030 16.916 1.00 36.34 402 PRO A N 1
ATOM 2692 C CA . PRO A 1 391 ? -14.403 13.044 17.865 1.00 28.25 402 PRO A CA 1
ATOM 2693 C C . PRO A 1 391 ? -15.313 12.049 17.161 1.00 34.97 402 PRO A C 1
ATOM 2694 O O . PRO A 1 391 ? -16.232 12.436 16.437 1.00 37.10 402 PRO A O 1
ATOM 2698 N N . LEU A 1 392 ? -15.072 10.763 17.399 1.00 31.12 403 LEU A N 1
ATOM 2699 C CA . LEU A 1 392 ? -15.901 9.705 16.844 1.00 31.42 403 LEU A CA 1
ATOM 2700 C C . LEU A 1 392 ? -16.405 8.813 17.972 1.00 32.80 403 LEU A C 1
ATOM 2701 O O . LEU A 1 392 ? -15.960 8.911 19.117 1.00 32.40 403 LEU A O 1
ATOM 2706 N N . ALA A 1 393 ? -17.349 7.935 17.637 1.00 33.91 404 ALA A N 1
ATOM 2707 C CA . ALA A 1 393 ? -17.933 7.057 18.639 1.00 35.54 404 ALA A CA 1
ATOM 2708 C C . ALA A 1 393 ? -16.910 6.019 19.095 1.00 36.98 404 ALA A C 1
ATOM 2709 O O . ALA A 1 393 ? -15.842 5.852 18.496 1.00 32.61 404 ALA A O 1
ATOM 2711 N N . HIS A 1 394 ? -17.247 5.324 20.187 1.00 32.47 405 HIS A N 1
ATOM 2712 C CA . HIS A 1 394 ? -16.400 4.265 20.746 1.00 37.53 405 HIS A CA 1
ATOM 2713 C C . HIS A 1 394 ? -14.992 4.770 21.060 1.00 34.97 405 HIS A C 1
ATOM 2714 O O . HIS A 1 394 ? -13.990 4.165 20.670 1.00 33.14 405 HIS A O 1
ATOM 2721 N N . ARG A 1 395 ? -14.926 5.901 21.766 1.00 31.66 406 ARG A N 1
ATOM 2722 C CA . ARG A 1 395 ? -13.682 6.438 22.319 1.00 30.30 406 ARG A CA 1
ATOM 2723 C C . ARG A 1 395 ? -12.613 6.675 21.259 1.00 31.58 406 ARG A C 1
ATOM 2724 O O . ARG A 1 395 ? -11.423 6.739 21.581 1.00 28.75 406 ARG A O 1
ATOM 2732 N N . THR A 1 396 ? -13.008 6.806 19.999 1.00 30.35 407 THR A N 1
ATOM 2733 C CA . THR A 1 396 ? -12.083 6.898 18.884 1.00 26.52 407 THR A CA 1
ATOM 2734 C C . THR A 1 396 ? -12.077 8.316 18.334 1.00 28.23 407 THR A C 1
ATOM 2735 O O . THR A 1 396 ? -13.092 9.015 18.362 1.00 26.83 407 THR A O 1
ATOM 2739 N N . PHE A 1 397 ? -10.917 8.749 17.855 1.00 30.14 408 PHE A N 1
ATOM 2740 C CA . PHE A 1 397 ? -10.794 10.040 17.203 1.00 28.52 408 PHE A CA 1
ATOM 2741 C C . PHE A 1 397 ? -9.956 9.886 15.946 1.00 31.56 408 PHE A C 1
ATOM 2742 O O . PHE A 1 397 ? -9.176 8.942 15.801 1.00 32.16 408 PHE A O 1
ATOM 2750 N N . SER A 1 398 ? -10.119 10.845 15.042 1.00 32.48 409 SER A N 1
ATOM 2751 C CA . SER A 1 398 ? -9.462 10.835 13.744 1.00 30.36 409 SER A CA 1
ATOM 2752 C C . SER A 1 398 ? -8.707 12.145 13.583 1.00 31.91 409 SER A C 1
ATOM 2753 O O . SER A 1 398 ? -9.308 13.220 13.679 1.00 29.61 409 SER A O 1
ATOM 2756 N N . SER A 1 399 ? -7.399 12.056 13.349 1.00 34.62 410 SER A N 1
ATOM 2757 C CA . SER A 1 399 ? -6.608 13.261 13.134 1.00 40.35 410 SER A CA 1
ATOM 2758 C C . SER A 1 399 ? -7.173 14.043 11.957 1.00 48.42 410 SER A C 1
ATOM 2759 O O . SER A 1 399 ? -7.398 13.489 10.877 1.00 52.20 410 SER A O 1
ATOM 2762 N N . ARG A 1 400 ? -7.421 15.330 12.180 1.00 51.91 411 ARG A N 1
ATOM 2763 C CA . ARG A 1 400 ? -8.012 16.177 11.152 1.00 58.65 411 ARG A CA 1
ATOM 2764 C C . ARG A 1 400 ? -7.085 16.276 9.946 1.00 63.53 411 ARG A C 1
ATOM 2765 O O . ARG A 1 400 ? -5.942 16.727 10.064 1.00 65.68 411 ARG A O 1
ATOM 2773 N N . GLY A 1 401 ? -7.577 15.844 8.787 1.00 66.93 412 GLY A N 1
ATOM 2774 C CA . GLY A 1 401 ? -6.780 15.867 7.576 1.00 71.49 412 GLY A CA 1
ATOM 2775 C C . GLY A 1 401 ? -6.179 14.522 7.218 1.00 70.59 412 GLY A C 1
ATOM 2776 O O . GLY A 1 401 ? -6.592 13.893 6.239 1.00 71.54 412 GLY A O 1
ATOM 2777 N N . ALA A 1 402 ? -5.198 14.071 8.004 1.00 69.67 413 ALA A N 1
ATOM 2778 C CA . ALA A 1 402 ? -4.544 12.797 7.718 1.00 69.28 413 ALA A CA 1
ATOM 2779 C C . ALA A 1 402 ? -5.469 11.615 7.980 1.00 66.46 413 ALA A C 1
ATOM 2780 O O . ALA A 1 402 ? -5.299 10.550 7.375 1.00 69.90 413 ALA A O 1
ATOM 2782 N N . GLY A 1 403 ? -6.443 11.777 8.872 1.00 59.48 414 GLY A N 1
ATOM 2783 C CA . GLY A 1 403 ? -7.372 10.709 9.171 1.00 55.40 414 GLY A CA 1
ATOM 2784 C C . GLY A 1 403 ? -6.806 9.563 9.977 1.00 50.73 414 GLY A C 1
ATOM 2785 O O . GLY A 1 403 ? -7.458 8.520 10.078 1.00 53.90 414 GLY A O 1
ATOM 2786 N N A PHE A 1 404 ? -5.614 9.718 10.550 0.65 46.32 415 PHE A N 1
ATOM 2787 N N B PHE A 1 404 ? -5.613 9.718 10.549 0.35 46.55 415 PHE A N 1
ATOM 2788 C CA A PHE A 1 404 ? -5.040 8.661 11.372 0.65 43.76 415 PHE A CA 1
ATOM 2789 C CA B PHE A 1 404 ? -5.038 8.664 11.374 0.35 43.64 415 PHE A CA 1
ATOM 2790 C C A PHE A 1 404 ? -5.843 8.515 12.658 0.65 39.06 415 PHE A C 1
ATOM 2791 C C B PHE A 1 404 ? -5.842 8.517 12.659 0.35 39.12 415 PHE A C 1
ATOM 2792 O O A PHE A 1 404 ? -6.094 9.499 13.363 0.65 39.44 415 PHE A O 1
ATOM 2793 O O B PHE A 1 404 ? -6.091 9.499 13.366 0.35 39.11 415 PHE A O 1
ATOM 2796 N N . LEU A 1 405 ? -6.254 7.289 12.960 1.00 32.76 416 LEU A N 1
ATOM 2797 C CA . LEU A 1 405 ? -7.118 7.033 14.102 1.00 31.17 416 LEU A CA 1
ATOM 2798 C C . LEU A 1 405 ? -6.312 6.813 15.377 1.00 30.82 416 LEU A C 1
ATOM 2799 O O . LEU A 1 405 ? -5.244 6.193 15.362 1.00 28.28 416 LEU A O 1
ATOM 2804 N N . GLY A 1 406 ? -6.821 7.370 16.479 1.00 27.00 417 GLY A N 1
ATOM 2805 C CA . GLY A 1 406 ? -6.401 6.977 17.805 1.00 25.62 417 GLY A CA 1
ATOM 2806 C C . GLY A 1 406 ? -7.633 6.675 18.643 1.00 30.29 417 GLY A C 1
ATOM 2807 O O . GLY A 1 406 ? -8.765 6.918 18.216 1.00 31.14 417 GLY A O 1
ATOM 2808 N N . ARG A 1 407 ? -7.406 6.134 19.839 1.00 28.57 418 ARG A N 1
ATOM 2809 C CA . ARG A 1 407 ? -8.543 5.789 20.685 1.00 29.44 418 ARG A CA 1
ATOM 2810 C C . ARG A 1 407 ? -8.138 5.795 22.151 1.00 29.03 418 ARG A C 1
ATOM 2811 O O . ARG A 1 407 ? -6.974 5.577 22.495 1.00 30.21 418 ARG A O 1
ATOM 2819 N N . PHE A 1 408 ? -9.115 6.062 23.010 1.00 29.64 419 PHE A N 1
ATOM 2820 C CA . PHE A 1 408 ? -8.934 5.926 24.445 1.00 31.16 419 PHE A CA 1
ATOM 2821 C C . PHE A 1 408 ? -9.347 4.524 24.873 1.00 35.25 419 PHE A C 1
ATOM 2822 O O . PHE A 1 408 ? -10.275 3.938 24.311 1.00 38.26 419 PHE A O 1
ATOM 2830 N N . VAL A 1 409 ? -8.638 3.984 25.861 1.00 40.02 420 VAL A N 1
ATOM 2831 C CA . VAL A 1 409 ? -8.781 2.592 26.272 1.00 40.09 420 VAL A CA 1
ATOM 2832 C C . VAL A 1 409 ? -9.479 2.554 27.622 1.00 43.57 420 VAL A C 1
ATOM 2833 O O . VAL A 1 409 ? -9.103 3.291 28.543 1.00 43.41 420 VAL A O 1
ATOM 2837 N N . THR A 1 410 ? -10.490 1.692 27.735 1.00 45.65 421 THR A N 1
ATOM 2838 C CA . THR A 1 410 ? -11.234 1.482 28.967 1.00 54.54 421 THR A CA 1
ATOM 2839 C C . THR A 1 410 ? -10.956 0.089 29.510 1.00 55.02 421 THR A C 1
ATOM 2840 O O . THR A 1 410 ? -10.755 -0.865 28.753 1.00 55.62 421 THR A O 1
ATOM 2844 N N . ASP A 1 411 ? -10.954 -0.024 30.831 1.00 58.94 422 ASP A N 1
ATOM 2845 C CA . ASP A 1 411 ? -10.846 -1.326 31.472 1.00 72.39 422 ASP A CA 1
ATOM 2846 C C . ASP A 1 411 ? -12.216 -1.995 31.453 1.00 76.97 422 ASP A C 1
ATOM 2847 O O . ASP A 1 411 ? -13.165 -1.492 32.065 1.00 79.57 422 ASP A O 1
ATOM 2852 N N . ALA A 1 412 ? -12.323 -3.111 30.734 1.00 78.37 423 ALA A N 1
ATOM 2853 C CA . ALA A 1 412 ? -13.585 -3.841 30.612 1.00 79.87 423 ALA A CA 1
ATOM 2854 C C . ALA A 1 412 ? -14.119 -4.267 31.975 1.00 81.86 423 ALA A C 1
ATOM 2855 O O . ALA A 1 412 ? -15.007 -3.621 32.532 1.00 84.04 423 ALA A O 1
ATOM 2857 N N . ASP A 1 415 ? -15.205 0.508 33.777 1.00 76.91 426 ASP A N 1
ATOM 2858 C CA . ASP A 1 415 ? -15.314 0.947 32.389 1.00 72.91 426 ASP A CA 1
ATOM 2859 C C . ASP A 1 415 ? -14.779 2.367 32.202 1.00 72.25 426 ASP A C 1
ATOM 2860 O O . ASP A 1 415 ? -15.182 3.074 31.276 1.00 70.87 426 ASP A O 1
ATOM 2862 N N . ALA A 1 416 ? -13.872 2.778 33.083 1.00 69.20 427 ALA A N 1
ATOM 2863 C CA . ALA A 1 416 ? -13.276 4.102 33.014 1.00 60.45 427 ALA A CA 1
ATOM 2864 C C . ALA A 1 416 ? -12.052 4.091 32.100 1.00 51.33 427 ALA A C 1
ATOM 2865 O O . ALA A 1 416 ? -11.456 3.045 31.828 1.00 54.78 427 ALA A O 1
ATOM 2867 N N . VAL A 1 417 ? -11.685 5.275 31.626 1.00 42.30 428 VAL A N 1
ATOM 2868 C CA . VAL A 1 417 ? -10.561 5.413 30.706 1.00 45.50 428 VAL A CA 1
ATOM 2869 C C . VAL A 1 417 ? -9.273 5.514 31.510 1.00 48.23 428 VAL A C 1
ATOM 2870 O O . VAL A 1 417 ? -9.196 6.252 32.498 1.00 53.40 428 VAL A O 1
ATOM 2874 N N . HIS A 1 418 ? -8.256 4.763 31.096 1.00 47.71 429 HIS A N 1
ATOM 2875 C CA . HIS A 1 418 ? -6.970 4.794 31.775 1.00 46.98 429 HIS A CA 1
ATOM 2876 C C . HIS A 1 418 ? -5.780 4.945 30.840 1.00 39.32 429 HIS A C 1
ATOM 2877 O O . HIS A 1 418 ? -4.671 5.192 31.327 1.00 40.46 429 HIS A O 1
ATOM 2884 N N . ALA A 1 419 ? -5.962 4.798 29.530 1.00 33.71 430 ALA A N 1
ATOM 2885 C CA . ALA A 1 419 ? -4.853 4.960 28.605 1.00 34.38 430 ALA A CA 1
ATOM 2886 C C . ALA A 1 419 ? -5.346 5.596 27.314 1.00 30.65 430 ALA A C 1
ATOM 2887 O O . ALA A 1 419 ? -6.543 5.611 27.016 1.00 30.34 430 ALA A O 1
ATOM 2889 N N . LEU A 1 420 ? -4.390 6.129 26.559 1.00 32.34 431 LEU A N 1
ATOM 2890 C CA . LEU A 1 420 ? -4.606 6.697 25.238 1.00 29.77 431 LEU A CA 1
ATOM 2891 C C . LEU A 1 420 ? -3.745 5.926 24.250 1.00 30.06 431 LEU A C 1
ATOM 2892 O O . LEU A 1 420 ? -2.560 5.694 24.510 1.00 28.19 431 LEU A O 1
ATOM 2897 N N . GLN A 1 421 ? -4.339 5.505 23.140 1.00 28.40 432 GLN A N 1
ATOM 2898 C CA . GLN A 1 421 ? -3.601 4.849 22.064 1.00 29.68 432 GLN A CA 1
ATOM 2899 C C . GLN A 1 421 ? -3.462 5.876 20.949 1.00 27.02 432 GLN A C 1
ATOM 2900 O O . GLN A 1 421 ? -4.424 6.174 20.240 1.00 26.68 432 GLN A O 1
ATOM 2906 N N . TYR A 1 422 ? -2.268 6.433 20.805 1.00 29.39 433 TYR A N 1
ATOM 2907 C CA . TYR A 1 422 ? -2.032 7.496 19.839 1.00 30.49 433 TYR A CA 1
ATOM 2908 C C . TYR A 1 422 ? -0.772 7.189 19.053 1.00 26.56 433 TYR A C 1
ATOM 2909 O O . TYR A 1 422 ? 0.278 6.910 19.641 1.00 30.91 433 TYR A O 1
ATOM 2918 N N . SER A 1 423 ? -0.888 7.229 17.726 1.00 26.20 434 SER A N 1
ATOM 2919 C CA . SER A 1 423 ? 0.238 6.981 16.823 1.00 32.32 434 SER A CA 1
ATOM 2920 C C . SER A 1 423 ? 0.904 5.635 17.110 1.00 32.35 434 SER A C 1
ATOM 2921 O O . SER A 1 423 ? 2.122 5.484 16.984 1.00 29.12 434 SER A O 1
ATOM 2924 N N . GLY A 1 424 ? 0.098 4.644 17.496 1.00 29.77 435 GLY A N 1
ATOM 2925 C CA . GLY A 1 424 ? 0.611 3.308 17.743 1.00 31.31 435 GLY A CA 1
ATOM 2926 C C . GLY A 1 424 ? 1.272 3.104 19.088 1.00 29.06 435 GLY A C 1
ATOM 2927 O O . GLY A 1 424 ? 1.823 2.025 19.330 1.00 28.55 435 GLY A O 1
ATOM 2928 N N . ARG A 1 425 ? 1.229 4.104 19.965 1.00 28.00 436 ARG A N 1
ATOM 2929 C CA . ARG A 1 425 ? 1.791 4.052 21.305 1.00 29.08 436 ARG A CA 1
ATOM 2930 C C . ARG A 1 425 ? 0.678 4.077 22.342 1.00 28.93 436 ARG A C 1
ATOM 2931 O O . ARG A 1 425 ? -0.354 4.723 22.153 1.00 27.98 436 ARG A O 1
ATOM 2939 N N . THR A 1 426 ? 0.915 3.400 23.457 1.00 26.25 437 THR A N 1
ATOM 2940 C CA . THR A 1 426 ? 0.016 3.428 24.602 1.00 26.02 437 THR A CA 1
ATOM 2941 C C . THR A 1 426 ? 0.555 4.436 25.611 1.00 29.90 437 THR A C 1
ATOM 2942 O O . THR A 1 426 ? 1.721 4.356 26.014 1.00 27.65 437 THR A O 1
ATOM 2946 N N . LEU A 1 427 ? -0.282 5.389 26.000 1.00 27.95 438 LEU A N 1
ATOM 2947 C CA . LEU A 1 427 ? 0.079 6.404 26.980 1.00 31.37 438 LEU A CA 1
ATOM 2948 C C . LEU A 1 427 ? -0.895 6.302 28.145 1.00 33.40 438 LEU A C 1
ATOM 2949 O O . LEU A 1 427 ? -2.106 6.445 27.956 1.00 30.87 438 LEU A O 1
ATOM 2954 N N . LEU A 1 428 ? -0.368 6.035 29.338 1.00 37.34 439 LEU A N 1
ATOM 2955 C CA . LEU A 1 428 ? -1.209 5.806 30.503 1.00 38.86 439 LEU A CA 1
ATOM 2956 C C . LEU A 1 428 ? -1.628 7.133 31.121 1.00 36.09 439 LEU A C 1
ATOM 2957 O O . LEU A 1 428 ? -0.846 8.084 31.175 1.00 33.66 439 LEU A O 1
ATOM 2962 N N . ARG A 1 429 ? -2.870 7.193 31.589 1.00 39.75 440 ARG A N 1
ATOM 2963 C CA . ARG A 1 429 ? -3.413 8.431 32.130 1.00 41.09 440 ARG A CA 1
ATOM 2964 C C . ARG A 1 429 ? -2.853 8.699 33.522 1.00 45.01 440 ARG A C 1
ATOM 2965 O O . ARG A 1 429 ? -2.864 7.817 34.386 1.00 45.01 440 ARG A O 1
ATOM 2973 N N . GLU A 1 430 ? -2.367 9.918 33.735 1.00 50.91 441 GLU A N 1
ATOM 2974 C CA . GLU A 1 430 ? -1.851 10.329 35.036 1.00 62.34 441 GLU A CA 1
ATOM 2975 C C . GLU A 1 430 ? -2.990 10.596 36.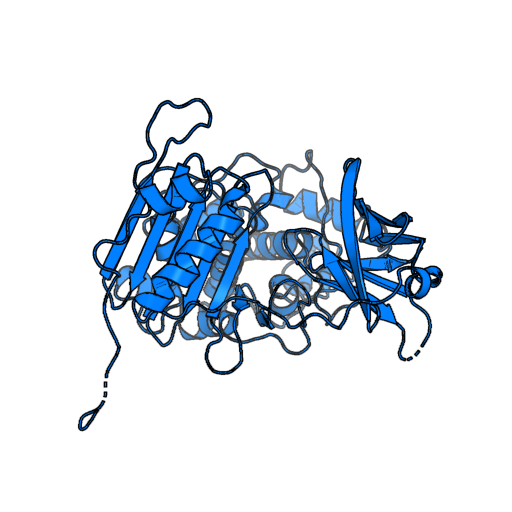016 1.00 65.97 441 GLU A C 1
ATOM 2976 O O . GLU A 1 430 ? -3.299 11.749 36.322 1.00 66.49 441 GLU A O 1
#

Solvent-accessible surface area: 16934 Å² total; per-residue (Å²): 88,146,188,64,101,98,44,90,35,31,15,149,75,29,71,4,60,124,17,3,172,98,23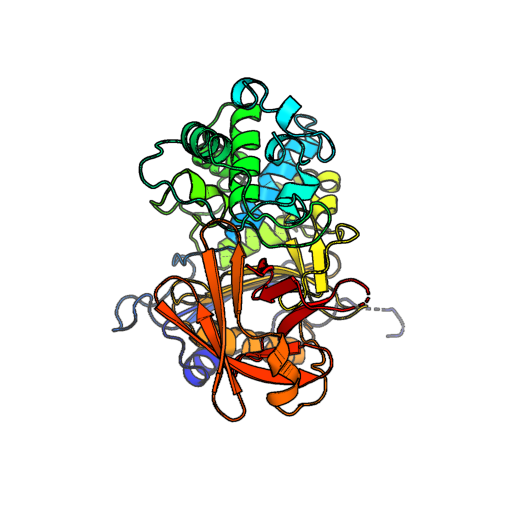,108,11,40,0,0,5,0,0,0,4,13,71,59,78,86,40,44,36,56,6,30,31,62,112,116,112,28,61,61,97,10,102,76,47,4,67,6,44,0,17,32,0,0,0,0,0,0,0,0,4,0,0,10,5,24,36,97,63,78,17,64,12,82,128,34,0,99,89,43,0,90,65,21,72,123,59,73,0,0,43,4,22,0,54,50,1,0,0,4,3,7,7,3,3,1,49,33,113,35,146,218,3,94,38,4,122,139,5,3,78,26,2,23,84,78,112,71,49,48,29,6,65,97,36,57,6,4,10,4,37,0,1,0,0,0,0,0,27,0,2,19,46,42,32,66,55,71,4,26,69,0,1,78,78,72,0,0,115,55,0,58,16,84,11,73,47,62,133,73,25,39,3,41,19,0,6,30,1,0,3,4,7,0,18,20,0,1,59,0,0,28,8,16,10,96,123,18,41,38,102,36,1,52,192,36,10,56,78,96,9,10,105,32,0,32,133,76,23,101,61,11,78,0,36,16,61,2,50,5,7,0,1,0,0,0,37,7,0,88,87,76,19,95,2,8,0,2,45,7,59,78,114,34,8,2,0,2,0,6,0,27,23,58,111,16,1,0,0,0,0,0,0,22,4,91,49,0,84,48,0,4,51,26,0,0,74,21,0,91,132,22,85,5,61,1,1,15,36,130,55,95,75,29,103,73,66,72,10,76,49,2,65,72,0,44,26,40,0,70,2,13,126,53,24,5,43,5,18,65,85,53,89,60,0,19,0,91,36,62,86,78,52,150,54,44,0,55,0,11,15,156,62,7,2,19,5,148,81,88,35,56,9,1,82,6,47,53,100,139,105,75,15,84,2,0,15,34,53,0,61,19,8,55,89,140